Protein AF-A0AAC8TH48-F1 (afdb_monomer)

Structure (mmCIF, N/CA/C/O backbone):
data_AF-A0AAC8TH48-F1
#
_entry.id   AF-A0AAC8TH48-F1
#
loop_
_atom_site.group_PDB
_atom_site.id
_atom_site.type_symbol
_atom_site.label_atom_id
_atom_site.label_alt_id
_atom_site.label_comp_id
_atom_site.label_asym_id
_atom_site.label_entity_id
_atom_site.label_seq_id
_atom_site.pdbx_PDB_ins_code
_atom_site.Cartn_x
_atom_site.Cartn_y
_atom_site.Cartn_z
_atom_site.occupancy
_atom_site.B_iso_or_equiv
_atom_site.auth_seq_id
_atom_site.auth_comp_id
_atom_site.auth_asym_id
_atom_site.auth_atom_id
_atom_site.pdbx_PDB_model_num
ATOM 1 N N . MET A 1 1 ? -38.381 -5.463 12.556 1.00 58.94 1 MET A N 1
ATOM 2 C CA . MET A 1 1 ? -37.763 -5.710 13.878 1.00 58.94 1 MET A CA 1
ATOM 3 C C . MET A 1 1 ? -36.971 -4.491 14.371 1.00 58.94 1 MET A C 1
ATOM 5 O O . MET A 1 1 ? -37.032 -4.236 15.558 1.00 58.94 1 MET A O 1
ATOM 9 N N . LEU A 1 2 ? -36.348 -3.680 13.498 1.00 69.94 2 LEU A N 1
ATOM 10 C CA . LEU A 1 2 ? -35.707 -2.401 13.878 1.00 69.94 2 LEU A CA 1
ATOM 11 C C . LEU A 1 2 ? -36.679 -1.229 14.100 1.00 69.94 2 LEU A C 1
ATOM 13 O O . LEU A 1 2 ? -36.458 -0.429 14.996 1.00 69.94 2 LEU A O 1
ATOM 17 N N . LEU A 1 3 ? -37.783 -1.164 13.344 1.00 74.94 3 LEU A N 1
ATOM 18 C CA . LEU A 1 3 ? -38.756 -0.060 13.409 1.00 74.94 3 LEU A CA 1
ATOM 19 C C . LEU A 1 3 ? -39.281 0.248 14.825 1.00 74.94 3 LEU A C 1
ATOM 21 O O . LEU A 1 3 ? -39.577 1.393 15.126 1.00 74.94 3 LEU A O 1
ATOM 25 N N . GLY A 1 4 ? -39.360 -0.754 15.709 1.00 80.19 4 GLY A N 1
ATOM 26 C CA . GLY A 1 4 ? -39.804 -0.562 17.096 1.00 80.19 4 GLY A CA 1
ATOM 27 C C . GLY A 1 4 ? -38.846 0.252 17.976 1.00 80.19 4 GLY A C 1
ATOM 28 O O . GLY A 1 4 ? -39.220 0.594 19.091 1.00 80.19 4 GLY A O 1
ATOM 29 N N . TYR A 1 5 ? -37.638 0.550 17.487 1.00 79.69 5 TYR A N 1
ATOM 30 C CA . TYR A 1 5 ? -36.630 1.375 18.160 1.00 79.69 5 TYR A CA 1
ATOM 31 C C . TYR A 1 5 ? -36.532 2.799 17.588 1.00 79.69 5 TYR A C 1
ATOM 33 O O . TYR A 1 5 ? -35.704 3.578 18.049 1.00 79.69 5 TYR A O 1
ATOM 41 N N . PHE A 1 6 ? -37.356 3.142 16.594 1.00 82.31 6 PHE A N 1
ATOM 42 C CA . PHE A 1 6 ? -37.395 4.464 15.969 1.00 82.31 6 PHE A CA 1
ATOM 43 C C . PHE A 1 6 ? -38.752 5.120 16.215 1.00 82.31 6 PHE A C 1
ATOM 45 O O . PHE A 1 6 ? -39.770 4.438 16.330 1.00 82.31 6 PHE A O 1
ATOM 52 N N . GLU A 1 7 ? -38.784 6.453 16.270 1.00 86.06 7 GLU A N 1
ATOM 53 C CA . GLU A 1 7 ? -40.033 7.201 16.462 1.00 86.06 7 GLU A CA 1
ATOM 54 C C . GLU A 1 7 ? -40.964 7.069 15.247 1.00 86.06 7 GLU A C 1
ATOM 56 O O . GLU A 1 7 ? -42.185 7.172 15.368 1.00 86.06 7 GLU A O 1
ATOM 61 N N . SER A 1 8 ? -40.390 6.831 14.063 1.00 88.25 8 SER A N 1
ATOM 62 C CA . SER A 1 8 ? -41.122 6.642 12.813 1.00 88.25 8 SER A CA 1
ATOM 63 C C . SER A 1 8 ? -40.319 5.847 11.780 1.00 88.25 8 SER A C 1
ATOM 65 O O . SER A 1 8 ? -39.093 5.745 11.843 1.00 88.25 8 SER A O 1
ATOM 67 N N . GLU A 1 9 ? -41.022 5.330 10.772 1.00 87.88 9 GLU A N 1
ATOM 68 C CA . GLU A 1 9 ? -40.412 4.717 9.585 1.00 87.88 9 GLU A CA 1
ATOM 69 C C . GLU A 1 9 ? -39.582 5.718 8.772 1.00 87.88 9 GLU A C 1
ATOM 71 O O . GLU A 1 9 ? -38.566 5.355 8.181 1.00 87.88 9 GLU A O 1
ATOM 76 N N . GLU A 1 10 ? -39.969 6.995 8.799 1.00 88.88 10 GLU A N 1
ATOM 77 C CA . GLU A 1 10 ? -39.240 8.079 8.142 1.00 88.88 10 GLU A CA 1
ATOM 78 C C . GLU A 1 10 ? -37.865 8.304 8.781 1.00 88.88 10 GLU A C 1
ATOM 80 O O . GLU A 1 10 ? -36.876 8.466 8.071 1.00 88.88 10 GLU A O 1
ATOM 85 N N . GLN A 1 11 ? -37.770 8.245 10.113 1.00 86.81 11 GLN A N 1
ATOM 86 C CA . GLN A 1 11 ? -36.493 8.386 10.814 1.00 86.81 11 GLN A CA 1
ATOM 87 C C . GLN A 1 11 ? -35.526 7.248 10.461 1.00 86.81 11 GLN A C 1
ATOM 89 O O . GLN A 1 11 ? -34.365 7.509 10.153 1.00 86.81 11 GLN A O 1
ATOM 94 N N . LEU A 1 12 ? -36.009 6.001 10.454 1.00 84.75 12 LEU A N 1
ATOM 95 C CA . LEU A 1 12 ? -35.208 4.847 10.037 1.00 84.75 12 LEU A CA 1
ATOM 96 C C . LEU A 1 12 ? -34.756 4.989 8.574 1.00 84.75 12 LEU A C 1
ATOM 98 O O . LEU A 1 12 ? -33.575 4.830 8.279 1.00 84.75 12 LEU A O 1
ATOM 102 N N . SER A 1 13 ? -35.670 5.384 7.682 1.00 84.69 13 SER A N 1
ATOM 103 C CA . SER A 1 13 ? -35.367 5.604 6.260 1.00 84.69 13 SER A CA 1
ATOM 104 C C . SER A 1 13 ? -34.327 6.711 6.042 1.00 84.69 13 SER A C 1
ATOM 106 O O . SER A 1 13 ? -33.503 6.624 5.132 1.00 84.69 13 SER A O 1
ATOM 108 N N . ASN A 1 14 ? -34.345 7.762 6.869 1.00 87.25 14 ASN A N 1
ATOM 109 C CA . ASN A 1 14 ? -33.346 8.826 6.814 1.00 87.25 14 ASN A CA 1
ATOM 110 C C . ASN A 1 14 ? -31.964 8.318 7.223 1.00 87.25 14 ASN A C 1
ATOM 112 O O . ASN A 1 14 ? -31.011 8.579 6.497 1.00 87.25 14 ASN A O 1
ATOM 116 N N . VAL A 1 15 ? -31.858 7.534 8.301 1.00 84.38 15 VAL A N 1
ATOM 117 C CA . VAL A 1 15 ? -30.579 6.933 8.718 1.00 84.38 15 VAL A CA 1
ATOM 118 C C . VAL A 1 15 ? -30.023 6.006 7.637 1.00 84.38 15 VAL A C 1
ATOM 120 O O . VAL A 1 15 ? -28.854 6.122 7.284 1.00 84.38 15 VAL A O 1
ATOM 123 N N . GLU A 1 16 ? -30.854 5.139 7.053 1.00 82.50 16 GLU A N 1
ATOM 124 C CA . GLU A 1 16 ? -30.432 4.227 5.977 1.00 82.50 16 GLU A CA 1
ATOM 125 C C . GLU A 1 16 ? -29.940 4.968 4.723 1.00 82.50 16 GLU A C 1
ATOM 127 O O . GLU A 1 16 ? -29.072 4.475 3.999 1.00 82.50 16 GLU A O 1
ATOM 132 N N . ARG A 1 17 ? -30.487 6.159 4.454 1.00 81.56 17 ARG A N 1
ATOM 133 C CA . ARG A 1 17 ? -30.098 6.998 3.316 1.00 81.56 17 ARG A CA 1
ATOM 134 C C . ARG A 1 17 ? -28.862 7.850 3.596 1.00 81.56 17 ARG A C 1
ATOM 136 O O . ARG A 1 17 ? -28.066 8.050 2.684 1.00 81.56 17 ARG A O 1
ATOM 143 N N . GLU A 1 18 ? -28.746 8.396 4.801 1.00 84.19 18 GLU A N 1
ATOM 144 C CA . GLU A 1 18 ? -27.668 9.314 5.185 1.00 84.19 18 GLU A CA 1
ATOM 145 C C . GLU A 1 18 ? -26.390 8.576 5.580 1.00 84.19 18 GLU A C 1
ATOM 147 O O . GLU A 1 18 ? -25.303 9.075 5.309 1.00 84.19 18 GLU A O 1
ATOM 152 N N . LEU A 1 19 ? -26.511 7.379 6.161 1.00 84.69 19 LEU A N 1
ATOM 153 C CA . LEU A 1 19 ? -25.388 6.564 6.623 1.00 84.69 19 LEU A CA 1
ATOM 154 C C . LEU A 1 19 ? -25.459 5.144 6.031 1.00 84.69 19 LEU A C 1
ATOM 156 O O . LEU A 1 19 ? -25.523 4.157 6.769 1.00 84.69 19 LEU A O 1
ATOM 160 N N . PRO A 1 20 ? -25.445 4.995 4.692 1.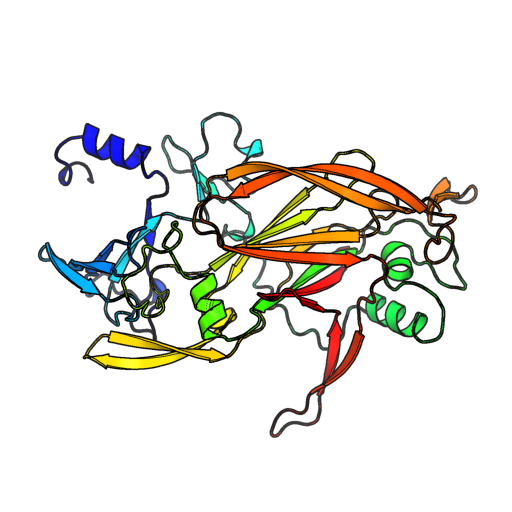00 82.25 20 PRO A N 1
ATOM 161 C CA . PRO A 1 20 ? -25.633 3.699 4.041 1.00 82.25 20 PRO A CA 1
ATOM 162 C C . PRO A 1 20 ? -24.498 2.707 4.333 1.00 82.25 20 PRO A C 1
ATOM 164 O O . PRO A 1 20 ? -24.671 1.508 4.127 1.00 82.25 20 PRO A O 1
ATOM 167 N N . LEU A 1 21 ? -23.337 3.190 4.788 1.00 84.94 21 LEU A N 1
ATOM 168 C CA . LEU A 1 21 ? -22.172 2.373 5.134 1.00 84.94 21 LEU A CA 1
ATOM 169 C C . LEU A 1 21 ? -22.046 2.112 6.642 1.00 84.94 21 LEU A C 1
ATOM 171 O O . LEU A 1 21 ? -21.068 1.490 7.061 1.00 84.94 21 LEU A O 1
ATOM 175 N N . LEU A 1 22 ? -23.011 2.561 7.455 1.00 87.25 22 LEU A N 1
ATOM 176 C CA . LEU A 1 22 ? -23.013 2.314 8.893 1.00 87.25 22 LEU A CA 1
ATOM 177 C C . LEU A 1 22 ? -23.054 0.809 9.171 1.00 87.25 22 LEU A C 1
ATOM 179 O O . LEU A 1 22 ? -23.910 0.079 8.672 1.00 87.25 22 LEU A O 1
ATOM 183 N N . THR A 1 23 ? -22.126 0.341 9.993 1.00 87.94 23 THR A N 1
ATOM 184 C CA . THR A 1 23 ? -21.948 -1.068 10.322 1.00 87.94 23 THR A CA 1
ATOM 185 C C . THR A 1 23 ? -21.718 -1.255 11.815 1.00 87.94 23 THR A C 1
ATOM 187 O O . THR A 1 23 ? -21.339 -0.333 12.538 1.00 87.94 23 THR A O 1
ATOM 190 N N . ILE A 1 24 ? -21.914 -2.491 12.269 1.00 92.31 24 ILE A N 1
ATOM 191 C CA . ILE A 1 24 ? -21.487 -2.949 13.589 1.00 92.31 24 ILE A CA 1
ATOM 192 C C . ILE A 1 24 ? -20.147 -3.664 13.411 1.00 92.31 24 ILE A C 1
ATOM 194 O O . ILE A 1 24 ? -20.059 -4.688 12.733 1.00 92.31 24 ILE A O 1
ATOM 198 N N . PHE A 1 25 ? -19.100 -3.109 14.004 1.00 93.06 25 PHE A N 1
ATOM 199 C CA . PHE A 1 25 ? -17.761 -3.671 14.038 1.00 93.06 25 PHE A CA 1
ATOM 200 C C . PHE A 1 25 ? -17.525 -4.406 15.361 1.00 93.06 25 PHE A C 1
ATOM 202 O O . PHE A 1 25 ? -17.837 -3.902 16.439 1.00 93.06 25 PHE A O 1
ATOM 209 N N . VAL A 1 26 ? -16.958 -5.609 15.280 1.00 95.44 26 VAL A N 1
ATOM 210 C CA . VAL A 1 26 ? -16.549 -6.396 16.448 1.00 95.44 26 VAL A CA 1
ATOM 211 C C . VAL A 1 26 ? -15.018 -6.350 16.529 1.00 95.44 26 VAL A C 1
ATOM 213 O O . VAL A 1 26 ? -14.365 -6.996 15.706 1.00 95.44 26 VAL A O 1
ATOM 216 N N . PRO A 1 27 ? -14.433 -5.591 17.471 1.00 94.00 27 PRO A N 1
ATOM 217 C CA . PRO A 1 27 ? -12.989 -5.420 17.559 1.00 94.00 27 PRO A CA 1
ATOM 218 C C . PRO A 1 27 ? -12.289 -6.676 18.085 1.00 94.00 27 PRO A C 1
ATOM 220 O O . PRO A 1 27 ? -12.847 -7.438 18.874 1.00 94.00 27 PRO A O 1
ATOM 223 N N . GLU A 1 28 ? -11.027 -6.858 17.694 1.00 93.00 28 GLU A N 1
ATOM 224 C CA . GLU A 1 28 ? -10.113 -7.790 18.357 1.00 93.00 28 GLU A CA 1
ATOM 225 C C . GLU A 1 28 ? -9.383 -7.052 19.484 1.00 93.00 28 GLU A C 1
ATOM 227 O O . GLU A 1 28 ? -8.499 -6.229 19.244 1.00 93.00 28 GLU A O 1
ATOM 232 N N . LEU A 1 29 ? -9.779 -7.317 20.729 1.00 93.12 29 LEU A N 1
ATOM 233 C CA . LEU A 1 29 ? -9.250 -6.614 21.891 1.00 93.12 29 LEU A CA 1
ATOM 234 C C . LEU A 1 29 ? -7.963 -7.261 22.432 1.00 93.12 29 LEU A C 1
ATOM 236 O O . LEU A 1 29 ? -7.752 -8.479 22.311 1.00 93.12 29 LEU A O 1
ATOM 240 N N . PRO A 1 30 ? -7.096 -6.472 23.097 1.00 90.62 30 PRO A N 1
ATOM 241 C CA . PRO A 1 30 ? -5.817 -6.940 23.607 1.00 90.62 30 PRO A CA 1
ATOM 242 C C . PRO A 1 30 ? -5.944 -8.144 24.535 1.00 90.62 30 PRO A C 1
ATOM 244 O O . PRO A 1 30 ? -6.953 -8.349 25.216 1.00 90.62 30 PRO A O 1
ATOM 247 N N . ARG A 1 31 ? -4.873 -8.946 24.571 1.00 88.00 31 ARG A N 1
ATOM 248 C CA . ARG A 1 31 ? -4.769 -10.164 25.392 1.00 88.00 31 ARG A CA 1
ATOM 249 C C . ARG A 1 31 ? -5.924 -11.157 25.170 1.00 88.00 31 ARG A C 1
ATOM 251 O O . ARG A 1 31 ? -6.200 -11.964 26.052 1.00 88.00 31 ARG A O 1
ATOM 258 N N . LYS A 1 32 ? -6.553 -11.132 23.984 1.00 90.06 32 LYS A N 1
ATOM 259 C CA . LYS A 1 32 ? -7.705 -11.977 23.619 1.00 90.06 32 LYS A CA 1
ATOM 260 C C . LYS A 1 32 ? -8.895 -11.802 24.571 1.00 90.06 32 LYS A C 1
ATOM 262 O O . LYS A 1 32 ? -9.618 -12.757 24.835 1.00 90.06 32 LYS A O 1
ATOM 267 N N . SER A 1 33 ? -9.068 -10.596 25.111 1.00 92.19 33 SER A N 1
ATOM 268 C CA . SER A 1 33 ? -10.163 -10.287 26.037 1.00 92.19 33 SER A CA 1
ATOM 269 C C . SER A 1 33 ? -11.535 -10.336 25.358 1.00 92.19 33 SER A C 1
ATOM 271 O O . SER A 1 33 ? -12.512 -10.729 25.991 1.00 92.19 33 SER A O 1
ATOM 273 N N . PHE A 1 34 ? -11.611 -9.993 24.070 1.00 95.25 34 PHE A N 1
ATOM 274 C CA . PHE A 1 34 ? -12.824 -10.089 23.262 1.00 95.25 34 PHE A CA 1
ATOM 275 C C . PHE A 1 34 ? -12.484 -10.082 21.765 1.00 95.25 34 PHE A C 1
ATOM 277 O O . PHE A 1 34 ? -11.501 -9.468 21.355 1.00 95.25 34 PHE A O 1
ATOM 284 N N . SER A 1 35 ? -13.271 -10.786 20.956 1.00 95.06 35 SER A N 1
ATOM 285 C CA . SER A 1 35 ? -13.184 -10.805 19.491 1.00 95.06 35 SER A CA 1
ATOM 286 C C . SER A 1 35 ? -14.419 -11.491 18.917 1.00 95.06 35 SER A C 1
ATOM 288 O O . SER A 1 35 ? -15.080 -12.247 19.629 1.00 95.06 35 SER A O 1
ATOM 290 N N . ALA A 1 36 ? -14.675 -11.334 17.617 1.00 93.88 36 ALA A N 1
ATOM 291 C CA . ALA A 1 36 ? -15.743 -12.074 16.939 1.00 93.88 36 ALA A CA 1
ATOM 292 C C . ALA A 1 36 ? -15.596 -13.603 17.075 1.00 93.88 36 ALA A C 1
ATOM 294 O O . ALA A 1 36 ? -16.590 -14.310 17.189 1.00 93.88 36 ALA A O 1
ATOM 295 N N . LEU A 1 37 ? -14.361 -14.117 17.094 1.00 92.88 37 LEU A N 1
ATOM 296 C CA . LEU A 1 37 ? -14.083 -15.553 17.212 1.00 92.88 37 LEU A CA 1
ATOM 297 C C . LEU A 1 37 ? -14.269 -16.098 18.632 1.00 92.88 37 LEU A C 1
ATOM 299 O O . LEU A 1 37 ? -14.446 -17.302 18.803 1.00 92.88 37 LEU A O 1
ATOM 303 N N . SER A 1 38 ? -14.172 -15.237 19.643 1.00 94.12 38 SER A N 1
ATOM 304 C CA . SER A 1 38 ? -14.241 -15.617 21.057 1.00 94.12 38 SER A CA 1
ATOM 305 C C . SER A 1 38 ? -15.497 -15.106 21.758 1.00 94.12 38 SER A C 1
ATOM 307 O O . SER A 1 38 ? -15.579 -15.221 22.979 1.00 94.12 38 SER A O 1
ATOM 309 N N . TRP A 1 39 ? -16.430 -14.495 21.025 1.00 95.62 39 TRP A N 1
ATOM 310 C CA . TRP A 1 39 ? -17.662 -13.960 21.589 1.00 95.62 39 TRP A CA 1
ATOM 311 C C . TRP A 1 39 ? -18.644 -15.092 21.894 1.00 95.62 39 TRP A C 1
ATOM 313 O O . TRP A 1 39 ? -19.126 -15.778 20.993 1.00 95.62 39 TRP A O 1
ATOM 323 N N . ASP A 1 40 ? -18.948 -15.266 23.178 1.00 95.06 40 ASP A N 1
ATOM 324 C CA . ASP A 1 40 ? -20.024 -16.131 23.653 1.00 95.06 40 ASP A CA 1
ATOM 325 C C . ASP A 1 40 ? -21.332 -15.332 23.753 1.00 95.06 40 ASP A C 1
ATOM 327 O O . ASP A 1 40 ? -21.560 -14.595 24.713 1.00 95.06 40 ASP A O 1
ATOM 331 N N . THR A 1 41 ? -22.200 -15.469 22.753 1.00 93.12 41 THR A N 1
ATOM 332 C CA . THR A 1 41 ? -23.464 -14.724 22.674 1.00 93.12 41 THR A CA 1
ATOM 333 C C . THR A 1 41 ? -24.485 -15.127 23.735 1.00 93.12 41 THR A C 1
ATOM 335 O O . THR A 1 41 ? -25.437 -14.381 23.954 1.00 93.12 41 THR A O 1
ATOM 338 N N . ASP A 1 42 ? -24.303 -16.274 24.396 1.00 94.12 42 ASP A N 1
ATOM 339 C CA . ASP A 1 42 ? -25.228 -16.745 25.428 1.00 94.12 42 ASP A CA 1
ATOM 340 C C . ASP A 1 42 ? -24.940 -16.084 26.783 1.00 94.12 42 ASP A C 1
ATOM 342 O O . ASP A 1 42 ? -25.842 -15.938 27.611 1.00 94.12 42 ASP A O 1
ATOM 346 N N . THR A 1 43 ? -23.687 -15.677 27.024 1.00 94.56 43 THR A N 1
ATOM 347 C CA . THR A 1 43 ? -23.245 -15.154 28.329 1.00 94.56 43 THR A CA 1
ATOM 348 C C . THR A 1 43 ? -22.701 -13.728 28.288 1.00 94.56 43 THR A C 1
ATOM 350 O O . THR A 1 43 ? -22.680 -13.054 29.320 1.00 94.56 43 THR A O 1
ATOM 353 N N . GLN A 1 44 ? -22.279 -13.237 27.122 1.00 94.50 44 GLN A N 1
ATOM 354 C CA . GLN A 1 44 ? -21.650 -11.928 26.969 1.00 94.50 44 GLN A CA 1
ATOM 355 C C . GLN A 1 44 ? -22.567 -10.954 26.232 1.00 94.50 44 GLN A C 1
ATOM 357 O O . GLN A 1 44 ? -22.764 -11.053 25.019 1.00 94.50 44 GLN A O 1
ATOM 362 N N . ILE A 1 45 ? -23.055 -9.951 26.964 1.00 94.38 45 ILE A N 1
ATOM 363 C CA . ILE A 1 45 ? -23.786 -8.815 26.399 1.00 94.38 45 ILE A CA 1
ATOM 364 C C . ILE A 1 45 ? -22.785 -7.676 26.164 1.00 94.38 45 ILE A C 1
ATOM 366 O O . ILE A 1 45 ? -22.220 -7.168 27.139 1.00 94.38 45 ILE A O 1
ATOM 370 N N . PRO A 1 46 ? -22.517 -7.283 24.907 1.00 95.44 46 PRO A N 1
ATOM 371 C CA . PRO A 1 46 ? -21.559 -6.228 24.629 1.00 95.44 46 PRO A CA 1
ATOM 372 C C . PRO A 1 46 ? -22.133 -4.847 24.952 1.00 95.44 46 PRO A C 1
ATOM 374 O O . PRO A 1 46 ? -23.315 -4.585 24.734 1.00 95.44 46 PRO A O 1
ATOM 377 N N . ALA A 1 47 ? -21.269 -3.938 25.403 1.00 96.12 47 ALA A N 1
ATOM 378 C CA . ALA A 1 47 ? -21.555 -2.510 25.299 1.00 96.12 47 ALA A CA 1
ATOM 379 C C . ALA A 1 47 ? -21.497 -2.067 23.826 1.00 96.12 47 ALA A C 1
ATOM 381 O O . ALA A 1 47 ? -20.823 -2.696 23.007 1.00 96.12 47 ALA A O 1
ATOM 382 N N . VAL A 1 48 ? -22.161 -0.965 23.492 1.00 96.75 48 VAL A N 1
ATOM 383 C CA . VAL A 1 48 ? -22.136 -0.367 22.154 1.00 96.75 48 VAL A CA 1
ATOM 384 C C . VAL A 1 48 ? -21.310 0.910 22.197 1.00 96.75 48 VAL A C 1
ATOM 386 O O . VAL A 1 48 ? -21.690 1.868 22.859 1.00 96.75 48 VAL A O 1
ATOM 389 N N . GLY A 1 49 ? -20.174 0.916 21.508 1.00 95.19 49 GLY A N 1
ATOM 390 C CA . GLY A 1 49 ? -19.345 2.093 21.295 1.00 95.19 49 GLY A CA 1
ATOM 391 C C . GLY A 1 49 ? -19.779 2.885 20.073 1.00 95.19 49 GLY A C 1
ATOM 392 O O . GLY A 1 49 ? -20.056 2.313 19.023 1.00 95.19 49 GLY A O 1
ATOM 393 N N . ILE A 1 50 ? -19.818 4.204 20.213 1.00 90.31 50 ILE A N 1
ATOM 394 C CA . ILE A 1 50 ? -20.212 5.150 19.174 1.00 90.31 50 ILE A CA 1
ATOM 395 C C . ILE A 1 50 ? -19.015 6.063 18.907 1.00 90.31 50 ILE A C 1
ATOM 397 O O . ILE A 1 50 ? -18.561 6.775 19.806 1.00 90.31 50 ILE A O 1
ATOM 401 N N . THR A 1 51 ? -18.489 6.020 17.682 1.00 82.69 51 THR A N 1
ATOM 402 C CA . THR A 1 51 ? -17.370 6.867 17.241 1.00 82.69 51 THR A CA 1
ATOM 403 C C . THR A 1 51 ? -17.859 8.216 16.718 1.00 82.69 51 THR A C 1
ATOM 405 O O . THR A 1 51 ? -18.995 8.344 16.263 1.00 82.69 51 THR A O 1
ATOM 408 N N . SER A 1 52 ? -16.995 9.232 16.749 1.00 75.12 52 SER A N 1
ATOM 409 C CA . SER A 1 52 ? -17.299 10.584 16.273 1.00 75.12 52 SER A CA 1
ATOM 410 C C . SER A 1 52 ? -16.137 11.151 15.469 1.00 75.12 52 SER A C 1
ATOM 412 O O . SER A 1 52 ? -14.990 11.040 15.875 1.00 75.12 52 SER A O 1
ATOM 414 N N . TYR A 1 53 ? -16.424 11.875 14.388 1.00 70.12 53 TYR A N 1
ATOM 415 C CA . TYR A 1 53 ? -15.397 12.588 13.615 1.00 70.12 53 TYR A CA 1
ATOM 416 C C . TYR A 1 53 ? -14.786 13.792 14.357 1.00 70.12 53 TYR A C 1
ATOM 418 O O . TYR A 1 53 ? -13.839 14.412 13.877 1.00 70.12 53 TYR A O 1
ATOM 426 N N . LYS A 1 54 ? -15.341 14.165 15.520 1.00 71.69 54 LYS A N 1
ATOM 427 C CA . LYS A 1 54 ? -14.908 15.336 16.304 1.00 71.69 54 LYS A CA 1
ATOM 428 C C . LYS A 1 54 ? -13.917 14.998 17.415 1.00 71.69 54 LYS A C 1
ATOM 430 O O . LYS A 1 54 ? -13.254 15.900 17.918 1.00 71.69 54 LYS A O 1
ATOM 435 N N . THR A 1 55 ? -13.867 13.742 17.850 1.00 77.81 55 THR A N 1
ATOM 436 C CA . THR A 1 55 ? -13.016 13.291 18.956 1.00 77.81 55 THR A CA 1
ATOM 437 C C . THR A 1 55 ? -12.672 11.817 18.788 1.00 77.81 55 THR A C 1
ATOM 439 O O . THR A 1 55 ? -13.488 11.050 18.293 1.00 77.81 55 THR A O 1
ATOM 442 N N . ASN A 1 56 ? -11.485 11.427 19.249 1.00 80.12 56 ASN A N 1
ATOM 443 C CA . ASN A 1 56 ? -11.082 10.022 19.326 1.00 80.12 56 ASN A CA 1
ATOM 444 C C . ASN A 1 56 ? -11.600 9.327 20.603 1.00 80.12 56 ASN A C 1
ATOM 446 O O . ASN A 1 56 ? -11.380 8.130 20.772 1.00 80.12 56 ASN A O 1
ATOM 450 N N . ASP A 1 57 ? -12.262 10.056 21.507 1.00 87.12 57 ASP A N 1
ATOM 451 C CA . ASP A 1 57 ? -12.975 9.455 22.636 1.00 87.12 57 ASP A CA 1
ATOM 452 C C . ASP A 1 57 ? -14.205 8.683 22.144 1.00 87.12 57 ASP A C 1
ATOM 454 O O . ASP A 1 57 ? -14.856 9.066 21.168 1.00 87.12 57 ASP A O 1
ATOM 458 N N . VAL A 1 58 ? -14.560 7.614 22.853 1.00 89.94 58 VAL A N 1
ATOM 459 C CA . VAL A 1 58 ? -15.662 6.726 22.467 1.00 89.94 58 VAL A CA 1
ATOM 460 C C . VAL A 1 58 ? -16.740 6.740 23.538 1.00 89.94 58 VAL A C 1
ATOM 462 O O . VAL A 1 58 ? -16.495 6.352 24.683 1.00 89.94 58 VAL A O 1
ATOM 465 N N . THR A 1 59 ? -17.955 7.131 23.159 1.00 93.31 59 THR A N 1
ATOM 466 C CA . THR A 1 59 ? -19.130 6.978 24.022 1.00 93.31 59 THR A CA 1
ATOM 467 C C . THR A 1 59 ? -19.582 5.527 23.983 1.00 93.31 59 THR A C 1
ATOM 469 O O . THR A 1 59 ? -19.839 4.985 22.912 1.00 93.31 59 THR A O 1
ATOM 472 N N . LEU A 1 60 ? -19.690 4.892 25.143 1.00 94.75 60 LEU A N 1
ATOM 473 C CA . LEU A 1 60 ? -20.283 3.575 25.308 1.00 94.75 60 LEU A CA 1
ATOM 474 C C . LEU A 1 60 ? -21.688 3.693 25.884 1.00 94.75 60 LEU A C 1
ATOM 476 O O . LEU A 1 60 ? -21.880 4.412 26.859 1.00 94.75 60 LEU A O 1
ATOM 480 N N . VAL A 1 61 ? -22.602 2.889 25.354 1.00 95.88 61 VAL A N 1
ATOM 481 C CA . VAL A 1 61 ? -23.932 2.634 25.911 1.00 95.88 61 VAL A CA 1
ATOM 482 C C . VAL A 1 61 ? -23.994 1.169 26.331 1.00 95.88 61 VAL A C 1
ATOM 484 O O . VAL A 1 61 ? -23.690 0.279 25.531 1.00 95.88 61 VAL A O 1
ATOM 487 N N . ASP A 1 62 ? -24.326 0.895 27.588 1.00 93.19 62 ASP A N 1
ATOM 488 C CA . ASP A 1 62 ? -24.480 -0.476 28.078 1.00 93.19 62 ASP A CA 1
ATOM 489 C C . ASP A 1 62 ? -25.909 -1.024 27.882 1.00 93.19 62 ASP A C 1
ATOM 491 O O . ASP A 1 62 ? -26.795 -0.369 27.331 1.00 93.19 62 ASP A O 1
ATOM 495 N N . HIS A 1 63 ? -26.153 -2.254 28.339 1.00 88.94 63 HIS A N 1
ATOM 496 C CA . HIS A 1 63 ? -27.455 -2.912 28.196 1.00 88.94 63 HIS A CA 1
ATOM 497 C C . HIS A 1 63 ? -28.576 -2.300 29.058 1.00 88.94 63 HIS A C 1
ATOM 499 O O . HIS A 1 63 ? -29.743 -2.637 28.858 1.00 88.94 63 HIS A O 1
ATOM 505 N N . ASN A 1 64 ? -28.237 -1.447 30.028 1.00 92.19 64 ASN A N 1
ATOM 506 C CA . ASN A 1 64 ? -29.188 -0.689 30.840 1.00 92.19 64 ASN A CA 1
ATOM 507 C C . ASN A 1 64 ? -29.457 0.704 30.247 1.00 92.19 64 ASN A C 1
ATOM 509 O O . ASN A 1 64 ? -30.328 1.41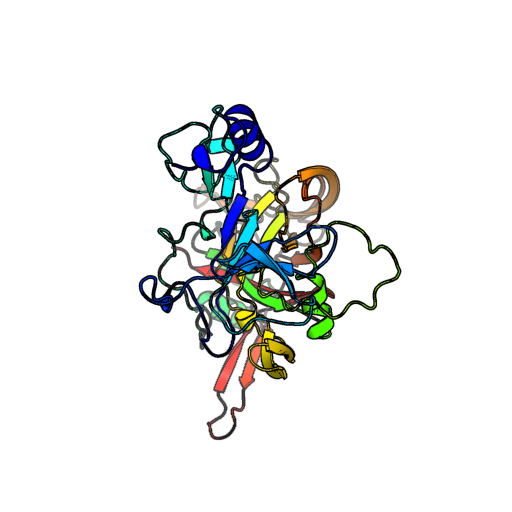4 30.746 1.00 92.19 64 ASN A O 1
ATOM 513 N N . GLY A 1 65 ? -28.739 1.085 29.183 1.00 90.62 65 GLY A N 1
ATOM 514 C CA . GLY A 1 65 ? -28.784 2.419 28.593 1.00 90.62 65 GLY A CA 1
ATOM 515 C C . GLY A 1 65 ? -27.904 3.437 29.319 1.00 90.62 65 GLY A C 1
ATOM 516 O O . GLY A 1 65 ? -28.079 4.634 29.105 1.00 90.62 65 GLY A O 1
ATOM 517 N N . GLU A 1 66 ? -26.984 3.000 30.185 1.00 94.00 66 GLU A N 1
ATOM 518 C CA . GLU A 1 66 ? -26.046 3.901 30.853 1.00 94.00 66 GLU A CA 1
ATOM 519 C C . GLU A 1 66 ? -24.905 4.295 29.910 1.00 94.00 66 GLU A C 1
ATOM 521 O O . GLU A 1 66 ? -24.288 3.448 29.254 1.00 94.00 66 GLU A O 1
ATOM 526 N N . GLU A 1 67 ? -24.613 5.596 29.869 1.00 94.94 67 GLU A N 1
ATOM 527 C CA . GLU A 1 67 ? -23.555 6.167 29.042 1.00 94.94 67 GLU A CA 1
ATOM 528 C C . GLU A 1 67 ? -22.252 6.353 29.826 1.00 94.94 67 GLU A C 1
ATOM 530 O O . GLU A 1 67 ? -22.240 6.838 30.961 1.00 94.94 67 GLU A O 1
ATOM 535 N N . ARG A 1 68 ? -21.123 6.023 29.196 1.00 92.25 68 ARG A N 1
ATOM 536 C CA . ARG A 1 68 ? -19.775 6.305 29.716 1.00 92.25 68 ARG A CA 1
ATOM 537 C C . ARG A 1 68 ? -18.818 6.653 28.586 1.00 92.25 68 ARG A C 1
ATOM 539 O O . ARG A 1 68 ? -18.980 6.171 27.474 1.00 92.25 68 ARG A O 1
ATOM 546 N N . ILE A 1 69 ? -17.789 7.441 28.880 1.00 91.25 69 ILE A N 1
ATOM 547 C CA . ILE A 1 69 ? -16.761 7.817 27.902 1.00 91.25 69 ILE A CA 1
ATOM 548 C C . ILE A 1 69 ? -15.503 6.983 28.146 1.00 91.25 69 ILE A C 1
ATOM 550 O O . ILE A 1 69 ? -15.044 6.861 29.282 1.00 91.25 69 ILE A O 1
ATOM 554 N N . ILE A 1 70 ? -14.948 6.422 27.075 1.00 90.12 70 ILE A N 1
ATOM 555 C CA . ILE A 1 70 ? -13.583 5.899 27.034 1.00 90.12 70 ILE A CA 1
ATOM 556 C C . ILE A 1 70 ? -12.700 6.963 26.388 1.00 90.12 70 ILE A C 1
ATOM 558 O O . ILE A 1 70 ? -12.951 7.366 25.255 1.00 90.12 70 ILE A O 1
ATOM 562 N N . GLU A 1 71 ? -11.665 7.393 27.107 1.00 89.25 71 GLU A N 1
ATOM 563 C CA . GLU A 1 71 ? -10.654 8.317 26.586 1.00 89.25 71 GLU A CA 1
ATOM 564 C C . GLU A 1 71 ? -9.892 7.699 25.402 1.00 89.25 71 GLU A C 1
ATOM 566 O O . GLU A 1 71 ? -9.577 6.509 25.417 1.00 89.25 71 GLU A O 1
ATOM 571 N N . ALA A 1 72 ? -9.523 8.515 24.414 1.00 85.56 72 ALA A N 1
ATOM 572 C CA . ALA A 1 72 ? -8.897 8.098 23.155 1.00 85.56 72 ALA A CA 1
ATOM 573 C C . ALA A 1 72 ? -7.725 7.106 23.298 1.00 85.56 72 ALA A C 1
ATOM 575 O O . ALA A 1 72 ? -7.565 6.189 22.488 1.00 85.56 72 ALA A O 1
ATOM 576 N N . GLY A 1 73 ? -6.900 7.272 24.336 1.00 86.69 73 GLY A N 1
ATOM 577 C CA . GLY A 1 73 ? -5.727 6.433 24.594 1.00 86.69 73 GLY A CA 1
ATOM 578 C C . GLY A 1 73 ? -6.019 5.094 25.280 1.00 86.69 73 GLY A C 1
ATOM 579 O O . GLY A 1 73 ? -5.079 4.336 25.532 1.00 86.69 73 GLY A O 1
ATOM 580 N N . LEU A 1 74 ? -7.277 4.797 25.614 1.00 90.81 74 LEU A N 1
ATOM 581 C CA . LEU A 1 74 ? -7.680 3.598 26.345 1.00 90.81 74 LEU A CA 1
ATOM 582 C C . LEU A 1 74 ? -8.420 2.600 25.453 1.00 90.81 74 LEU A C 1
ATOM 584 O O . LEU A 1 74 ? -9.256 2.954 24.627 1.00 90.81 74 LEU A O 1
ATOM 588 N N . ILE A 1 75 ? -8.145 1.321 25.694 1.00 92.00 75 ILE A N 1
ATOM 589 C CA . ILE A 1 75 ? -8.776 0.184 25.028 1.00 92.00 75 ILE A CA 1
ATOM 590 C C . ILE A 1 75 ? -9.554 -0.615 26.078 1.00 92.00 75 ILE A C 1
ATOM 592 O O . ILE A 1 75 ? -8.966 -0.983 27.101 1.00 92.00 75 ILE A O 1
ATOM 596 N N . PRO A 1 76 ? -10.843 -0.918 25.862 1.00 94.38 76 PRO A N 1
ATOM 597 C CA . PRO A 1 76 ? -11.598 -1.776 26.765 1.00 94.38 76 PRO A CA 1
ATOM 598 C C . PRO A 1 76 ? -11.093 -3.226 26.728 1.00 94.38 76 PRO A C 1
ATOM 600 O O . PRO A 1 76 ? -10.547 -3.700 25.734 1.00 94.38 76 PRO A O 1
ATOM 603 N N . ALA A 1 77 ? -11.314 -3.950 27.821 1.00 93.94 77 ALA A N 1
ATOM 604 C CA . ALA A 1 77 ? -11.009 -5.375 27.963 1.00 93.94 77 ALA A CA 1
ATOM 605 C C . ALA A 1 77 ? -12.261 -6.198 28.325 1.00 93.94 77 ALA A C 1
ATOM 607 O O . ALA A 1 77 ? -12.185 -7.172 29.075 1.00 93.94 77 ALA A O 1
ATOM 608 N N . PHE A 1 78 ? -13.424 -5.772 27.832 1.00 93.31 78 PHE A N 1
ATOM 609 C CA . PHE A 1 78 ? -14.728 -6.407 28.031 1.00 93.31 78 PHE A CA 1
ATOM 610 C C . PHE A 1 78 ? -15.489 -6.484 26.697 1.00 93.31 78 PHE A C 1
ATOM 612 O O . PHE A 1 78 ? -15.115 -5.783 25.756 1.00 93.31 78 PHE A O 1
ATOM 619 N N . PRO A 1 79 ? -16.561 -7.293 26.598 1.00 96.06 79 PRO A N 1
ATOM 620 C CA . PRO A 1 79 ? -17.396 -7.358 25.402 1.00 96.06 79 PRO A CA 1
ATOM 621 C C . PRO A 1 79 ? -17.907 -5.982 24.960 1.00 96.06 79 PRO A C 1
ATOM 623 O O . PRO A 1 79 ? -18.608 -5.292 25.703 1.00 96.06 79 PRO A O 1
ATOM 626 N N . VAL A 1 80 ? -17.551 -5.575 23.743 1.00 96.12 80 VAL A N 1
ATOM 627 C CA . VAL A 1 80 ? -17.955 -4.294 23.155 1.00 96.12 80 VAL A CA 1
ATOM 628 C C . VAL A 1 80 ? -18.026 -4.418 21.641 1.00 96.12 80 VAL A C 1
ATOM 630 O O . VAL A 1 80 ? -17.166 -5.038 21.025 1.00 96.12 80 VAL A O 1
ATOM 633 N N . VAL A 1 81 ? -19.037 -3.811 21.035 1.00 96.75 81 VAL A N 1
ATOM 634 C CA . VAL A 1 81 ? -19.141 -3.630 19.584 1.00 96.75 81 VAL A CA 1
ATOM 635 C C . VAL A 1 81 ? -19.109 -2.145 19.265 1.00 96.75 81 VAL A C 1
ATOM 637 O O . VAL A 1 81 ? -19.464 -1.334 20.112 1.00 96.75 81 VAL A O 1
ATOM 640 N N . VAL A 1 82 ? -18.680 -1.772 18.067 1.00 94.69 82 VAL A N 1
ATOM 641 C CA . VAL A 1 82 ? -18.521 -0.372 17.661 1.00 94.69 82 VAL A CA 1
ATOM 642 C C . VAL A 1 82 ? -19.429 -0.082 16.478 1.00 94.69 82 VAL A C 1
ATOM 644 O O . VAL A 1 82 ? -19.418 -0.819 15.497 1.00 94.69 82 VAL A O 1
ATOM 647 N N . ILE A 1 83 ? -20.209 0.989 16.553 1.00 91.62 83 ILE A N 1
ATOM 648 C CA . ILE A 1 83 ? -20.957 1.521 15.417 1.00 91.62 83 ILE A CA 1
ATOM 649 C C . ILE A 1 83 ? -20.043 2.505 14.684 1.00 91.62 83 ILE A C 1
ATOM 651 O O . ILE A 1 83 ? -19.649 3.517 15.262 1.00 91.62 83 ILE A O 1
ATOM 655 N N . LYS A 1 84 ? -19.706 2.190 13.429 1.00 86.00 84 LYS A N 1
ATOM 656 C CA . LYS A 1 84 ? -18.827 2.992 12.559 1.00 86.00 84 LYS A CA 1
ATOM 657 C C . LYS A 1 84 ? -19.246 2.875 11.092 1.00 86.00 84 LYS A C 1
ATOM 659 O O . LYS A 1 84 ? -20.022 1.985 10.754 1.00 86.00 84 LYS A O 1
ATOM 664 N N . GLU A 1 85 ? -18.723 3.726 10.215 1.00 83.56 85 GLU A N 1
ATOM 665 C CA . GLU A 1 85 ? -18.842 3.526 8.764 1.00 83.56 85 GLU A CA 1
ATOM 666 C C . GLU A 1 85 ? -17.847 2.467 8.261 1.00 83.56 85 GLU A C 1
ATOM 668 O O . GLU A 1 85 ? -16.872 2.143 8.936 1.00 83.56 85 GLU A O 1
ATOM 673 N N . ASN A 1 86 ? -18.130 1.866 7.105 1.00 85.44 86 ASN A N 1
ATOM 674 C CA . ASN A 1 86 ? -17.325 0.791 6.529 1.00 85.44 86 ASN A CA 1
ATOM 675 C C . ASN A 1 86 ? -16.483 1.285 5.344 1.00 85.44 86 ASN A C 1
ATOM 677 O O . ASN A 1 86 ? -17.023 1.668 4.310 1.00 85.44 86 ASN A O 1
ATOM 681 N N . GLU A 1 87 ? -15.161 1.176 5.455 1.00 83.31 87 GLU A N 1
ATOM 682 C CA . GLU A 1 87 ? -14.186 1.657 4.467 1.00 83.31 87 GLU A CA 1
ATOM 683 C C . GLU A 1 87 ? -13.993 0.689 3.283 1.00 83.31 87 GLU A C 1
ATOM 685 O O . GLU A 1 87 ? -13.391 1.022 2.259 1.00 83.31 87 GLU A O 1
ATOM 690 N N . ARG A 1 88 ? -14.515 -0.539 3.399 1.00 84.56 88 ARG A N 1
ATOM 691 C CA . ARG A 1 88 ? -14.309 -1.632 2.434 1.00 84.56 88 ARG A CA 1
ATOM 692 C C . ARG A 1 88 ? -15.446 -1.796 1.436 1.00 84.56 88 ARG A C 1
ATOM 694 O O . ARG A 1 88 ? -15.304 -2.555 0.471 1.00 84.56 88 ARG A O 1
ATOM 701 N N . VAL A 1 89 ? -16.580 -1.147 1.673 1.00 83.56 89 VAL A N 1
ATOM 702 C CA . VAL A 1 89 ? -17.816 -1.327 0.909 1.00 83.56 89 VAL A CA 1
ATOM 703 C C . VAL A 1 89 ? -18.290 0.018 0.379 1.00 83.56 89 VAL A C 1
ATOM 705 O O . VAL A 1 89 ? -18.176 1.035 1.047 1.00 83.56 89 VAL A O 1
ATOM 708 N N . ILE A 1 90 ? -18.845 0.014 -0.828 1.00 80.75 90 ILE A N 1
ATOM 709 C CA . ILE A 1 90 ? -19.504 1.172 -1.426 1.00 80.75 90 ILE A CA 1
ATOM 710 C C . ILE A 1 90 ? -20.966 0.862 -1.722 1.00 80.75 90 ILE A C 1
ATOM 712 O O . ILE A 1 90 ? -21.337 -0.277 -2.027 1.00 80.75 90 ILE A O 1
ATOM 716 N N . GLN A 1 91 ? -21.795 1.899 -1.678 1.00 79.00 91 GLN A N 1
ATOM 717 C CA . GLN A 1 91 ? -23.164 1.835 -2.163 1.00 79.00 91 GLN A CA 1
ATOM 718 C C . GLN A 1 91 ? -23.158 1.860 -3.698 1.00 79.00 91 GLN A C 1
ATOM 720 O O . GLN A 1 91 ? -22.561 2.734 -4.325 1.00 79.00 91 GLN A O 1
ATOM 725 N N . VAL A 1 92 ? -23.840 0.903 -4.319 1.00 73.88 92 VAL A N 1
ATOM 726 C CA . VAL A 1 92 ? -23.998 0.829 -5.773 1.00 73.88 92 VAL A CA 1
ATOM 727 C C . VAL A 1 92 ? -25.383 1.352 -6.131 1.00 73.88 92 VAL A C 1
ATOM 729 O O . VAL A 1 92 ? -26.397 0.719 -5.827 1.00 73.88 92 VAL A O 1
ATOM 732 N N . ALA A 1 93 ? -25.428 2.511 -6.789 1.00 63.28 93 ALA A N 1
ATOM 733 C CA . ALA A 1 93 ? -26.646 3.006 -7.421 1.00 63.28 93 ALA A CA 1
ATOM 734 C C . ALA A 1 93 ? -27.029 2.107 -8.613 1.00 63.28 93 ALA A C 1
ATOM 736 O O . ALA A 1 93 ? -26.158 1.533 -9.262 1.00 63.28 93 ALA A O 1
ATOM 737 N N . ASN A 1 94 ? -28.325 2.028 -8.942 1.00 53.25 94 ASN A N 1
ATOM 738 C CA . ASN A 1 94 ? -28.916 1.172 -9.992 1.00 53.25 94 ASN A CA 1
ATOM 739 C C . ASN A 1 94 ? -28.322 1.323 -11.421 1.00 53.25 94 ASN A C 1
ATOM 741 O O . ASN A 1 94 ? -28.781 0.666 -12.354 1.00 53.25 94 ASN A O 1
ATOM 745 N N . SER A 1 95 ? -27.312 2.169 -11.624 1.00 46.50 95 SER A N 1
ATOM 746 C CA . SER A 1 95 ? -26.595 2.385 -12.877 1.00 46.50 95 SER A CA 1
ATOM 747 C C . SER A 1 95 ? -25.195 1.756 -12.829 1.00 46.50 95 SER A C 1
ATOM 749 O O . SER A 1 95 ? -24.253 2.363 -12.332 1.00 46.50 95 SER A O 1
ATOM 751 N N . ASN A 1 96 ? -25.070 0.557 -13.406 1.00 46.44 96 ASN A N 1
ATOM 752 C CA . ASN A 1 96 ? -23.822 -0.133 -13.764 1.00 46.44 96 ASN A CA 1
ATOM 753 C C . ASN A 1 96 ? -22.799 -0.374 -12.626 1.00 46.44 96 ASN A C 1
ATOM 755 O O . ASN A 1 96 ? -21.842 0.389 -12.488 1.00 46.44 96 ASN A O 1
ATOM 759 N N . PRO A 1 97 ? -22.880 -1.520 -11.911 1.00 44.94 97 PRO A N 1
ATOM 760 C CA . PRO A 1 97 ? -21.863 -1.947 -10.935 1.00 44.94 97 PRO A CA 1
ATOM 761 C C . PRO A 1 97 ? -20.418 -1.966 -11.474 1.00 44.94 97 PRO A C 1
ATOM 763 O O . PRO A 1 97 ? -19.476 -1.838 -10.700 1.00 44.94 97 PRO A O 1
ATOM 766 N N . ASN A 1 98 ? -20.230 -2.065 -12.795 1.00 47.28 98 ASN A N 1
ATOM 767 C CA . ASN A 1 98 ? -18.918 -2.221 -13.429 1.00 47.28 98 ASN A CA 1
ATOM 768 C C . ASN A 1 98 ? -18.055 -0.947 -13.507 1.00 47.28 98 ASN A C 1
ATOM 770 O O . ASN A 1 98 ? -16.883 -1.064 -13.857 1.00 47.28 98 ASN A O 1
ATOM 774 N N . THR A 1 99 ? -18.586 0.258 -13.254 1.00 45.53 99 THR A N 1
ATOM 775 C CA . THR A 1 99 ? -17.797 1.500 -13.426 1.00 45.53 99 THR A CA 1
ATOM 776 C C . THR A 1 99 ? -17.126 2.015 -12.153 1.00 45.53 99 THR A C 1
ATOM 778 O O . THR A 1 99 ? -16.202 2.814 -12.265 1.00 45.53 99 THR A O 1
ATOM 781 N N . LEU A 1 100 ? -17.544 1.565 -10.963 1.00 48.22 100 LEU A N 1
ATOM 782 C CA . LEU A 1 100 ? -16.987 2.027 -9.677 1.00 48.22 100 LEU A CA 1
ATOM 783 C C . LEU A 1 100 ? -16.549 0.885 -8.747 1.00 48.22 100 LEU A C 1
ATOM 785 O O . LEU A 1 100 ? -15.570 1.046 -8.025 1.00 48.22 100 LEU A O 1
ATOM 789 N N . ALA A 1 101 ? -17.210 -0.278 -8.788 1.00 50.06 101 ALA A N 1
ATOM 790 C CA . ALA A 1 101 ? -16.827 -1.429 -7.977 1.00 50.06 101 ALA A CA 1
ATOM 791 C C . ALA A 1 101 ? -15.919 -2.368 -8.780 1.00 50.06 101 ALA A C 1
ATOM 793 O O . ALA A 1 101 ? -16.341 -2.952 -9.778 1.00 50.06 101 ALA A O 1
ATOM 794 N N . LYS A 1 102 ? -14.670 -2.547 -8.335 1.00 54.62 102 LYS A N 1
ATOM 795 C CA . LYS A 1 102 ? -13.829 -3.658 -8.817 1.00 54.62 102 LYS A CA 1
ATOM 796 C C . LYS A 1 102 ? -14.158 -4.979 -8.113 1.00 54.62 102 LYS A C 1
ATOM 798 O O . LYS A 1 102 ? -13.741 -6.024 -8.596 1.00 54.62 102 LYS A O 1
ATOM 803 N N . GLY A 1 103 ? -14.881 -4.929 -6.990 1.00 57.06 103 GLY A N 1
ATOM 804 C CA . GLY A 1 103 ? -15.216 -6.085 -6.166 1.00 57.06 103 GLY A CA 1
ATOM 805 C C . GLY A 1 103 ? -16.564 -6.733 -6.488 1.00 57.06 103 GLY A C 1
ATOM 806 O O . GLY A 1 103 ? -17.415 -6.190 -7.195 1.00 57.06 103 GLY A O 1
ATOM 807 N N . ARG A 1 104 ? -16.775 -7.928 -5.927 1.00 64.50 104 ARG A N 1
ATOM 808 C CA . ARG A 1 104 ? -18.070 -8.624 -5.947 1.00 64.50 104 ARG A CA 1
ATOM 809 C C . ARG A 1 104 ? -19.144 -7.745 -5.294 1.00 64.50 104 ARG A C 1
ATOM 811 O O . ARG A 1 104 ? -18.867 -7.066 -4.313 1.00 64.50 104 ARG A O 1
ATOM 818 N N . VAL A 1 105 ? -20.371 -7.810 -5.808 1.00 65.94 105 VAL A N 1
ATOM 819 C CA . VAL A 1 105 ? -21.574 -7.227 -5.191 1.00 65.94 105 VAL A CA 1
ATOM 820 C C . VAL A 1 105 ? -22.056 -8.180 -4.086 1.00 65.94 105 VAL A C 1
ATOM 822 O O . VAL A 1 105 ? -22.497 -9.285 -4.431 1.00 65.94 105 VAL A O 1
ATOM 825 N N . PRO A 1 106 ? -21.995 -7.841 -2.778 1.00 60.38 106 PRO A N 1
ATOM 826 C CA . PRO A 1 106 ? -22.813 -8.514 -1.783 1.00 60.38 106 PRO A CA 1
ATOM 827 C C . PRO A 1 106 ? -24.281 -8.303 -2.152 1.00 60.38 106 PRO A C 1
ATOM 829 O O . PRO A 1 106 ? -24.823 -7.205 -2.037 1.00 60.38 106 PRO A O 1
ATOM 832 N N . GLN A 1 107 ? -24.935 -9.348 -2.655 1.00 54.28 107 GLN A N 1
ATOM 833 C CA . GLN A 1 107 ? -26.376 -9.305 -2.871 1.00 54.28 107 GLN A CA 1
ATOM 834 C C . GLN A 1 107 ? -27.071 -9.332 -1.508 1.00 54.28 107 GLN A C 1
ATOM 836 O O . GLN A 1 107 ? -27.307 -10.398 -0.945 1.00 54.28 107 GLN A O 1
ATOM 841 N N . ALA A 1 108 ? -27.409 -8.155 -0.988 1.00 52.50 108 ALA A N 1
ATOM 842 C CA . ALA A 1 108 ? -28.515 -8.022 -0.057 1.00 52.50 108 ALA A CA 1
ATOM 843 C C . ALA A 1 108 ? -29.822 -8.026 -0.868 1.00 52.50 108 ALA A C 1
ATOM 845 O O . ALA A 1 108 ? -29.906 -7.426 -1.941 1.00 52.50 108 ALA A O 1
ATOM 846 N N . SER A 1 109 ? -30.847 -8.726 -0.389 1.00 45.00 109 SER A N 1
ATOM 847 C CA . SER A 1 109 ? -32.192 -8.645 -0.958 1.00 45.00 109 SER A CA 1
ATOM 848 C C . SER A 1 109 ? -32.800 -7.278 -0.619 1.00 45.00 109 SER A C 1
ATOM 850 O O . SER A 1 109 ? -33.418 -7.131 0.431 1.00 45.00 109 SER A O 1
ATOM 852 N N . GLY A 1 110 ? -32.587 -6.271 -1.470 1.00 56.00 110 GLY A N 1
ATOM 853 C CA . GLY A 1 110 ? -33.119 -4.917 -1.286 1.00 56.00 110 GLY A CA 1
ATOM 854 C C . GLY A 1 110 ? -32.336 -3.845 -2.049 1.00 56.00 110 GLY A C 1
ATOM 855 O O . GLY A 1 110 ? -31.225 -4.084 -2.516 1.00 56.00 110 GLY A O 1
ATOM 856 N N . THR A 1 111 ? -32.939 -2.665 -2.198 1.00 58.66 111 THR A N 1
ATOM 857 C CA . THR A 1 111 ? -32.271 -1.429 -2.635 1.00 58.66 111 THR A CA 1
ATOM 858 C C . THR A 1 111 ? -31.981 -0.570 -1.407 1.00 58.66 111 THR A C 1
ATOM 860 O O . THR A 1 111 ? -32.918 -0.360 -0.636 1.00 58.66 111 THR A O 1
ATOM 863 N N . PRO A 1 112 ? -30.766 -0.021 -1.242 1.00 63.91 112 PRO A N 1
ATOM 864 C CA . PRO A 1 112 ? -29.625 -0.043 -2.165 1.00 63.91 112 PRO A CA 1
ATOM 865 C C . PRO A 1 112 ? -28.819 -1.356 -2.153 1.00 63.91 112 PRO A C 1
ATOM 867 O O . PRO A 1 112 ? -28.791 -2.079 -1.163 1.00 63.91 112 PRO A O 1
ATOM 870 N N . SER A 1 113 ? -28.130 -1.640 -3.264 1.00 75.06 113 SER A N 1
ATOM 871 C CA . SER A 1 113 ? -27.127 -2.711 -3.336 1.00 75.06 113 SER A CA 1
ATOM 872 C C . SER A 1 113 ? -25.751 -2.214 -2.898 1.00 75.06 113 SER A C 1
ATOM 874 O O . SER A 1 113 ? -25.432 -1.041 -3.081 1.00 75.06 113 SER A O 1
ATOM 876 N N . PHE A 1 114 ? -24.911 -3.115 -2.396 1.00 80.50 114 PHE A N 1
ATOM 877 C CA . PHE A 1 114 ? -23.547 -2.816 -1.963 1.00 80.50 114 PHE A CA 1
ATOM 878 C C . PHE A 1 114 ? -22.527 -3.582 -2.808 1.00 80.50 114 PHE A C 1
ATOM 880 O O . PHE A 1 114 ? -22.866 -4.596 -3.417 1.00 80.50 114 PHE A O 1
ATOM 887 N N . ALA A 1 115 ? -21.279 -3.119 -2.847 1.00 79.94 115 ALA A N 1
ATOM 888 C CA . ALA A 1 115 ? -20.154 -3.840 -3.445 1.00 79.94 115 ALA A CA 1
ATOM 889 C C . ALA A 1 115 ? -18.868 -3.610 -2.659 1.00 79.94 115 ALA A C 1
ATOM 891 O O . ALA A 1 115 ? -18.686 -2.545 -2.074 1.00 79.94 115 ALA A O 1
ATOM 892 N N . PHE A 1 116 ? -17.956 -4.584 -2.671 1.00 82.94 116 PHE A N 1
ATOM 893 C CA . PHE A 1 116 ? -16.612 -4.336 -2.155 1.00 82.94 116 PHE A CA 1
ATOM 894 C C . PHE A 1 116 ? -15.899 -3.298 -3.027 1.00 82.94 116 PHE A C 1
ATOM 896 O O . PHE A 1 116 ? -15.911 -3.393 -4.259 1.00 82.94 116 PHE A O 1
ATOM 903 N N . LEU A 1 117 ? -15.240 -2.337 -2.378 1.00 80.56 117 LEU A N 1
ATOM 904 C CA . LEU A 1 117 ? -14.446 -1.306 -3.043 1.00 80.56 117 LEU A CA 1
ATOM 905 C C . LEU A 1 117 ? -13.314 -1.933 -3.877 1.00 80.56 117 LEU A C 1
ATOM 907 O O . LEU A 1 117 ? -13.036 -1.496 -4.995 1.00 80.56 117 LEU A O 1
ATOM 911 N N . ALA A 1 118 ? -12.708 -3.007 -3.364 1.00 79.69 118 ALA A N 1
ATOM 912 C CA . ALA A 1 118 ? -11.653 -3.761 -4.026 1.00 79.69 118 ALA A CA 1
ATOM 913 C C . ALA A 1 118 ? -11.744 -5.263 -3.729 1.00 79.69 118 ALA A C 1
ATOM 915 O O . ALA A 1 118 ? -12.242 -5.682 -2.686 1.00 79.69 118 ALA A O 1
ATOM 916 N N . ASP A 1 119 ? -11.200 -6.079 -4.636 1.00 79.19 119 ASP A N 1
ATOM 917 C CA . ASP A 1 119 ? -11.198 -7.543 -4.516 1.00 79.19 119 ASP A CA 1
ATOM 918 C C . ASP A 1 119 ? -10.496 -8.060 -3.258 1.00 79.19 119 ASP A C 1
ATOM 920 O O . ASP A 1 119 ? -10.905 -9.078 -2.706 1.00 79.19 119 ASP A O 1
ATOM 924 N N . CYS A 1 120 ? -9.466 -7.357 -2.779 1.00 80.06 120 CYS A N 1
ATOM 925 C CA . CYS A 1 120 ? -8.739 -7.733 -1.567 1.00 80.06 120 CYS A CA 1
ATOM 926 C C . CYS A 1 120 ? -9.594 -7.658 -0.293 1.00 80.06 120 CYS A C 1
ATOM 928 O O . CYS A 1 120 ? -9.214 -8.249 0.714 1.00 80.06 120 CYS A O 1
ATOM 930 N N . PHE A 1 121 ? -10.731 -6.958 -0.330 1.00 85.00 121 PHE A N 1
ATOM 931 C CA . PHE A 1 121 ? -11.657 -6.866 0.798 1.00 85.00 121 PHE A CA 1
ATOM 932 C C . PHE A 1 121 ? -12.708 -7.978 0.804 1.00 85.00 121 PHE A C 1
ATOM 934 O O . PHE A 1 121 ? -13.355 -8.208 1.827 1.00 85.00 121 PHE A O 1
ATOM 941 N N . ASP A 1 122 ? -12.860 -8.702 -0.307 1.00 81.56 122 ASP A N 1
ATOM 942 C CA . ASP A 1 122 ? -13.717 -9.878 -0.363 1.00 81.56 122 ASP A CA 1
ATOM 943 C C . ASP A 1 122 ? -12.987 -11.072 0.269 1.00 81.56 122 ASP A C 1
ATOM 945 O O . ASP A 1 122 ? -12.193 -11.765 -0.369 1.00 81.56 122 ASP A O 1
ATOM 949 N N . GLY A 1 123 ? -13.294 -11.350 1.537 1.00 75.31 123 GLY A N 1
ATOM 950 C CA . GLY A 1 123 ? -12.737 -12.491 2.267 1.00 75.31 123 GLY A CA 1
ATOM 951 C C . GLY A 1 123 ? -13.041 -13.860 1.638 1.00 75.31 123 GLY A C 1
ATOM 952 O O . GLY A 1 123 ? -12.335 -14.822 1.929 1.00 75.31 123 GLY A O 1
ATOM 953 N N . SER A 1 124 ? -14.032 -13.968 0.739 1.00 72.50 124 SER A N 1
ATOM 954 C CA . SER A 1 124 ? -14.283 -15.198 -0.035 1.00 72.50 124 SER A CA 1
ATOM 955 C C . SER A 1 124 ? -13.289 -15.402 -1.181 1.00 72.50 124 SER A C 1
ATOM 957 O O . SER A 1 124 ? -13.129 -16.518 -1.675 1.00 72.50 124 SER A O 1
ATOM 959 N N . ARG A 1 125 ? -12.601 -14.326 -1.581 1.00 60.31 125 ARG A N 1
ATOM 960 C CA . ARG A 1 125 ? -11.530 -14.298 -2.580 1.00 60.31 125 ARG A CA 1
ATOM 961 C C . ARG A 1 125 ? -10.151 -14.186 -1.957 1.00 60.31 125 ARG A C 1
ATOM 963 O O . ARG A 1 125 ? -9.211 -13.953 -2.712 1.00 60.31 125 ARG A O 1
ATOM 970 N N . ALA A 1 126 ? -10.014 -14.328 -0.634 1.00 54.81 126 ALA A N 1
ATOM 971 C CA . ALA A 1 126 ? -8.717 -14.382 0.024 1.00 54.81 126 ALA A CA 1
ATOM 972 C C . ALA A 1 126 ? -7.900 -15.505 -0.626 1.00 54.81 126 ALA A C 1
ATOM 974 O O . ALA A 1 126 ? -8.013 -16.673 -0.254 1.00 54.81 126 ALA A O 1
ATOM 975 N N . ALA A 1 127 ? -7.137 -15.142 -1.661 1.00 46.16 127 ALA A N 1
ATOM 976 C CA . ALA A 1 127 ? -6.250 -16.030 -2.371 1.00 46.16 127 ALA A CA 1
ATOM 977 C C . ALA A 1 127 ? -5.369 -16.630 -1.290 1.00 46.16 127 ALA A C 1
ATOM 979 O O . ALA A 1 127 ? -4.818 -15.863 -0.490 1.00 46.16 127 ALA A O 1
ATOM 980 N N . ASP A 1 128 ? -5.366 -17.968 -1.219 1.00 40.03 128 ASP A N 1
ATOM 981 C CA . ASP A 1 128 ? -4.635 -18.796 -0.261 1.00 40.03 128 ASP A CA 1
ATOM 982 C C . ASP A 1 128 ? -3.564 -17.986 0.423 1.00 40.03 128 ASP A C 1
ATOM 984 O O . ASP A 1 128 ? -2.623 -17.610 -0.282 1.00 40.03 128 ASP A O 1
ATOM 988 N N . LYS A 1 129 ? -3.771 -17.673 1.720 1.00 40.28 129 LYS A N 1
ATOM 989 C CA . LYS A 1 129 ? -2.897 -16.850 2.568 1.00 40.28 129 LYS A CA 1
ATOM 990 C C . LYS A 1 129 ? -1.514 -16.830 1.955 1.00 40.28 129 LYS A C 1
ATOM 992 O O . LYS A 1 129 ? -0.693 -17.711 2.230 1.00 40.28 129 LYS A O 1
ATOM 997 N N . SER A 1 130 ? -1.280 -15.849 1.087 1.00 39.12 130 SER A N 1
ATOM 998 C CA . SER A 1 130 ? 0.024 -15.654 0.495 1.00 39.12 130 SER A CA 1
ATOM 999 C C . SER A 1 130 ? 0.757 -14.946 1.604 1.00 39.12 130 SER A C 1
ATOM 1001 O O . SER A 1 130 ? 0.955 -13.739 1.569 1.00 39.12 130 SER A O 1
ATOM 1003 N N . ALA A 1 131 ? 1.055 -15.707 2.664 1.00 34.59 131 ALA A N 1
ATOM 1004 C CA . ALA A 1 131 ? 2.113 -15.404 3.580 1.00 34.59 131 ALA A CA 1
ATOM 1005 C C . ALA A 1 131 ? 3.277 -15.209 2.636 1.00 34.59 131 ALA A C 1
ATOM 1007 O O . ALA A 1 131 ? 3.798 -16.175 2.072 1.00 34.59 131 ALA A O 1
ATOM 1008 N N . ALA A 1 132 ? 3.555 -13.946 2.337 1.00 35.81 132 ALA A N 1
ATOM 1009 C CA . ALA A 1 132 ? 4.700 -13.571 1.569 1.00 35.81 132 ALA A CA 1
ATOM 1010 C C . ALA A 1 132 ? 5.858 -14.107 2.399 1.00 35.81 132 ALA A C 1
ATOM 1012 O O . ALA A 1 132 ? 6.216 -13.604 3.461 1.00 35.81 132 ALA A O 1
ATOM 1013 N N . ARG A 1 133 ? 6.321 -15.285 1.985 1.00 37.84 133 ARG A N 1
ATOM 1014 C CA . ARG A 1 133 ? 7.492 -15.904 2.556 1.00 37.84 133 ARG A CA 1
ATOM 1015 C C . ARG A 1 133 ? 8.603 -14.948 2.181 1.00 37.84 133 ARG A C 1
ATOM 1017 O O . ARG A 1 133 ? 8.714 -14.580 1.012 1.00 37.84 133 ARG A O 1
ATOM 1024 N N . LEU A 1 134 ? 9.438 -14.592 3.149 1.00 41.47 134 LEU A N 1
ATOM 1025 C CA . LEU A 1 134 ? 10.811 -14.219 2.850 1.00 41.47 134 LEU A CA 1
ATOM 1026 C C . LEU A 1 134 ? 11.373 -15.358 1.990 1.00 41.47 134 LEU A C 1
ATOM 1028 O O . LEU A 1 134 ? 11.728 -16.426 2.494 1.00 41.47 134 LEU A O 1
ATOM 1032 N N . THR A 1 135 ? 11.332 -15.206 0.669 1.00 47.78 135 THR A N 1
ATOM 1033 C CA . THR A 1 135 ? 11.876 -16.202 -0.239 1.00 47.78 135 THR A CA 1
ATOM 1034 C C . THR A 1 135 ? 13.376 -16.128 -0.065 1.00 47.78 135 THR A C 1
ATOM 1036 O O . THR A 1 135 ? 14.020 -15.195 -0.533 1.00 47.78 135 THR A O 1
ATOM 1039 N N . ARG A 1 136 ? 13.931 -17.130 0.626 1.00 56.22 136 ARG A N 1
ATOM 1040 C CA . ARG A 1 136 ? 15.376 -17.318 0.840 1.00 56.22 136 ARG A CA 1
ATOM 1041 C C . ARG A 1 136 ? 16.186 -17.139 -0.451 1.00 56.22 136 ARG A C 1
ATOM 1043 O O . ARG A 1 136 ? 17.369 -16.811 -0.410 1.00 56.22 136 ARG A O 1
ATOM 1050 N N . SER A 1 137 ? 15.568 -17.373 -1.605 1.00 69.81 137 SER A N 1
ATOM 1051 C CA . SER A 1 137 ? 16.157 -17.116 -2.912 1.00 69.81 137 SER A CA 1
ATOM 1052 C C . SER A 1 137 ? 15.130 -16.434 -3.825 1.00 69.81 137 SER A C 1
ATOM 1054 O O . SER A 1 137 ? 14.030 -16.971 -3.967 1.00 69.81 137 SER A O 1
ATOM 1056 N N . PRO A 1 138 ? 15.468 -15.283 -4.435 1.00 80.94 138 PRO A N 1
ATOM 1057 C CA . PRO A 1 138 ? 14.658 -14.644 -5.470 1.00 80.94 138 PRO A CA 1
ATOM 1058 C C . PRO A 1 138 ? 14.415 -15.575 -6.662 1.00 80.94 138 PRO A C 1
ATOM 1060 O O . PRO A 1 138 ? 15.119 -16.575 -6.836 1.00 80.94 138 PRO A O 1
ATOM 1063 N N . ASP A 1 139 ? 13.466 -15.216 -7.533 1.00 89.31 139 ASP A N 1
ATOM 1064 C CA . ASP A 1 139 ? 13.277 -15.918 -8.808 1.00 89.31 139 ASP A CA 1
ATOM 1065 C C . ASP A 1 139 ? 14.611 -15.999 -9.578 1.00 89.31 139 ASP A C 1
ATOM 1067 O O . ASP A 1 139 ? 15.384 -15.037 -9.657 1.00 89.31 139 ASP A O 1
ATOM 1071 N N . LEU A 1 140 ? 14.887 -17.166 -10.167 1.00 91.75 140 LEU A N 1
ATOM 1072 C CA . LEU A 1 140 ? 16.145 -17.439 -10.867 1.00 91.75 140 LEU A CA 1
ATOM 1073 C C . LEU A 1 140 ? 16.446 -16.424 -11.979 1.00 91.75 140 LEU A C 1
ATOM 1075 O O . LEU A 1 140 ? 17.613 -16.168 -12.271 1.00 91.75 140 LEU A O 1
ATOM 1079 N N . LYS A 1 141 ? 15.425 -15.840 -12.614 1.00 94.81 141 LYS A N 1
ATOM 1080 C CA . LYS A 1 141 ? 15.582 -14.806 -13.642 1.00 94.81 141 LYS A CA 1
ATOM 1081 C C . LYS A 1 141 ? 16.090 -13.495 -13.055 1.00 94.81 141 LYS A C 1
ATOM 1083 O O . LYS A 1 141 ? 16.962 -12.885 -13.668 1.00 94.81 141 LYS A O 1
ATOM 1088 N N . LEU A 1 142 ? 15.608 -13.100 -11.875 1.00 94.19 142 LEU A N 1
ATOM 1089 C CA . LEU A 1 142 ? 16.084 -11.913 -11.157 1.00 94.19 142 LEU A CA 1
ATOM 1090 C C . LEU A 1 142 ? 17.540 -12.107 -10.721 1.00 94.19 142 LEU A C 1
ATOM 1092 O O . LEU A 1 142 ? 18.364 -11.223 -10.940 1.00 94.19 142 LEU A O 1
ATOM 1096 N N . LEU A 1 143 ? 17.882 -13.290 -10.199 1.00 93.44 143 LEU A N 1
ATOM 1097 C CA . LEU A 1 143 ? 19.266 -13.638 -9.853 1.00 93.44 143 LEU A CA 1
ATOM 1098 C C . LEU A 1 143 ? 20.193 -13.628 -11.072 1.00 93.44 143 LEU A C 1
ATOM 1100 O O . LEU A 1 143 ? 21.308 -13.114 -11.004 1.00 93.44 143 LEU A O 1
ATOM 1104 N N . ARG A 1 144 ? 19.742 -14.174 -12.207 1.00 95.00 144 ARG A N 1
ATOM 1105 C CA . ARG A 1 144 ? 20.498 -14.131 -13.467 1.00 95.00 144 ARG A CA 1
ATOM 1106 C C . ARG A 1 144 ? 20.677 -12.704 -13.973 1.00 95.00 144 ARG A C 1
ATOM 1108 O O . ARG A 1 144 ? 21.776 -12.381 -14.400 1.00 95.00 144 ARG A O 1
ATOM 1115 N N . ALA A 1 145 ? 19.640 -11.869 -13.898 1.00 95.75 145 ALA A N 1
ATOM 1116 C CA . ALA A 1 145 ? 19.722 -10.460 -14.272 1.00 95.75 145 ALA A CA 1
ATOM 1117 C C . ALA A 1 145 ? 20.755 -9.721 -13.409 1.00 95.75 145 ALA A C 1
ATOM 1119 O O . ALA A 1 145 ? 21.634 -9.061 -13.951 1.00 95.75 145 ALA A O 1
ATOM 1120 N N . TYR A 1 146 ? 20.684 -9.899 -12.085 1.00 94.88 146 TYR A N 1
ATOM 1121 C CA . TYR A 1 146 ? 21.648 -9.337 -11.140 1.00 94.88 146 TYR A CA 1
ATOM 1122 C C . TYR A 1 146 ? 23.074 -9.770 -11.492 1.00 94.88 146 TYR A C 1
ATOM 1124 O O . TYR A 1 146 ? 23.923 -8.928 -11.761 1.00 94.88 146 TYR A O 1
ATOM 1132 N N . ASN A 1 147 ? 23.326 -11.080 -11.584 1.00 94.75 147 ASN A N 1
ATOM 1133 C CA . ASN A 1 147 ? 24.667 -11.602 -11.854 1.00 94.75 147 ASN A CA 1
ATOM 1134 C C . ASN A 1 147 ? 25.218 -11.175 -13.222 1.00 94.75 147 ASN A C 1
ATOM 1136 O O . ASN A 1 147 ? 26.410 -10.905 -13.335 1.00 94.75 147 ASN A O 1
ATOM 1140 N N . LEU A 1 148 ? 24.370 -11.107 -14.253 1.00 95.31 148 LEU A N 1
ATOM 1141 C CA . LEU A 1 148 ? 24.762 -10.669 -15.593 1.00 95.31 148 LEU A CA 1
ATOM 1142 C C . LEU A 1 148 ? 25.280 -9.224 -15.576 1.00 95.31 148 LEU A C 1
ATOM 1144 O O . LEU A 1 148 ? 26.323 -8.935 -16.165 1.00 95.31 148 LEU A O 1
ATOM 1148 N N . TYR A 1 149 ? 24.573 -8.335 -14.879 1.00 94.25 149 TYR A N 1
ATOM 1149 C CA . TYR A 1 149 ? 24.856 -6.899 -14.868 1.00 94.25 149 TYR A CA 1
ATOM 1150 C C . TYR A 1 149 ? 25.743 -6.437 -13.704 1.00 94.25 149 TYR A C 1
ATOM 1152 O O . TYR A 1 149 ? 25.993 -5.245 -13.558 1.00 94.25 149 TYR A O 1
ATOM 1160 N N . LEU A 1 150 ? 26.296 -7.365 -12.915 1.00 91.12 150 LEU A N 1
ATOM 1161 C CA . LEU A 1 150 ? 27.361 -7.057 -11.952 1.00 91.12 150 LEU A CA 1
ATOM 1162 C C . LEU A 1 150 ? 28.630 -6.542 -12.640 1.00 91.12 150 LEU A C 1
ATOM 1164 O O . LEU A 1 150 ? 29.304 -5.655 -12.124 1.00 91.12 150 LEU A O 1
ATOM 1168 N N . SER A 1 151 ? 28.981 -7.141 -13.779 1.00 87.31 151 SER A N 1
ATOM 1169 C CA . SER A 1 151 ? 30.240 -6.888 -14.489 1.00 87.31 151 SER A CA 1
ATOM 1170 C C . SER A 1 151 ? 30.040 -6.415 -15.925 1.00 87.31 151 SER A C 1
ATOM 1172 O O . SER A 1 151 ? 31.009 -6.300 -16.674 1.00 87.31 151 SER A O 1
ATOM 1174 N N . THR A 1 152 ? 28.793 -6.195 -16.342 1.00 90.69 152 THR A N 1
ATOM 1175 C CA . THR A 1 152 ? 28.455 -5.727 -17.687 1.00 90.69 152 THR A CA 1
ATOM 1176 C C . THR A 1 152 ? 27.401 -4.638 -17.621 1.00 90.69 152 THR A C 1
ATOM 1178 O O . THR A 1 152 ? 26.640 -4.553 -16.660 1.00 90.69 152 THR A O 1
ATOM 1181 N N . ASP A 1 153 ? 27.366 -3.788 -18.644 1.00 90.25 153 ASP A N 1
ATOM 1182 C CA . ASP A 1 153 ? 26.407 -2.697 -18.693 1.00 90.25 153 ASP A CA 1
ATOM 1183 C C . ASP A 1 153 ? 24.998 -3.197 -19.041 1.00 90.25 153 ASP A C 1
ATOM 1185 O O . ASP A 1 153 ? 24.824 -4.005 -19.952 1.00 90.25 153 ASP A O 1
ATOM 1189 N N . GLY A 1 154 ? 23.981 -2.696 -18.340 1.00 92.56 154 GLY A N 1
ATOM 1190 C CA . GLY A 1 154 ? 22.580 -2.983 -18.644 1.00 92.56 154 GLY A CA 1
ATOM 1191 C C . GLY A 1 154 ? 21.644 -2.677 -17.484 1.00 92.56 154 GLY A C 1
ATOM 1192 O O . GLY A 1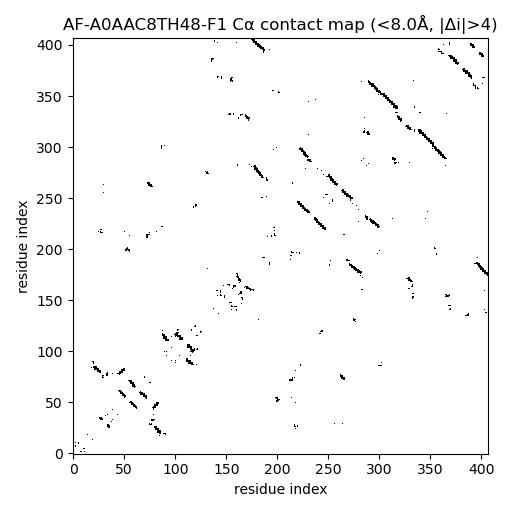 154 ? 22.076 -2.234 -16.421 1.00 92.56 154 GLY A O 1
ATOM 1193 N N . TRP A 1 155 ? 20.348 -2.880 -17.706 1.00 95.75 155 TRP A N 1
ATOM 1194 C CA . TRP A 1 155 ? 19.332 -2.797 -16.659 1.00 95.75 155 TRP A CA 1
ATOM 1195 C C . TRP A 1 155 ? 18.754 -4.178 -16.391 1.00 95.75 155 TRP A C 1
ATOM 1197 O O . TRP A 1 155 ? 18.472 -4.930 -17.322 1.00 95.75 155 TRP A O 1
ATOM 1207 N N . HIS A 1 156 ? 18.498 -4.509 -15.123 1.00 96.56 156 HIS A N 1
ATOM 1208 C CA . HIS A 1 156 ? 17.928 -5.815 -14.770 1.00 96.56 156 HIS A CA 1
ATOM 1209 C C . HIS A 1 156 ? 16.638 -6.102 -15.552 1.00 96.56 156 HIS A C 1
ATOM 1211 O O . HIS A 1 156 ? 16.447 -7.206 -16.063 1.00 96.56 156 HIS A O 1
ATOM 1217 N N . ARG A 1 157 ? 15.783 -5.083 -15.700 1.00 97.00 157 ARG A N 1
ATOM 1218 C CA . ARG A 1 157 ? 14.502 -5.186 -16.399 1.00 97.00 157 ARG A CA 1
ATOM 1219 C C . ARG A 1 157 ? 14.630 -5.387 -17.917 1.00 97.00 157 ARG A C 1
ATOM 1221 O O . ARG A 1 157 ? 13.745 -6.019 -18.485 1.00 97.00 157 ARG A O 1
ATOM 1228 N N . ASP A 1 158 ? 15.746 -5.005 -18.554 1.00 97.06 158 ASP A N 1
ATOM 1229 C CA . ASP A 1 158 ? 16.017 -5.387 -19.955 1.00 97.06 158 ASP A CA 1
ATOM 1230 C C . ASP A 1 158 ? 16.095 -6.916 -20.099 1.00 97.06 158 ASP A C 1
ATOM 1232 O O . ASP A 1 158 ? 15.503 -7.505 -21.004 1.00 97.06 158 ASP A O 1
ATOM 1236 N N . TYR A 1 159 ? 16.789 -7.586 -19.174 1.00 97.44 159 TYR A N 1
ATOM 1237 C CA . TYR A 1 159 ? 16.905 -9.043 -19.208 1.00 97.44 159 TYR A CA 1
ATOM 1238 C C . TYR A 1 159 ? 15.614 -9.745 -18.770 1.00 97.44 159 TYR A C 1
ATOM 1240 O O . TYR A 1 159 ? 15.274 -10.801 -19.309 1.00 97.44 159 TYR A O 1
ATOM 1248 N N . ILE A 1 160 ? 14.899 -9.183 -17.791 1.00 97.38 160 ILE A N 1
ATOM 1249 C CA . ILE A 1 160 ? 13.675 -9.779 -17.236 1.00 97.38 160 ILE A CA 1
ATOM 1250 C C . ILE A 1 160 ? 12.525 -9.717 -18.249 1.00 97.38 160 ILE A C 1
ATOM 1252 O O . ILE A 1 160 ? 11.943 -10.762 -18.538 1.00 97.38 160 ILE A O 1
ATOM 1256 N N . TYR A 1 161 ? 12.245 -8.545 -18.828 1.00 97.69 161 TYR A N 1
ATOM 1257 C CA . TYR A 1 161 ? 11.104 -8.358 -19.732 1.00 97.69 161 TYR A CA 1
ATOM 1258 C C . TYR A 1 161 ? 11.420 -8.619 -21.203 1.00 97.69 161 TYR A C 1
ATOM 1260 O O . TYR A 1 161 ? 10.522 -9.017 -21.933 1.00 97.69 161 TYR A O 1
ATOM 1268 N N . TYR A 1 162 ? 12.669 -8.442 -21.648 1.00 97.19 162 TYR A N 1
ATOM 1269 C CA . TYR A 1 162 ? 13.017 -8.553 -23.073 1.00 97.19 162 TYR A CA 1
ATOM 1270 C C . TYR A 1 162 ? 14.064 -9.625 -23.377 1.00 97.19 162 TYR A C 1
ATOM 1272 O O . TYR A 1 162 ? 14.423 -9.811 -24.533 1.00 97.19 162 TYR A O 1
ATOM 1280 N N . ASN A 1 163 ? 14.585 -10.343 -22.373 1.00 95.94 163 ASN A N 1
ATOM 1281 C CA . ASN A 1 163 ? 15.722 -11.262 -22.541 1.00 95.94 163 ASN A CA 1
ATOM 1282 C C . ASN A 1 163 ? 16.970 -10.607 -23.167 1.00 95.94 163 ASN A C 1
ATOM 1284 O O . ASN A 1 163 ? 17.835 -11.315 -23.680 1.00 95.94 163 ASN A O 1
ATOM 1288 N N . ILE A 1 164 ? 17.085 -9.277 -23.114 1.00 95.62 164 ILE A N 1
ATOM 1289 C CA . ILE A 1 164 ? 18.223 -8.566 -23.695 1.00 95.62 164 ILE A CA 1
ATOM 1290 C C . ILE A 1 164 ? 19.443 -8.728 -22.788 1.00 95.62 164 ILE A C 1
ATOM 1292 O O . ILE A 1 164 ? 19.329 -8.672 -21.563 1.00 95.62 164 ILE A O 1
ATOM 1296 N N . SER A 1 165 ? 20.601 -8.942 -23.408 1.00 95.06 165 SER A N 1
ATOM 1297 C CA . SER A 1 165 ? 21.924 -9.040 -22.786 1.00 95.06 165 SER A CA 1
ATOM 1298 C C . SER A 1 165 ? 22.992 -8.476 -23.741 1.00 95.06 165 SER A C 1
ATOM 1300 O O . SER A 1 165 ? 22.690 -8.226 -24.912 1.00 95.06 165 SER A O 1
ATOM 1302 N N . PRO A 1 166 ? 24.261 -8.327 -23.316 1.00 93.00 166 PRO A N 1
ATOM 1303 C CA . PRO A 1 166 ? 25.341 -7.920 -24.220 1.00 93.00 166 PRO A CA 1
ATOM 1304 C C . PRO A 1 166 ? 25.530 -8.834 -25.444 1.00 93.00 166 PRO A C 1
ATOM 1306 O O . PRO A 1 166 ? 25.963 -8.369 -26.494 1.00 93.00 166 PRO A O 1
ATOM 1309 N N . THR A 1 167 ? 25.201 -10.126 -25.330 1.00 93.25 167 THR A N 1
ATOM 1310 C CA . THR A 1 167 ? 25.314 -11.106 -26.427 1.00 93.25 167 THR A CA 1
ATOM 1311 C C . THR A 1 167 ? 24.000 -11.335 -27.174 1.00 93.25 167 THR A C 1
ATOM 1313 O O . THR A 1 167 ? 24.009 -11.905 -28.263 1.00 93.25 167 THR A O 1
ATOM 1316 N N . GLN A 1 168 ? 22.879 -10.872 -26.621 1.00 93.25 168 GLN A N 1
ATOM 1317 C CA . GLN A 1 168 ? 21.554 -10.925 -27.226 1.00 93.25 168 GLN A CA 1
ATOM 1318 C C . GLN A 1 168 ? 20.945 -9.513 -27.205 1.00 93.25 168 GLN A C 1
ATOM 1320 O O . GLN A 1 168 ? 20.164 -9.181 -26.314 1.00 93.25 168 GLN A O 1
ATOM 1325 N N . PRO A 1 169 ? 21.295 -8.648 -28.174 1.00 91.88 169 PRO A N 1
ATOM 1326 C CA . PRO A 1 169 ? 20.936 -7.234 -28.131 1.00 91.88 169 PRO A CA 1
ATOM 1327 C C . PRO A 1 169 ? 19.499 -6.960 -28.592 1.00 91.88 169 PRO A C 1
ATOM 1329 O O . PRO A 1 169 ? 19.154 -5.807 -28.826 1.00 91.88 169 PRO A O 1
ATOM 1332 N N . ARG A 1 170 ? 18.662 -7.981 -28.799 1.00 93.56 170 ARG A N 1
ATOM 1333 C CA . ARG A 1 170 ? 17.271 -7.810 -29.232 1.00 93.56 170 ARG A CA 1
ATOM 1334 C C . ARG A 1 170 ? 16.369 -8.821 -28.546 1.00 93.56 170 ARG A C 1
ATOM 1336 O O . ARG A 1 170 ? 16.779 -9.962 -28.317 1.00 93.56 170 ARG A O 1
ATOM 1343 N N . GLY A 1 171 ? 15.135 -8.418 -28.275 1.00 95.38 171 GLY A N 1
ATOM 1344 C CA . GLY A 1 171 ? 14.125 -9.347 -27.796 1.00 95.38 171 GLY A CA 1
ATOM 1345 C C . GLY A 1 171 ? 12.724 -8.757 -27.720 1.00 95.38 171 GLY A C 1
ATOM 1346 O O . GLY A 1 171 ? 12.537 -7.546 -27.578 1.00 95.38 171 GLY A O 1
ATOM 1347 N N . ALA A 1 172 ? 11.743 -9.641 -27.880 1.00 95.50 172 ALA A N 1
ATOM 1348 C CA . ALA A 1 172 ? 10.329 -9.321 -27.745 1.00 95.50 172 ALA A CA 1
ATOM 1349 C C . ALA A 1 172 ? 9.952 -9.178 -26.265 1.00 95.50 172 ALA A C 1
ATOM 1351 O O . ALA A 1 172 ? 10.602 -9.763 -25.394 1.00 95.50 172 ALA A O 1
ATOM 1352 N N . PHE A 1 173 ? 8.896 -8.411 -25.998 1.00 96.50 173 PHE A N 1
ATOM 1353 C CA . PHE A 1 173 ? 8.339 -8.285 -24.658 1.00 96.50 173 PHE A CA 1
ATOM 1354 C C . PHE A 1 173 ? 7.813 -9.634 -24.145 1.00 96.50 173 PHE A C 1
ATOM 1356 O O . PHE A 1 173 ? 7.217 -10.414 -24.889 1.00 96.50 173 PHE A O 1
ATOM 1363 N N . SER A 1 174 ? 8.042 -9.903 -22.864 1.00 95.75 174 SER A N 1
ATOM 1364 C CA . SER A 1 174 ? 7.611 -11.109 -22.167 1.00 95.75 174 SER A CA 1
ATOM 1365 C C . SER A 1 174 ? 6.549 -10.774 -21.126 1.00 95.75 174 SER A C 1
ATOM 1367 O O . SER A 1 174 ? 6.818 -10.055 -20.165 1.00 95.75 174 SER A O 1
ATOM 1369 N N . TYR A 1 175 ? 5.379 -11.399 -21.260 1.00 94.00 175 TYR A N 1
ATOM 1370 C CA . TYR A 1 175 ? 4.295 -11.338 -20.273 1.00 94.00 175 TYR A CA 1
ATOM 1371 C C . TYR A 1 175 ? 4.501 -12.288 -19.081 1.00 94.00 175 TYR A C 1
ATOM 1373 O O . TYR A 1 175 ? 3.644 -12.374 -18.207 1.00 94.00 175 TYR A O 1
ATOM 1381 N N . ALA A 1 176 ? 5.631 -13.003 -19.019 1.00 95.06 176 ALA A N 1
ATOM 1382 C CA . ALA A 1 176 ? 5.900 -13.961 -17.947 1.00 95.06 176 ALA A CA 1
ATOM 1383 C C . ALA A 1 176 ? 6.164 -13.303 -16.584 1.00 95.06 176 ALA A C 1
ATOM 1385 O O . ALA A 1 176 ? 6.192 -14.003 -15.573 1.00 95.06 176 ALA A O 1
ATOM 1386 N N . TYR A 1 177 ? 6.378 -11.985 -16.547 1.00 95.88 177 TYR A N 1
ATOM 1387 C CA . TYR A 1 177 ? 6.645 -11.224 -15.329 1.00 95.88 177 TYR A CA 1
ATOM 1388 C C . TYR A 1 177 ? 5.721 -10.014 -15.211 1.00 95.88 177 TYR A C 1
ATOM 1390 O O . TYR A 1 177 ? 5.320 -9.420 -16.210 1.00 95.88 177 TYR A O 1
ATOM 1398 N N . GLN A 1 178 ? 5.431 -9.631 -13.971 1.00 95.00 178 GLN A N 1
ATOM 1399 C CA . GLN A 1 178 ? 4.647 -8.450 -13.621 1.00 95.00 178 GLN A CA 1
ATOM 1400 C C . GLN A 1 178 ? 5.258 -7.785 -12.382 1.00 95.00 178 GLN A C 1
ATOM 1402 O O . GLN A 1 178 ? 5.630 -8.481 -11.434 1.00 95.00 178 GLN A O 1
ATOM 1407 N N . GLU A 1 179 ? 5.357 -6.455 -12.352 1.00 95.88 179 GLU A N 1
ATOM 1408 C CA . GLU A 1 179 ? 5.781 -5.714 -11.157 1.00 95.88 179 GLU A CA 1
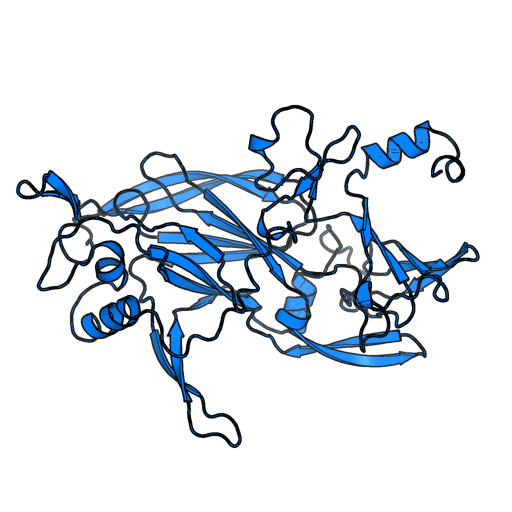ATOM 1409 C C . GLU A 1 179 ? 4.798 -5.953 -10.009 1.00 95.88 179 GLU A C 1
ATOM 1411 O O . GLU A 1 179 ? 3.584 -5.978 -10.212 1.00 95.88 179 GLU A O 1
ATOM 1416 N N . HIS A 1 180 ? 5.324 -6.113 -8.800 1.00 94.62 180 HIS A N 1
ATOM 1417 C CA . HIS A 1 180 ? 4.549 -6.250 -7.574 1.00 94.62 180 HIS A CA 1
ATOM 1418 C C . HIS A 1 180 ? 5.143 -5.373 -6.474 1.00 94.62 180 HIS A C 1
ATOM 1420 O O . HIS A 1 180 ? 6.366 -5.248 -6.384 1.00 94.62 180 HIS A O 1
ATOM 1426 N N . ILE A 1 181 ? 4.296 -4.847 -5.585 1.00 95.31 181 ILE A N 1
ATOM 1427 C CA . ILE A 1 181 ? 4.758 -4.403 -4.264 1.00 95.31 181 ILE A CA 1
ATOM 1428 C C . ILE A 1 181 ? 4.899 -5.641 -3.377 1.00 95.31 181 ILE A C 1
ATOM 1430 O O . ILE A 1 181 ? 3.967 -6.444 -3.253 1.00 95.31 181 ILE A O 1
ATOM 1434 N N . ARG A 1 182 ? 6.082 -5.806 -2.781 1.00 91.88 182 ARG A N 1
ATOM 1435 C CA . ARG A 1 182 ? 6.468 -7.017 -2.034 1.00 91.88 182 ARG A CA 1
ATOM 1436 C C . ARG A 1 182 ? 6.608 -6.794 -0.543 1.00 91.88 182 ARG A C 1
ATOM 1438 O O . ARG A 1 182 ? 6.524 -7.738 0.238 1.00 91.88 182 ARG A O 1
ATOM 1445 N N . SER A 1 183 ? 6.776 -5.546 -0.140 1.00 92.88 183 SER A N 1
ATOM 1446 C CA . SER A 1 183 ? 6.738 -5.149 1.254 1.00 92.88 183 SER A CA 1
ATOM 1447 C C . SER A 1 183 ? 6.185 -3.744 1.389 1.00 92.88 183 SER A C 1
ATOM 1449 O O . SER A 1 183 ? 6.314 -2.927 0.478 1.00 92.88 183 SER A O 1
ATOM 1451 N N . PHE A 1 184 ? 5.591 -3.490 2.546 1.00 96.25 184 PHE A N 1
ATOM 1452 C CA . PHE A 1 184 ? 5.220 -2.171 3.021 1.00 96.25 184 PHE A CA 1
ATOM 1453 C C . PHE A 1 184 ? 5.657 -2.040 4.478 1.00 96.25 184 PHE A C 1
ATOM 1455 O O . PHE A 1 184 ? 5.497 -2.966 5.278 1.00 96.25 184 PHE A O 1
ATOM 1462 N N . LYS A 1 185 ? 6.230 -0.894 4.824 1.00 95.69 185 LYS A N 1
ATOM 1463 C CA . LYS A 1 185 ? 6.667 -0.569 6.178 1.00 95.69 185 LYS A CA 1
ATOM 1464 C C . LYS A 1 185 ? 6.401 0.907 6.429 1.00 95.69 185 LYS A C 1
ATOM 1466 O O . LYS A 1 185 ? 6.741 1.723 5.578 1.00 95.69 185 LYS A O 1
ATOM 1471 N N . MET A 1 186 ? 5.879 1.265 7.596 1.00 96.12 186 MET A N 1
ATOM 1472 C CA . MET A 1 186 ? 5.884 2.668 8.020 1.00 96.12 186 MET A CA 1
ATOM 1473 C C . MET A 1 186 ? 7.328 3.163 8.223 1.00 96.12 186 MET A C 1
ATOM 1475 O O . MET A 1 186 ? 8.264 2.368 8.367 1.00 96.12 186 MET A O 1
ATOM 1479 N N . ALA A 1 187 ? 7.530 4.476 8.232 1.00 93.75 187 ALA A N 1
ATOM 1480 C CA . ALA A 1 187 ? 8.828 5.106 8.450 1.00 93.75 187 ALA A CA 1
ATOM 1481 C C . ALA A 1 187 ? 8.767 6.149 9.574 1.00 93.75 187 ALA A C 1
ATOM 1483 O O . ALA A 1 187 ? 7.702 6.649 9.924 1.00 93.75 187 ALA A O 1
ATOM 1484 N N . GLY A 1 188 ? 9.935 6.480 10.127 1.00 91.94 188 GLY A N 1
ATOM 1485 C CA . GLY A 1 188 ? 10.063 7.464 11.201 1.00 91.94 188 GLY A CA 1
ATOM 1486 C C . GLY A 1 188 ? 9.828 6.889 12.599 1.00 91.94 188 GLY A C 1
ATOM 1487 O O . GLY A 1 188 ? 10.089 5.713 12.857 1.00 91.94 188 GLY A O 1
ATOM 1488 N N . ASP A 1 189 ? 9.395 7.757 13.513 1.00 92.00 189 ASP A N 1
ATOM 1489 C CA . ASP A 1 189 ? 9.055 7.388 14.887 1.00 92.00 189 ASP A CA 1
ATOM 1490 C C . ASP A 1 189 ? 7.766 6.537 14.918 1.00 92.00 189 ASP A C 1
ATOM 1492 O O . ASP A 1 189 ? 6.763 6.960 14.338 1.00 92.00 189 ASP A O 1
ATOM 1496 N N . PRO A 1 190 ? 7.752 5.365 15.587 1.00 91.00 190 PRO A N 1
ATOM 1497 C CA . PRO A 1 190 ? 6.601 4.465 15.571 1.00 91.00 190 PRO A CA 1
ATOM 1498 C C . PRO A 1 190 ? 5.294 5.090 16.074 1.00 91.00 190 PRO A C 1
ATOM 1500 O O . PRO A 1 190 ? 4.244 4.869 15.474 1.00 91.00 190 PRO A O 1
ATOM 1503 N N . ALA A 1 191 ? 5.344 5.878 17.153 1.00 86.31 191 ALA A N 1
ATOM 1504 C CA . ALA A 1 191 ? 4.151 6.500 17.725 1.00 86.31 191 ALA A CA 1
ATOM 1505 C C . ALA A 1 191 ? 3.594 7.592 16.803 1.00 86.31 191 ALA A C 1
ATOM 1507 O O . ALA A 1 191 ? 2.387 7.666 16.575 1.00 86.31 191 ALA A O 1
ATOM 1508 N N . THR A 1 192 ? 4.487 8.392 16.220 1.00 88.00 192 THR A N 1
ATOM 1509 C CA . THR A 1 192 ? 4.144 9.419 15.232 1.00 88.00 192 THR A CA 1
ATOM 1510 C C . THR A 1 192 ? 3.545 8.802 13.972 1.00 88.00 192 THR A C 1
ATOM 1512 O O . THR A 1 192 ? 2.534 9.291 13.480 1.00 88.00 192 THR A O 1
ATOM 1515 N N . ALA A 1 193 ? 4.134 7.715 13.465 1.00 89.75 193 ALA A N 1
ATOM 1516 C CA . ALA A 1 193 ? 3.633 7.009 12.292 1.00 89.75 193 ALA A CA 1
ATOM 1517 C C . ALA A 1 193 ? 2.247 6.402 12.535 1.00 89.75 193 ALA A C 1
ATOM 1519 O O . ALA A 1 193 ? 1.393 6.493 11.665 1.00 89.75 193 ALA A O 1
ATOM 1520 N N . PHE A 1 194 ? 2.009 5.827 13.717 1.00 88.88 194 PHE A N 1
ATOM 1521 C CA . PHE A 1 194 ? 0.691 5.320 14.094 1.00 88.88 194 PHE A CA 1
ATOM 1522 C C . PHE A 1 194 ? -0.338 6.446 14.195 1.00 88.88 194 PHE A C 1
ATOM 1524 O O . PHE A 1 194 ? -1.401 6.363 13.599 1.00 88.88 194 PHE A O 1
ATOM 1531 N N . SER A 1 195 ? -0.005 7.533 14.898 1.00 83.25 195 SER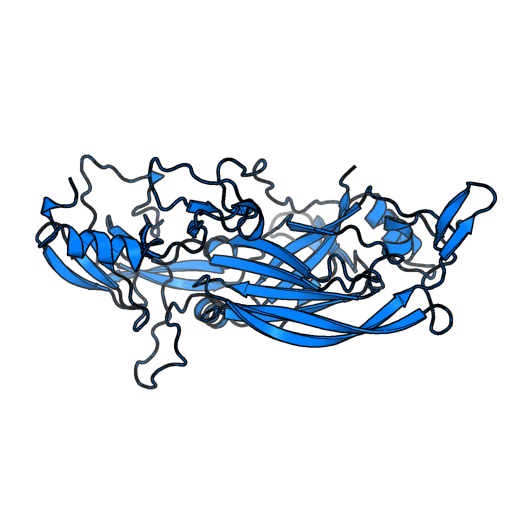 A N 1
ATOM 1532 C CA . SER A 1 195 ? -0.907 8.684 15.053 1.00 83.25 195 SER A CA 1
ATOM 1533 C C . SER A 1 195 ? -1.216 9.411 13.745 1.00 83.25 195 SER A C 1
ATOM 1535 O O . SER A 1 195 ? -2.076 10.278 13.762 1.00 83.25 195 SER A O 1
ATOM 1537 N N . LYS A 1 196 ? -0.478 9.117 12.667 1.00 84.75 196 LYS A N 1
ATOM 1538 C CA . LYS A 1 196 ? -0.662 9.687 11.330 1.00 84.75 196 LYS A CA 1
ATOM 1539 C C . LYS A 1 196 ? -1.638 8.893 10.452 1.00 84.75 196 LYS A C 1
ATOM 1541 O O . LYS A 1 196 ? -1.888 9.332 9.342 1.00 84.75 196 LYS A O 1
ATOM 1546 N N . ILE A 1 197 ? -2.030 7.693 10.871 1.00 85.44 197 ILE A N 1
ATOM 1547 C CA . ILE A 1 197 ? -2.935 6.812 10.115 1.00 85.44 197 ILE A CA 1
ATOM 1548 C C . ILE A 1 197 ? -4.084 6.288 10.975 1.00 85.44 197 ILE A C 1
ATOM 1550 O O . ILE A 1 197 ? -4.828 5.413 10.560 1.00 85.44 197 ILE A O 1
ATOM 1554 N N . ALA A 1 198 ? -4.134 6.710 12.236 1.00 81.69 198 ALA A N 1
ATOM 1555 C CA . ALA A 1 198 ? -5.120 6.264 13.208 1.00 81.69 198 ALA A CA 1
ATOM 1556 C C . ALA A 1 198 ? -5.993 7.426 13.682 1.00 81.69 198 ALA A C 1
ATOM 1558 O O . ALA A 1 198 ? -6.826 7.234 14.564 1.00 81.69 198 ALA A O 1
ATOM 1559 N N . ASP A 1 199 ? -5.787 8.645 13.193 1.00 70.00 199 ASP A N 1
ATOM 1560 C CA . ASP A 1 199 ? -6.612 9.790 13.535 1.00 70.00 199 ASP A CA 1
ATOM 1561 C C . ASP A 1 199 ? -7.917 9.779 12.740 1.00 70.00 199 ASP A C 1
ATOM 1563 O O . ASP A 1 199 ? -7.980 10.201 11.602 1.00 70.00 199 ASP A O 1
ATOM 1567 N N . GLN A 1 200 ? -9.014 9.407 13.402 1.00 59.19 200 GLN A N 1
ATOM 1568 C CA . GLN A 1 200 ? -10.351 9.386 12.791 1.00 59.19 200 GLN A CA 1
ATOM 1569 C C . GLN A 1 200 ? -10.980 10.788 12.668 1.00 59.19 200 GLN A C 1
ATOM 1571 O O . GLN A 1 200 ? -12.164 10.936 12.356 1.00 59.19 200 GLN A O 1
ATOM 1576 N N . THR A 1 201 ? -10.222 11.846 12.970 1.00 57.94 201 THR A N 1
ATOM 1577 C CA . THR A 1 201 ? -10.723 13.221 12.971 1.00 57.94 201 THR A CA 1
ATOM 1578 C C . THR A 1 201 ? -10.429 13.883 11.631 1.00 57.94 201 THR A C 1
ATOM 1580 O O . THR A 1 201 ? -9.335 14.401 11.423 1.00 57.94 201 THR A O 1
ATOM 1583 N N . GLY A 1 202 ? -11.426 13.928 10.745 1.00 44.22 202 GLY A N 1
ATOM 1584 C CA . GLY A 1 202 ? -11.336 14.514 9.399 1.00 44.22 202 GLY A CA 1
ATOM 1585 C C . GLY A 1 202 ? -11.146 16.039 9.325 1.00 44.22 202 GLY A C 1
ATOM 1586 O O . GLY A 1 202 ? -11.409 16.629 8.279 1.00 44.22 202 GLY A O 1
ATOM 1587 N N . GLU A 1 203 ? -10.700 16.705 10.397 1.00 41.53 203 GLU A N 1
ATOM 1588 C CA . GLU A 1 203 ? -10.396 18.138 10.389 1.00 41.53 203 GLU A CA 1
ATOM 1589 C C . GLU A 1 203 ? -8.961 18.446 10.845 1.00 41.53 203 GLU A C 1
ATOM 1591 O O . GLU A 1 203 ? -8.432 17.797 11.753 1.00 41.53 203 GLU A O 1
ATOM 1596 N N . PRO A 1 204 ? -8.327 19.502 10.292 1.00 39.72 204 PRO A N 1
ATOM 1597 C CA . PRO A 1 204 ? -7.094 20.047 10.842 1.00 39.72 204 PRO A CA 1
ATOM 1598 C C . PRO A 1 204 ? -7.361 20.589 12.255 1.00 39.72 204 PRO A C 1
ATOM 1600 O O . PRO A 1 204 ? -7.808 21.718 12.425 1.00 39.72 204 PRO A O 1
ATOM 1603 N N . ARG A 1 205 ? -7.098 19.739 13.255 1.00 42.06 205 ARG A N 1
ATOM 1604 C CA . ARG A 1 205 ? -7.046 19.970 14.710 1.00 42.06 205 ARG A CA 1
ATOM 1605 C C . ARG A 1 205 ? -7.562 21.338 15.177 1.00 42.06 205 ARG A C 1
ATOM 1607 O O . ARG A 1 205 ? -6.834 22.333 15.138 1.00 42.06 205 ARG A O 1
ATOM 1614 N N . LEU A 1 206 ? -8.745 21.353 15.797 1.00 34.12 206 LEU A N 1
ATOM 1615 C CA . LEU A 1 206 ? -9.064 22.395 16.773 1.00 34.12 206 LEU A CA 1
ATOM 1616 C C . LEU A 1 206 ? -8.049 22.307 17.924 1.00 34.12 206 LEU A C 1
ATOM 1618 O O . LEU A 1 206 ? -7.990 21.352 18.696 1.00 34.12 206 LEU A O 1
ATOM 1622 N N . VAL A 1 207 ? -7.188 23.319 17.974 1.00 36.84 207 VAL A N 1
ATOM 1623 C CA . VAL A 1 207 ? -6.095 23.508 18.927 1.00 36.84 207 VAL A CA 1
ATOM 1624 C C . VAL A 1 207 ? -6.670 23.689 20.334 1.00 36.84 207 VAL A C 1
ATOM 1626 O O . VAL A 1 207 ? -7.071 24.800 20.665 1.00 36.84 207 VAL A O 1
ATOM 1629 N N . SER A 1 208 ? -6.760 22.638 21.161 1.00 32.34 208 SER A N 1
ATOM 1630 C CA . SER A 1 208 ? -6.787 22.775 22.644 1.00 32.34 208 SER A CA 1
ATOM 1631 C C . SER A 1 208 ? -6.894 21.489 23.476 1.00 32.34 208 SER A C 1
ATOM 1633 O O . SER A 1 208 ? -6.874 21.592 24.700 1.00 32.34 208 SER A O 1
ATOM 1635 N N . ILE A 1 209 ? -6.941 20.289 22.896 1.00 39.53 209 ILE A N 1
ATOM 1636 C CA . ILE A 1 209 ? -6.898 19.048 23.686 1.00 39.53 209 ILE A CA 1
ATOM 1637 C C . ILE A 1 209 ? -5.517 18.433 23.487 1.00 39.53 209 ILE A C 1
ATOM 1639 O O . ILE A 1 209 ? -5.105 18.210 22.350 1.00 39.53 209 ILE A O 1
ATOM 1643 N N . THR A 1 210 ? -4.763 18.230 24.570 1.00 35.25 210 THR A N 1
ATOM 1644 C CA . THR A 1 210 ? -3.549 17.403 24.547 1.00 35.25 210 THR A CA 1
ATOM 1645 C C . THR A 1 210 ? -3.920 16.074 23.897 1.00 35.25 210 THR A C 1
ATOM 1647 O O . THR A 1 210 ? -4.740 15.364 24.477 1.00 35.25 210 THR A O 1
ATOM 1650 N N . PRO A 1 211 ? -3.409 15.751 22.695 1.00 47.59 211 PRO A N 1
ATOM 1651 C CA . PRO A 1 211 ? -3.840 14.556 22.001 1.00 47.59 211 PRO A CA 1
ATOM 1652 C C . PRO A 1 211 ? -3.183 13.380 22.714 1.00 47.59 211 PRO A C 1
ATOM 1654 O O . PRO A 1 211 ? -2.020 13.064 22.465 1.00 47.59 211 PRO A O 1
ATOM 1657 N N . GLU A 1 212 ? -3.907 12.759 23.644 1.00 53.81 212 GLU A N 1
ATOM 1658 C CA . GLU A 1 212 ? -3.611 11.371 23.963 1.00 53.81 212 GLU A CA 1
ATOM 1659 C C . GLU A 1 212 ? -3.698 10.608 22.632 1.00 53.81 212 GLU A C 1
ATOM 1661 O O . GLU A 1 212 ? -4.674 10.781 21.891 1.00 53.81 212 GLU A O 1
ATOM 1666 N N . PRO A 1 213 ? -2.646 9.865 22.252 1.00 63.19 213 PRO A N 1
ATOM 1667 C CA . PRO A 1 213 ? -2.619 9.177 20.973 1.00 63.19 213 PRO A CA 1
ATOM 1668 C C . PRO A 1 213 ? -3.819 8.233 20.897 1.00 63.19 213 PRO A C 1
ATOM 1670 O O . PRO A 1 213 ? -4.085 7.508 21.858 1.00 63.19 213 PRO A O 1
ATOM 1673 N N . ASN A 1 214 ? -4.540 8.258 19.768 1.00 75.62 214 ASN A N 1
ATOM 1674 C CA . ASN A 1 214 ? -5.623 7.309 19.524 1.00 75.62 214 ASN A CA 1
ATOM 1675 C C . ASN A 1 214 ? -5.079 5.894 19.754 1.00 75.62 214 ASN A C 1
ATOM 1677 O O . ASN A 1 214 ? -3.960 5.574 19.359 1.00 75.62 214 ASN A O 1
ATOM 1681 N N . SER A 1 215 ? -5.845 5.057 20.434 1.00 81.31 215 SER A N 1
ATOM 1682 C CA . SER A 1 215 ? -5.488 3.668 20.688 1.00 81.31 215 SER A CA 1
ATOM 1683 C C . SER A 1 215 ? -5.875 2.720 19.544 1.00 81.31 215 SER A C 1
ATOM 1685 O O . SER A 1 215 ? -5.408 1.581 19.517 1.00 81.31 215 SER A O 1
ATOM 1687 N N . GLY A 1 216 ? -6.691 3.182 18.588 1.00 83.81 216 GLY A N 1
ATOM 1688 C CA . GLY A 1 216 ? -7.003 2.513 17.319 1.00 83.81 216 GLY A CA 1
ATOM 1689 C C . GLY A 1 216 ? -7.941 1.306 17.416 1.00 83.81 216 GLY A C 1
ATOM 1690 O O . GLY A 1 216 ? -8.225 0.669 16.403 1.00 83.81 216 GLY A O 1
ATOM 1691 N N . TRP A 1 217 ? -8.449 0.969 18.606 1.00 89.25 217 TRP A N 1
ATOM 1692 C CA . TRP A 1 217 ? -9.253 -0.247 18.809 1.00 89.25 217 TRP A CA 1
ATOM 1693 C C . TRP A 1 217 ? -10.616 -0.222 18.102 1.00 89.25 217 TRP A C 1
ATOM 1695 O O . TRP A 1 217 ? -11.206 -1.279 17.887 1.00 89.25 217 TRP A O 1
ATOM 1705 N N . THR A 1 218 ? -11.107 0.959 17.725 1.00 88.56 218 THR A N 1
ATOM 1706 C CA . THR A 1 218 ? -12.357 1.145 16.975 1.00 88.56 218 THR A CA 1
ATOM 1707 C C . THR A 1 218 ? -12.182 1.022 15.463 1.00 88.56 218 THR A C 1
ATOM 1709 O O . THR A 1 218 ? -13.170 0.811 14.765 1.00 88.56 218 THR A O 1
ATOM 1712 N N . GLY A 1 219 ? -10.957 1.159 14.945 1.00 82.00 219 GLY A N 1
ATOM 1713 C CA . GLY A 1 219 ? -10.691 1.243 13.506 1.00 82.00 219 GLY A CA 1
ATOM 1714 C C . GLY A 1 219 ? -10.695 -0.113 12.804 1.00 82.00 219 GLY A C 1
ATOM 1715 O O . GLY A 1 219 ? -11.258 -0.247 11.718 1.00 82.00 219 GLY A O 1
ATOM 1716 N N . GLY A 1 220 ? -10.138 -1.141 13.451 1.00 86.88 220 GLY A N 1
ATOM 1717 C CA . GLY A 1 220 ? -9.912 -2.447 12.835 1.00 86.88 220 GLY A CA 1
ATOM 1718 C C . GLY A 1 220 ? -8.589 -2.493 12.072 1.00 86.88 220 GLY A C 1
ATOM 1719 O O . GLY A 1 220 ? -7.548 -2.161 12.634 1.00 86.88 220 GLY A O 1
ATOM 1720 N N . ALA A 1 221 ? -8.611 -2.971 10.825 1.00 88.88 221 ALA A N 1
ATOM 1721 C CA . ALA A 1 221 ? -7.427 -2.913 9.969 1.00 88.88 221 ALA A CA 1
ATOM 1722 C C . ALA A 1 221 ? -7.347 -1.545 9.286 1.00 88.88 221 ALA A C 1
ATOM 1724 O O . ALA A 1 221 ? -8.379 -0.997 8.914 1.00 88.88 221 ALA A O 1
ATOM 1725 N N . PHE A 1 222 ? -6.128 -1.058 9.074 1.00 89.81 222 PHE A N 1
ATOM 1726 C CA . PHE A 1 222 ? -5.863 0.088 8.213 1.00 89.81 222 PHE A CA 1
ATOM 1727 C C . PHE A 1 222 ? -6.033 -0.319 6.755 1.00 89.81 222 PHE A C 1
ATOM 1729 O O . PHE A 1 222 ? -5.529 -1.375 6.341 1.00 89.81 222 PHE A O 1
ATOM 1736 N N . GLU A 1 223 ? -6.705 0.517 5.974 1.00 89.81 223 GLU A N 1
ATOM 1737 C CA . GLU A 1 223 ? -6.987 0.244 4.568 1.00 89.81 223 GLU A CA 1
ATOM 1738 C C . GLU A 1 223 ? -6.144 1.155 3.682 1.00 89.81 223 GLU A C 1
ATOM 1740 O O . GLU A 1 223 ? -6.363 2.356 3.595 1.00 89.81 223 GLU A O 1
ATOM 1745 N N . PHE A 1 224 ? -5.158 0.588 2.988 1.00 92.19 224 PHE A N 1
ATOM 1746 C CA . PHE A 1 224 ? -4.261 1.367 2.142 1.00 92.19 224 PHE A CA 1
ATOM 1747 C C . PHE A 1 224 ? -4.700 1.317 0.693 1.00 92.19 224 PHE A C 1
ATOM 1749 O O . PHE A 1 224 ? -4.788 0.246 0.083 1.00 92.19 224 PHE A O 1
ATOM 1756 N N . LYS A 1 225 ? -4.875 2.494 0.100 1.00 90.88 225 LYS A N 1
ATOM 1757 C CA . LYS A 1 225 ? -5.036 2.658 -1.340 1.00 90.88 225 LYS A CA 1
ATOM 1758 C C . LYS A 1 225 ? -3.679 2.921 -1.970 1.00 90.88 225 LYS A C 1
ATOM 1760 O O . LYS A 1 225 ? -2.961 3.845 -1.595 1.00 90.88 225 LYS A O 1
ATOM 1765 N N . VAL A 1 226 ? -3.353 2.125 -2.978 1.00 92.94 226 VAL A N 1
ATOM 1766 C CA . VAL A 1 226 ? -2.147 2.263 -3.788 1.00 92.94 226 VAL A CA 1
ATOM 1767 C C . VAL A 1 226 ? -2.536 2.730 -5.178 1.00 92.94 226 VAL A C 1
ATOM 1769 O O . VAL A 1 226 ? -3.286 2.064 -5.896 1.00 92.94 226 VAL A O 1
ATOM 1772 N N . ARG A 1 227 ? -1.980 3.868 -5.581 1.00 90.12 227 ARG A N 1
ATOM 1773 C CA . ARG A 1 227 ? -2.195 4.475 -6.893 1.00 90.12 227 ARG A CA 1
ATOM 1774 C C . ARG A 1 227 ? -0.886 4.496 -7.666 1.00 90.12 227 ARG A C 1
ATOM 1776 O O . ARG A 1 227 ? 0.089 5.103 -7.227 1.00 90.12 227 ARG A O 1
ATOM 1783 N N . VAL A 1 228 ? -0.865 3.858 -8.831 1.00 91.31 2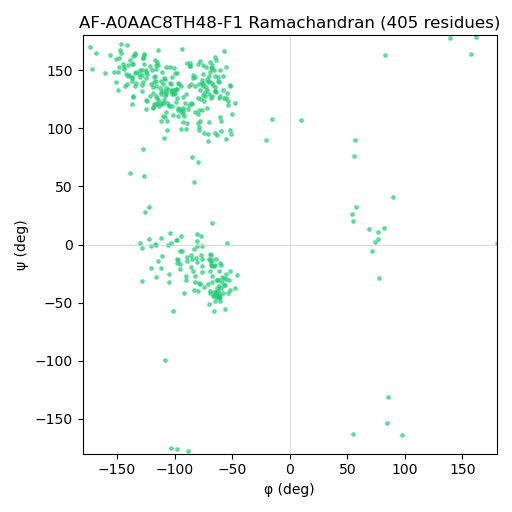28 VAL A N 1
ATOM 1784 C CA . VAL A 1 228 ? 0.297 3.818 -9.723 1.00 91.31 228 VAL A CA 1
ATOM 1785 C C . VAL A 1 228 ? 0.009 4.627 -10.979 1.00 91.31 228 VAL A C 1
ATOM 1787 O O . VAL A 1 228 ? -0.918 4.311 -11.719 1.00 91.31 228 VAL A O 1
ATOM 1790 N N . LEU A 1 229 ? 0.829 5.642 -11.244 1.00 88.75 229 LEU A N 1
ATOM 1791 C CA . LEU A 1 229 ? 0.797 6.397 -12.495 1.00 88.75 229 LEU A CA 1
ATOM 1792 C C . LEU A 1 229 ? 1.777 5.775 -13.491 1.00 88.75 229 LEU A C 1
ATOM 1794 O O . LEU A 1 229 ? 2.993 5.867 -13.295 1.00 88.75 229 LEU A O 1
ATOM 1798 N N . LEU A 1 230 ? 1.236 5.151 -14.538 1.00 85.94 230 LEU A N 1
ATOM 1799 C CA . LEU A 1 230 ? 1.989 4.380 -15.536 1.00 85.94 230 LEU A CA 1
ATOM 1800 C C . LEU A 1 230 ? 2.455 5.233 -16.720 1.00 85.94 230 LEU A C 1
ATOM 1802 O O . LEU A 1 230 ? 3.513 4.966 -17.285 1.00 85.94 230 LEU A O 1
ATOM 1806 N N . ASN A 1 231 ? 1.686 6.273 -17.062 1.00 81.50 231 ASN A N 1
ATOM 1807 C CA . ASN A 1 231 ? 1.906 7.143 -18.220 1.00 81.50 231 ASN A CA 1
ATOM 1808 C C . ASN A 1 231 ? 1.971 6.341 -19.536 1.00 81.50 231 ASN A C 1
ATOM 1810 O O . ASN A 1 231 ? 3.051 6.078 -20.063 1.00 81.50 231 ASN A O 1
ATOM 1814 N N . ALA A 1 232 ? 0.816 5.904 -20.042 1.00 83.31 232 ALA A N 1
ATOM 1815 C CA . ALA A 1 232 ? 0.721 5.060 -21.237 1.00 83.31 232 ALA A CA 1
ATOM 1816 C C . ALA A 1 232 ? 0.709 5.893 -22.532 1.00 83.31 232 ALA A C 1
ATOM 1818 O O . ALA A 1 232 ? -0.018 6.881 -22.628 1.00 83.31 232 ALA A O 1
ATOM 1819 N N . LYS A 1 233 ? 1.433 5.462 -23.578 1.00 81.94 233 LYS A N 1
ATOM 1820 C CA . LYS A 1 233 ? 1.535 6.191 -24.865 1.00 81.94 233 LYS A CA 1
ATOM 1821 C C . LYS A 1 233 ? 0.194 6.414 -25.572 1.00 81.94 233 LYS A C 1
ATOM 1823 O O . LYS A 1 233 ? 0.079 7.348 -26.361 1.00 81.94 233 LYS A O 1
ATOM 1828 N N . ASN A 1 234 ? -0.780 5.531 -25.357 1.00 73.56 234 ASN A N 1
ATOM 1829 C CA . ASN A 1 234 ? -2.086 5.545 -26.023 1.00 73.56 234 ASN A CA 1
ATOM 1830 C C . ASN A 1 234 ? -3.198 6.199 -25.177 1.00 73.56 234 ASN A C 1
ATOM 1832 O O . ASN A 1 234 ? -4.356 6.172 -25.586 1.00 73.56 234 ASN A O 1
ATOM 1836 N N . GLY A 1 235 ? -2.873 6.743 -23.997 1.00 65.88 235 GLY A N 1
ATOM 1837 C CA . GLY A 1 235 ? -3.840 7.340 -23.071 1.00 65.88 235 GLY A CA 1
ATOM 1838 C C . GLY A 1 235 ? -4.770 6.345 -22.359 1.00 65.88 235 GLY A C 1
ATOM 1839 O O . GLY A 1 235 ? -5.519 6.749 -21.471 1.00 65.88 235 GLY A O 1
ATOM 1840 N N . LEU A 1 236 ? -4.721 5.051 -22.695 1.00 60.91 236 LEU A N 1
ATOM 1841 C CA . LEU A 1 236 ? -5.473 3.991 -22.023 1.00 60.91 236 LEU A CA 1
ATOM 1842 C C . LEU A 1 236 ? -4.594 3.393 -20.917 1.00 60.91 236 LEU A C 1
ATOM 1844 O O . LEU A 1 236 ? -3.558 2.797 -21.194 1.00 60.91 236 LEU A O 1
ATOM 1848 N N . GLY A 1 237 ? -5.004 3.544 -19.655 1.00 63.81 237 GLY A N 1
ATOM 1849 C CA . GLY A 1 237 ? -4.247 3.022 -18.509 1.00 63.81 237 GLY A CA 1
ATOM 1850 C C . GLY A 1 237 ? -3.220 3.998 -17.930 1.00 63.81 237 GLY A C 1
ATOM 1851 O O . GLY A 1 237 ? -2.119 3.591 -17.573 1.00 63.81 237 GLY A O 1
ATOM 1852 N N . GLN A 1 238 ? -3.574 5.284 -17.816 1.00 73.81 238 GLN A N 1
ATOM 1853 C CA . GLN A 1 238 ? -2.739 6.283 -17.131 1.00 73.81 238 GLN A CA 1
ATOM 1854 C C . GLN A 1 238 ? -2.550 5.972 -15.637 1.00 73.81 238 GLN A C 1
ATOM 1856 O O . GLN A 1 238 ? -1.504 6.284 -15.064 1.00 73.81 238 GLN A O 1
ATOM 1861 N N . GLU A 1 239 ? -3.546 5.327 -15.024 1.00 81.88 239 GLU A N 1
ATOM 1862 C CA . GLU A 1 239 ? -3.593 5.023 -13.598 1.00 81.88 239 GLU A CA 1
ATOM 1863 C C . GLU A 1 239 ? -4.006 3.567 -13.348 1.00 81.88 239 GLU A C 1
ATOM 1865 O O . GLU A 1 239 ? -4.932 3.039 -13.967 1.00 81.88 239 GLU A O 1
ATOM 1870 N N . LEU A 1 240 ? -3.338 2.938 -12.384 1.00 86.12 240 LEU A N 1
ATOM 1871 C CA . LEU A 1 240 ? -3.763 1.702 -11.746 1.00 86.12 240 LEU A CA 1
ATOM 1872 C C . LEU A 1 240 ? -4.029 1.978 -10.263 1.00 86.12 240 LEU A C 1
ATOM 1874 O O . LEU A 1 240 ? -3.124 2.374 -9.535 1.00 86.12 240 LEU A O 1
ATOM 1878 N N . VAL A 1 241 ? -5.255 1.715 -9.813 1.00 86.06 241 VAL A N 1
ATOM 1879 C CA . VAL A 1 241 ? -5.632 1.756 -8.390 1.00 86.06 241 VAL A CA 1
ATOM 1880 C C . VAL A 1 241 ? -5.840 0.340 -7.869 1.00 86.06 241 VAL A C 1
ATOM 1882 O O .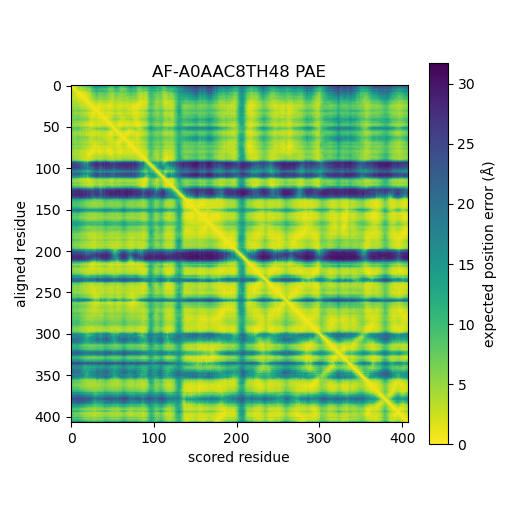 VAL A 1 241 ? -6.590 -0.439 -8.473 1.00 86.06 241 VAL A O 1
ATOM 1885 N N . THR A 1 242 ? -5.193 0.033 -6.751 1.00 87.56 242 THR A N 1
ATOM 1886 C CA . THR A 1 242 ? -5.316 -1.217 -5.997 1.00 87.56 242 THR A CA 1
ATOM 1887 C C . THR A 1 242 ? -5.276 -0.927 -4.493 1.00 87.56 242 THR A C 1
ATOM 1889 O O . THR A 1 242 ? -5.029 0.210 -4.096 1.00 87.56 242 THR A O 1
ATOM 1892 N N . TYR A 1 243 ? -5.552 -1.926 -3.659 1.00 90.56 243 TYR A N 1
ATOM 1893 C CA . TYR A 1 243 ? -5.674 -1.763 -2.211 1.00 90.56 243 TYR A CA 1
ATOM 1894 C C . TYR A 1 243 ? -5.017 -2.926 -1.465 1.00 90.56 243 TYR A C 1
ATOM 1896 O O . TYR A 1 243 ? -4.839 -4.013 -2.020 1.00 90.56 243 TYR A O 1
ATOM 1904 N N . PHE A 1 244 ? -4.668 -2.702 -0.201 1.00 91.94 244 PHE A N 1
ATOM 1905 C CA . PHE A 1 244 ? -4.342 -3.763 0.746 1.00 91.94 244 PHE A CA 1
ATOM 1906 C C . PHE A 1 244 ? -4.712 -3.346 2.172 1.00 91.94 244 PHE A C 1
ATOM 1908 O O . PHE A 1 244 ? -4.601 -2.177 2.524 1.00 91.94 244 PHE A O 1
ATOM 1915 N N . SER A 1 245 ? -5.090 -4.316 3.002 1.00 91.75 245 SER A N 1
ATOM 1916 C CA . SER A 1 245 ? -5.373 -4.100 4.426 1.00 91.75 245 SER A CA 1
ATOM 1917 C C . SER A 1 245 ? -4.165 -4.465 5.282 1.00 91.75 245 SER A C 1
ATOM 1919 O O . SER A 1 245 ? -3.454 -5.428 4.964 1.00 91.75 245 SER A O 1
ATOM 1921 N N . ALA A 1 246 ? -3.958 -3.773 6.399 1.00 91.75 246 ALA A N 1
ATOM 1922 C CA . ALA A 1 246 ? -2.988 -4.165 7.416 1.00 91.75 246 ALA A CA 1
ATOM 1923 C C . ALA A 1 246 ? -3.558 -4.021 8.828 1.00 91.75 246 ALA A C 1
ATOM 1925 O O . ALA A 1 246 ? -4.028 -2.953 9.210 1.00 91.75 246 ALA A O 1
ATOM 1926 N N . LEU A 1 247 ? -3.479 -5.084 9.626 1.00 89.62 247 LEU A N 1
ATOM 1927 C CA . LEU A 1 247 ? -3.767 -4.983 11.052 1.00 89.62 247 LEU A CA 1
ATOM 1928 C C . LEU A 1 247 ? -2.678 -4.152 11.751 1.00 89.62 247 LEU A C 1
ATOM 1930 O O . LEU A 1 247 ? -1.518 -4.166 11.318 1.00 89.62 247 LEU A O 1
ATOM 1934 N N . PRO A 1 248 ? -3.006 -3.469 12.861 1.00 88.69 248 PRO A N 1
ATOM 1935 C CA . PRO A 1 248 ? -2.020 -2.718 13.631 1.00 88.69 248 PRO A CA 1
ATOM 1936 C C . PRO A 1 248 ? -0.778 -3.538 14.007 1.00 88.69 248 PRO A C 1
ATOM 1938 O O . PRO A 1 248 ? 0.346 -3.050 13.908 1.00 88.69 248 PRO A O 1
ATOM 1941 N N . ASP A 1 249 ? -0.941 -4.808 14.369 1.00 88.38 249 ASP A N 1
ATOM 1942 C CA . ASP A 1 249 ? 0.158 -5.694 14.753 1.00 88.38 249 ASP A CA 1
ATOM 1943 C C . ASP A 1 249 ? 0.980 -6.235 13.567 1.00 88.38 249 ASP A C 1
ATOM 1945 O O . ASP A 1 249 ? 2.045 -6.817 13.788 1.00 88.38 249 ASP A O 1
ATOM 1949 N N . GLU A 1 250 ? 0.542 -6.025 12.322 1.00 92.62 250 GLU A N 1
ATOM 1950 C CA . GLU A 1 250 ? 1.331 -6.286 11.111 1.00 92.62 250 GLU A CA 1
ATOM 1951 C C . GLU A 1 250 ? 2.261 -5.117 10.755 1.00 92.62 250 GLU A C 1
ATOM 1953 O O . GLU A 1 250 ? 3.264 -5.321 10.065 1.00 92.62 250 GLU A O 1
ATOM 1958 N N . LEU A 1 251 ? 1.948 -3.905 11.229 1.00 93.81 251 LEU A N 1
ATOM 1959 C CA . LEU A 1 251 ? 2.721 -2.682 10.980 1.00 93.81 251 LEU A CA 1
ATOM 1960 C C . LEU A 1 251 ? 3.554 -2.236 12.183 1.00 93.81 251 LEU A C 1
ATOM 1962 O O . LEU A 1 251 ? 4.583 -1.583 12.004 1.00 93.81 251 LEU A O 1
ATOM 1966 N N . PHE A 1 252 ? 3.144 -2.604 13.396 1.00 92.88 252 PHE A N 1
ATOM 1967 C CA . PHE A 1 252 ? 3.726 -2.106 14.636 1.00 92.88 252 PHE A CA 1
ATOM 1968 C C . PHE A 1 252 ? 4.018 -3.234 15.634 1.00 92.88 252 PHE A C 1
ATOM 1970 O O . PHE A 1 252 ? 3.316 -4.246 15.710 1.00 92.88 252 PHE A O 1
ATOM 1977 N N . ASP A 1 253 ? 5.065 -3.051 16.437 1.00 91.69 253 ASP A N 1
ATOM 1978 C CA . ASP A 1 253 ? 5.255 -3.820 17.666 1.00 91.69 253 ASP A CA 1
ATOM 1979 C C . ASP A 1 253 ? 4.408 -3.187 18.773 1.00 91.69 253 ASP A C 1
ATOM 1981 O O . ASP A 1 253 ? 4.649 -2.048 19.178 1.00 91.69 253 ASP A O 1
ATOM 1985 N N . LEU A 1 254 ? 3.397 -3.925 19.237 1.00 88.19 254 LEU A N 1
ATOM 1986 C CA . LEU A 1 254 ? 2.417 -3.458 20.213 1.00 88.19 254 LEU A CA 1
ATOM 1987 C C . LEU A 1 254 ? 2.577 -4.198 21.540 1.00 88.19 254 LEU A C 1
ATOM 1989 O O . LEU A 1 254 ? 2.633 -5.427 21.598 1.00 88.19 254 LEU A O 1
ATOM 1993 N N . THR A 1 255 ? 2.613 -3.429 22.622 1.00 90.00 255 THR A N 1
ATOM 1994 C CA . THR A 1 255 ? 2.516 -3.914 24.002 1.00 90.00 255 THR A CA 1
ATOM 1995 C C . THR A 1 255 ? 1.394 -3.164 24.719 1.00 90.00 255 THR A C 1
ATOM 1997 O O . THR A 1 255 ? 0.917 -2.151 24.217 1.00 90.00 255 THR A O 1
ATOM 2000 N N . TYR A 1 256 ? 0.925 -3.671 25.860 1.00 89.38 256 TYR A N 1
ATOM 2001 C CA . TYR A 1 256 ? -0.235 -3.103 26.552 1.00 89.38 256 TYR A CA 1
ATOM 2002 C C . TYR A 1 256 ? 0.011 -3.022 28.053 1.00 89.38 256 TYR A C 1
ATOM 2004 O O . TYR A 1 256 ? 0.213 -4.056 28.707 1.00 89.38 256 TYR A O 1
ATOM 2012 N N . ASP A 1 257 ? -0.067 -1.802 28.577 1.00 89.75 257 ASP A N 1
ATOM 2013 C CA . ASP A 1 257 ? -0.108 -1.539 30.009 1.00 89.75 257 ASP A CA 1
ATOM 2014 C C . ASP A 1 257 ? -1.536 -1.674 30.520 1.00 89.75 257 ASP A C 1
ATOM 2016 O O . ASP A 1 257 ? -2.489 -1.270 29.859 1.00 89.75 257 ASP A O 1
ATOM 2020 N N . GLU A 1 258 ? -1.678 -2.200 31.727 1.00 86.94 258 GLU A N 1
ATOM 2021 C CA . GLU A 1 258 ? -2.943 -2.200 32.453 1.00 86.94 258 GLU A CA 1
ATOM 2022 C C . GLU A 1 258 ? -3.013 -0.931 33.303 1.00 86.94 258 GLU A C 1
ATOM 2024 O O . GLU A 1 258 ? -2.104 -0.675 34.094 1.00 86.94 258 GLU A O 1
ATOM 2029 N N . VAL A 1 259 ? -4.043 -0.105 33.097 1.00 83.12 259 VAL A N 1
ATOM 2030 C CA . VAL A 1 259 ? -4.146 1.211 33.755 1.00 83.12 259 VAL A CA 1
ATOM 2031 C C . VAL A 1 259 ? -5.112 1.149 34.935 1.00 83.12 259 VAL A C 1
ATOM 2033 O O . VAL A 1 259 ? -4.742 1.435 36.070 1.00 83.12 259 VAL A O 1
ATOM 2036 N N . VAL A 1 260 ? -6.350 0.738 34.666 1.00 77.19 260 VAL A N 1
ATOM 2037 C CA . VAL A 1 260 ? -7.427 0.530 35.644 1.00 77.19 260 VAL A CA 1
ATOM 2038 C C . VAL A 1 260 ? -8.121 -0.781 35.272 1.00 77.19 260 VAL A C 1
ATOM 2040 O O . VAL A 1 260 ? -8.055 -1.196 34.114 1.00 77.19 260 VAL A O 1
ATOM 2043 N N . TRP A 1 261 ? -8.768 -1.451 36.231 1.00 74.25 261 TRP A N 1
ATOM 2044 C CA . TRP A 1 261 ? -9.460 -2.723 35.996 1.00 74.25 261 TRP A CA 1
ATOM 2045 C C . TRP A 1 261 ? -10.342 -2.635 34.729 1.00 74.25 261 TRP A C 1
ATOM 2047 O O . TRP A 1 261 ? -11.225 -1.784 34.643 1.00 74.25 261 TRP A O 1
ATOM 2057 N N . TYR A 1 262 ? -10.079 -3.523 33.761 1.00 83.25 262 TYR A N 1
ATOM 2058 C CA . TYR A 1 262 ? -10.704 -3.628 32.430 1.00 83.25 262 TYR A CA 1
ATOM 2059 C C . TYR A 1 262 ? -10.280 -2.628 31.336 1.00 83.25 262 TYR A C 1
ATOM 2061 O O . TYR A 1 262 ? -10.912 -2.618 30.278 1.00 83.25 262 TYR A O 1
ATOM 2069 N N . TYR A 1 263 ? -9.217 -1.841 31.521 1.00 91.38 263 TYR A N 1
ATOM 2070 C CA . TYR A 1 263 ? -8.699 -0.950 30.475 1.00 91.38 263 TYR A CA 1
ATOM 2071 C C . TYR A 1 263 ? -7.200 -1.126 30.237 1.00 91.38 263 TYR A C 1
ATOM 2073 O O . TYR A 1 263 ? -6.395 -1.199 31.172 1.00 91.38 263 TYR A O 1
ATOM 2081 N N . TYR A 1 264 ? -6.827 -1.131 28.959 1.00 91.44 264 TYR A N 1
ATOM 2082 C CA . TYR A 1 264 ? -5.447 -1.176 28.498 1.00 91.44 264 TYR A CA 1
ATOM 2083 C C . TYR A 1 264 ? -5.027 0.134 27.843 1.00 91.44 264 TYR A C 1
ATOM 2085 O O . TYR A 1 264 ? -5.827 0.786 27.180 1.00 91.44 264 TYR A O 1
ATOM 2093 N N . LYS A 1 265 ? -3.743 0.474 27.965 1.00 89.62 265 LYS A N 1
ATOM 2094 C CA . LYS A 1 265 ? -3.099 1.534 27.185 1.00 89.62 265 LYS A CA 1
ATOM 2095 C C . LYS A 1 265 ? -2.061 0.908 26.250 1.00 89.62 265 LYS A C 1
ATOM 2097 O O . LYS A 1 265 ? -1.146 0.238 26.743 1.00 89.62 265 LYS A O 1
ATOM 2102 N N . PRO A 1 266 ? -2.192 1.062 24.920 1.00 88.31 266 PRO A N 1
ATOM 2103 C CA . PRO A 1 266 ? -1.218 0.519 23.988 1.00 88.31 266 PRO A CA 1
ATOM 2104 C C . PRO A 1 266 ? 0.103 1.288 24.080 1.00 88.31 266 PRO A C 1
ATOM 2106 O O . PRO A 1 266 ? 0.137 2.504 24.262 1.00 88.31 266 PRO A O 1
ATOM 2109 N N . ARG A 1 267 ? 1.207 0.570 23.902 1.00 87.25 267 ARG A N 1
ATOM 2110 C CA . ARG A 1 267 ? 2.539 1.121 23.673 1.00 87.25 267 ARG A CA 1
ATOM 2111 C C . ARG A 1 267 ? 3.093 0.564 22.379 1.00 87.25 267 ARG A C 1
ATOM 2113 O O . ARG A 1 267 ? 3.236 -0.650 22.228 1.00 87.25 267 ARG A O 1
ATOM 21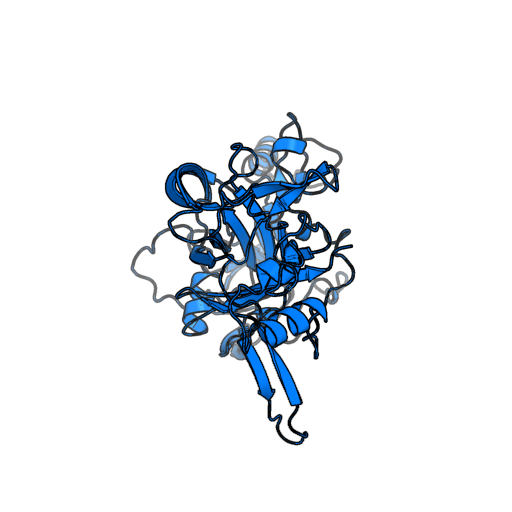20 N N . ILE A 1 268 ? 3.457 1.476 21.491 1.00 89.31 268 ILE A N 1
ATOM 2121 C CA . ILE A 1 268 ? 4.092 1.160 20.220 1.00 89.31 268 ILE A CA 1
ATOM 2122 C C . ILE A 1 268 ? 5.601 1.209 20.435 1.00 89.31 268 ILE A C 1
ATOM 2124 O O . ILE A 1 268 ? 6.149 2.250 20.795 1.00 89.31 268 ILE A O 1
ATOM 2128 N N . THR A 1 269 ? 6.272 0.078 20.252 1.00 89.75 269 THR A N 1
ATOM 2129 C CA . THR A 1 269 ? 7.700 -0.077 20.569 1.00 89.75 269 THR A CA 1
ATOM 2130 C C . THR A 1 269 ? 8.578 -0.233 19.332 1.00 89.75 269 THR A C 1
ATOM 2132 O O . THR A 1 269 ? 9.802 -0.160 19.440 1.00 89.75 269 THR A O 1
ATOM 2135 N N . GLY A 1 270 ? 7.978 -0.409 18.154 1.00 92.00 270 GLY A N 1
ATOM 2136 C CA . GLY A 1 270 ? 8.707 -0.686 16.924 1.00 92.00 270 GLY A CA 1
ATOM 2137 C C . GLY A 1 270 ? 7.824 -0.688 15.681 1.00 92.00 270 GLY A C 1
ATOM 2138 O O . GLY A 1 270 ? 6.596 -0.640 15.764 1.00 92.00 270 GLY A O 1
ATOM 2139 N N . LEU A 1 271 ? 8.486 -0.729 14.523 1.00 94.50 271 LEU A N 1
ATOM 2140 C CA . LEU A 1 271 ? 7.870 -0.811 13.200 1.00 94.50 271 LEU A CA 1
ATOM 2141 C C . LEU A 1 271 ? 8.140 -2.182 12.589 1.00 94.50 271 LEU A C 1
ATOM 2143 O O . LEU A 1 271 ? 9.294 -2.613 12.499 1.00 94.50 271 LEU A O 1
ATOM 2147 N N . LYS A 1 272 ? 7.094 -2.807 12.060 1.00 94.44 272 LYS A N 1
ATOM 2148 C CA . LYS A 1 272 ? 7.156 -4.076 11.341 1.00 94.44 272 LYS A CA 1
ATOM 2149 C C . LYS A 1 272 ? 7.031 -3.868 9.843 1.00 94.44 272 LYS A C 1
ATOM 2151 O O . LYS A 1 272 ? 6.445 -2.905 9.358 1.00 94.44 272 LYS A O 1
ATOM 2156 N N . THR A 1 273 ? 7.626 -4.798 9.105 1.00 92.94 273 THR A N 1
ATOM 2157 C CA . THR A 1 273 ? 7.506 -4.855 7.648 1.00 92.94 273 THR A CA 1
ATOM 2158 C C . THR A 1 273 ? 6.416 -5.850 7.296 1.00 92.94 273 THR A C 1
ATOM 2160 O O . THR A 1 273 ? 6.598 -7.058 7.468 1.00 92.94 273 THR A O 1
ATOM 2163 N N . LYS A 1 274 ? 5.297 -5.352 6.775 1.00 93.12 274 LYS A N 1
ATOM 2164 C CA . LYS A 1 274 ? 4.251 -6.195 6.213 1.00 93.12 274 LYS A CA 1
ATOM 2165 C C . LYS A 1 274 ? 4.721 -6.709 4.863 1.00 93.12 274 LYS A C 1
ATOM 2167 O O . LYS A 1 274 ? 5.079 -5.942 3.970 1.00 93.12 274 LYS A O 1
ATOM 2172 N N . SER A 1 275 ? 4.731 -8.024 4.716 1.00 90.56 275 SER A N 1
ATOM 2173 C CA . SER A 1 275 ? 5.062 -8.653 3.442 1.00 90.56 275 SER A CA 1
ATOM 2174 C C . SER A 1 275 ? 3.819 -8.675 2.547 1.00 90.56 275 SER A C 1
ATOM 2176 O O . SER A 1 275 ? 2.718 -8.968 3.011 1.00 90.56 275 SER A O 1
ATOM 2178 N N . LEU A 1 276 ? 3.990 -8.348 1.268 1.00 89.56 276 LEU A N 1
ATOM 2179 C CA . LEU A 1 276 ? 2.919 -8.179 0.289 1.00 89.56 276 LEU A CA 1
ATOM 2180 C C . LEU A 1 276 ? 3.172 -9.030 -0.962 1.00 89.56 276 LEU A C 1
ATOM 2182 O O . LEU A 1 276 ? 4.278 -9.485 -1.247 1.00 89.56 276 LEU A O 1
ATOM 2186 N N . THR A 1 277 ? 2.116 -9.274 -1.728 1.00 88.00 277 THR A N 1
ATOM 2187 C CA . THR A 1 277 ? 2.182 -9.770 -3.111 1.00 88.00 277 THR A CA 1
ATOM 2188 C C . THR A 1 277 ? 1.130 -9.008 -3.900 1.00 88.00 277 THR A C 1
ATOM 2190 O O . THR A 1 277 ? 0.144 -9.568 -4.358 1.00 88.00 277 THR A O 1
ATOM 2193 N N . LEU A 1 278 ? 1.298 -7.688 -3.953 1.00 91.31 278 LEU A N 1
ATOM 2194 C CA . LEU A 1 278 ? 0.312 -6.789 -4.537 1.00 91.31 278 LEU A CA 1
ATOM 2195 C C . LEU A 1 278 ? 0.654 -6.563 -6.017 1.00 91.31 278 LEU A C 1
ATOM 2197 O O . LEU A 1 278 ? 1.640 -5.868 -6.291 1.00 91.31 278 LEU A O 1
ATOM 2201 N N . PRO A 1 279 ? -0.090 -7.166 -6.964 1.00 91.44 279 PRO A N 1
ATOM 2202 C CA . PRO A 1 279 ? 0.208 -7.057 -8.387 1.00 91.44 279 PRO A CA 1
ATOM 2203 C C . PRO A 1 279 ? 0.007 -5.629 -8.881 1.00 91.44 279 PRO A C 1
ATOM 2205 O O . PRO A 1 279 ? -0.983 -4.977 -8.548 1.00 91.44 279 PRO A O 1
ATOM 2208 N N . LEU A 1 280 ? 0.943 -5.166 -9.709 1.00 92.94 280 LEU A N 1
ATOM 2209 C CA . LEU A 1 280 ? 0.851 -3.896 -10.413 1.00 92.94 280 LEU A CA 1
ATOM 2210 C C . LEU A 1 280 ? 0.612 -4.152 -11.910 1.00 92.94 280 LEU A C 1
ATOM 2212 O O . LEU A 1 280 ? -0.501 -4.467 -12.322 1.00 92.94 280 LEU A O 1
ATOM 2216 N N . PHE A 1 281 ? 1.647 -4.085 -12.745 1.00 92.88 281 PHE A N 1
ATOM 2217 C CA . PHE A 1 281 ? 1.544 -4.164 -14.206 1.00 92.88 281 PHE A CA 1
ATOM 2218 C C . PHE A 1 281 ? 2.791 -4.819 -14.811 1.00 92.88 281 PHE A C 1
ATOM 2220 O O . PHE A 1 281 ? 3.835 -4.913 -14.164 1.00 92.88 281 PHE A O 1
ATOM 2227 N N . ALA A 1 282 ? 2.679 -5.307 -16.045 1.00 94.00 282 ALA A N 1
ATOM 2228 C CA . ALA A 1 282 ? 3.826 -5.789 -16.804 1.00 94.00 282 ALA A CA 1
ATOM 2229 C C . ALA A 1 282 ? 4.474 -4.587 -17.508 1.00 94.00 282 ALA A C 1
ATOM 2231 O O . ALA A 1 282 ? 3.805 -3.875 -18.258 1.00 94.00 282 ALA A O 1
ATOM 2232 N N . TRP A 1 283 ? 5.751 -4.319 -17.232 1.00 94.50 283 TRP A N 1
ATOM 2233 C CA . TRP A 1 283 ? 6.378 -3.053 -17.615 1.00 94.50 283 TRP A CA 1
ATOM 2234 C C . TRP A 1 283 ? 6.915 -3.073 -19.050 1.00 94.50 283 TRP A C 1
ATOM 2236 O O . TRP A 1 283 ? 8.121 -3.168 -19.277 1.00 94.50 283 TRP A O 1
ATOM 2246 N N . ASP A 1 284 ? 6.016 -2.974 -20.030 1.00 94.25 284 ASP A N 1
ATOM 2247 C CA . ASP A 1 284 ? 6.409 -2.801 -21.429 1.00 94.25 284 ASP A CA 1
ATOM 2248 C C . ASP A 1 284 ? 6.828 -1.348 -21.708 1.00 94.25 284 ASP A C 1
ATOM 2250 O O . ASP A 1 284 ? 5.996 -0.452 -21.797 1.00 94.25 284 ASP A O 1
ATOM 2254 N N . LEU A 1 285 ? 8.128 -1.104 -21.871 1.00 94.00 285 LEU A N 1
ATOM 2255 C CA . LEU A 1 285 ? 8.709 0.174 -22.292 1.00 94.00 285 LEU A CA 1
ATOM 2256 C C . LEU A 1 285 ? 8.253 0.651 -23.680 1.00 94.00 285 LEU A C 1
ATOM 2258 O O . LEU A 1 285 ? 8.472 1.820 -24.016 1.00 94.00 285 LEU A O 1
ATOM 2262 N N . ASN A 1 286 ? 7.668 -0.220 -24.511 1.00 93.00 286 ASN A N 1
ATOM 2263 C CA . ASN A 1 286 ? 7.046 0.239 -25.745 1.00 93.00 286 ASN A CA 1
ATOM 2264 C C . ASN A 1 286 ? 5.757 1.013 -25.455 1.00 93.00 286 ASN A C 1
ATOM 2266 O O . ASN A 1 286 ? 5.485 1.987 -26.155 1.00 93.00 286 ASN A O 1
ATOM 2270 N N . ASP A 1 287 ? 5.017 0.622 -24.420 1.00 91.06 287 ASP A N 1
ATOM 2271 C CA . ASP A 1 287 ? 3.672 1.124 -24.140 1.00 91.06 287 ASP A CA 1
ATOM 2272 C C . ASP A 1 287 ? 3.648 2.118 -22.970 1.00 91.06 287 ASP A C 1
ATOM 2274 O O . ASP A 1 287 ? 2.872 3.076 -22.994 1.00 91.06 287 ASP A O 1
ATOM 2278 N N . TYR A 1 288 ? 4.532 1.947 -21.986 1.00 91.56 288 TYR A N 1
ATOM 2279 C CA . TYR A 1 288 ? 4.593 2.730 -20.752 1.00 91.56 288 TYR A CA 1
ATOM 2280 C C . TYR A 1 288 ? 5.879 3.551 -20.635 1.00 91.56 288 TYR A C 1
ATOM 2282 O O . TYR A 1 288 ? 6.915 3.231 -21.227 1.00 91.56 288 TYR A O 1
ATOM 2290 N N . ALA A 1 289 ? 5.826 4.614 -19.831 1.00 91.31 289 ALA A N 1
ATOM 2291 C CA . ALA A 1 289 ? 6.998 5.420 -19.526 1.00 91.31 289 ALA A CA 1
ATOM 2292 C C . ALA A 1 289 ? 8.065 4.619 -18.765 1.00 91.31 289 ALA A C 1
ATOM 2294 O O . ALA A 1 289 ? 7.800 3.624 -18.087 1.00 91.31 289 ALA A O 1
ATOM 2295 N N . SER A 1 290 ? 9.305 5.097 -18.825 1.00 93.31 290 SER A N 1
ATOM 2296 C CA . SER A 1 290 ? 10.434 4.476 -18.130 1.00 93.31 290 SER A CA 1
ATOM 2297 C C . SER A 1 290 ? 10.478 4.745 -16.630 1.00 93.31 290 SER A C 1
ATOM 2299 O O . SER A 1 290 ? 11.399 4.291 -15.951 1.00 93.31 290 SER A O 1
ATOM 2301 N N . SER A 1 291 ? 9.535 5.523 -16.112 1.00 93.62 291 SER A N 1
ATOM 2302 C CA . SER A 1 291 ? 9.356 5.762 -14.690 1.00 93.62 291 SER A CA 1
ATOM 2303 C C . SER A 1 291 ? 7.874 5.777 -14.350 1.00 93.62 291 SER A C 1
ATOM 2305 O O . SER A 1 291 ? 7.039 6.232 -15.133 1.00 93.62 291 SER A O 1
ATOM 2307 N N . ILE A 1 292 ? 7.564 5.283 -13.157 1.00 93.31 292 ILE A N 1
ATOM 2308 C CA . ILE A 1 292 ? 6.220 5.293 -12.587 1.00 93.31 292 ILE A CA 1
ATOM 2309 C C . ILE A 1 292 ? 6.227 6.053 -11.266 1.00 93.31 292 ILE A C 1
ATOM 2311 O O . ILE A 1 292 ? 7.245 6.121 -10.572 1.00 93.31 292 ILE A O 1
ATOM 2315 N N . LYS A 1 293 ? 5.072 6.615 -10.910 1.00 93.12 293 LYS A N 1
ATOM 2316 C CA . LYS A 1 293 ? 4.813 7.160 -9.570 1.00 93.12 293 LYS A CA 1
ATOM 2317 C C . LYS A 1 293 ? 3.969 6.154 -8.811 1.00 93.12 293 LYS A C 1
ATOM 2319 O O . LYS A 1 293 ? 2.956 5.729 -9.355 1.00 93.12 293 LYS A O 1
ATOM 2324 N N . ILE A 1 294 ? 4.340 5.825 -7.583 1.00 94.75 294 ILE A N 1
ATOM 2325 C CA . ILE A 1 294 ? 3.486 5.052 -6.679 1.00 94.75 294 ILE A CA 1
ATOM 2326 C C . ILE A 1 294 ? 3.135 5.949 -5.504 1.00 94.75 294 ILE A C 1
ATOM 2328 O O . ILE A 1 294 ? 4.025 6.519 -4.877 1.00 94.75 294 ILE A O 1
ATOM 2332 N N . GLU A 1 295 ? 1.847 6.090 -5.233 1.00 93.00 295 GLU A N 1
ATOM 2333 C CA . GLU A 1 295 ? 1.319 6.826 -4.092 1.00 93.00 295 GLU A CA 1
ATOM 2334 C C . GLU A 1 295 ? 0.560 5.892 -3.172 1.00 93.00 295 GLU A C 1
ATOM 2336 O O . GLU A 1 295 ? -0.110 4.968 -3.641 1.00 93.00 295 GLU A O 1
ATOM 2341 N N . VAL A 1 296 ? 0.661 6.170 -1.877 1.00 93.81 296 VAL A N 1
ATOM 2342 C CA . VAL A 1 296 ? -0.056 5.440 -0.840 1.00 93.81 296 VAL A CA 1
ATOM 2343 C C . VAL A 1 296 ? -0.784 6.446 0.046 1.00 93.81 296 VAL A C 1
ATOM 2345 O O . VAL A 1 296 ? -0.201 7.449 0.467 1.00 93.81 296 VAL A O 1
ATOM 2348 N N . GLU A 1 297 ? -2.055 6.172 0.302 1.00 90.25 297 GLU A N 1
ATOM 2349 C CA . GLU A 1 297 ? -2.894 6.863 1.282 1.00 90.25 297 GLU A CA 1
ATOM 2350 C C . GLU A 1 297 ? -3.580 5.808 2.160 1.00 90.25 297 GLU A C 1
ATOM 2352 O O . GLU A 1 297 ? -3.899 4.719 1.669 1.00 90.25 297 GLU A O 1
ATOM 2357 N N . GLU A 1 298 ? -3.746 6.112 3.443 1.00 89.12 298 GLU A N 1
ATOM 2358 C CA . GLU A 1 298 ? -4.663 5.376 4.317 1.00 89.12 298 GLU A CA 1
ATOM 2359 C C . GLU A 1 298 ? -6.088 5.921 4.096 1.00 89.12 298 GLU A C 1
ATOM 2361 O O . GLU A 1 298 ? -6.248 7.077 3.690 1.00 89.12 298 GLU A O 1
ATOM 2366 N N . VAL A 1 299 ? -7.094 5.048 4.165 1.00 82.38 299 VAL A N 1
ATOM 2367 C CA . VAL A 1 299 ? -8.479 5.335 3.790 1.00 82.38 299 VAL A CA 1
ATOM 2368 C C . VAL A 1 299 ? -9.388 5.338 5.016 1.00 82.38 299 VAL A C 1
ATOM 2370 O O . VAL A 1 299 ? -9.802 4.272 5.462 1.00 82.38 299 VAL A O 1
ATOM 2373 N N . ASP A 1 300 ? -9.814 6.532 5.430 1.00 67.94 300 ASP A N 1
ATOM 2374 C CA . ASP A 1 300 ? -10.836 6.729 6.467 1.00 67.94 300 ASP A CA 1
ATOM 2375 C C . ASP A 1 300 ? -12.251 6.848 5.888 1.00 67.94 300 ASP A C 1
ATOM 2377 O O . ASP A 1 300 ? -13.215 6.303 6.422 1.00 67.94 300 ASP A O 1
ATOM 2381 N N . ILE A 1 301 ? -12.397 7.577 4.776 1.00 65.56 301 ILE A N 1
ATOM 2382 C CA . ILE A 1 301 ? -13.674 7.781 4.081 1.00 65.56 301 ILE A CA 1
ATOM 2383 C C . ILE A 1 301 ? -13.488 7.583 2.576 1.00 65.56 301 ILE A C 1
ATOM 2385 O O . ILE A 1 301 ? -12.376 7.570 2.059 1.00 65.56 301 ILE A O 1
ATOM 2389 N N . THR A 1 302 ? -14.579 7.385 1.833 1.00 58.62 302 THR A N 1
ATOM 2390 C CA . THR A 1 302 ? -14.508 7.012 0.405 1.00 58.62 302 THR A CA 1
ATOM 2391 C C . THR A 1 302 ? -14.860 8.144 -0.566 1.00 58.62 302 THR A C 1
ATOM 2393 O O . THR A 1 302 ? -14.797 7.947 -1.782 1.00 58.62 302 THR A O 1
ATOM 2396 N N . GLU A 1 303 ? -15.198 9.341 -0.073 1.00 56.53 303 GLU A N 1
ATOM 2397 C CA . GLU A 1 303 ? -15.587 10.470 -0.925 1.00 56.53 303 GLU A CA 1
ATOM 2398 C C . GLU A 1 303 ? -14.380 11.079 -1.649 1.00 56.53 303 GLU A C 1
ATOM 2400 O O . GLU A 1 303 ? -13.392 11.455 -1.022 1.00 56.53 303 GLU A O 1
ATOM 2405 N N . THR A 1 304 ? -14.463 11.225 -2.977 1.00 58.47 304 THR A N 1
ATOM 2406 C CA . THR A 1 304 ? -13.356 11.749 -3.790 1.00 58.47 304 THR A CA 1
ATOM 2407 C C . THR A 1 304 ? -13.649 13.079 -4.487 1.00 58.47 304 THR A C 1
ATOM 2409 O O . THR A 1 304 ? -14.699 13.239 -5.101 1.00 58.47 304 THR A O 1
ATOM 2412 N N . ILE A 1 305 ? -12.665 13.979 -4.529 1.00 53.88 305 ILE A N 1
ATOM 2413 C CA . ILE A 1 305 ? -12.589 15.179 -5.376 1.00 53.88 305 ILE A CA 1
ATOM 2414 C C . ILE A 1 305 ? -11.678 14.942 -6.590 1.00 53.88 305 ILE A C 1
ATOM 2416 O O . ILE A 1 305 ? -10.724 14.176 -6.507 1.00 53.88 305 ILE A O 1
ATOM 2420 N N . VAL A 1 306 ? -11.908 15.627 -7.715 1.00 61.16 306 VAL A N 1
ATOM 2421 C CA . VAL A 1 306 ? -11.064 15.509 -8.923 1.00 61.16 306 VAL A CA 1
ATOM 2422 C C . VAL A 1 306 ? -10.058 16.668 -9.012 1.00 61.16 306 VAL A C 1
ATOM 2424 O O . VAL A 1 306 ? -10.438 17.826 -8.857 1.00 61.16 306 VAL A O 1
ATOM 2427 N N . GLN A 1 307 ? -8.788 16.390 -9.311 1.00 59.16 307 GLN A N 1
ATOM 2428 C CA . GLN A 1 307 ? -7.734 17.379 -9.592 1.00 59.16 307 GLN A CA 1
ATOM 2429 C C . GLN A 1 307 ? -6.824 16.912 -10.734 1.00 59.16 307 GLN A C 1
ATOM 2431 O O . GLN A 1 307 ? -6.665 15.720 -10.936 1.00 59.16 307 GLN A O 1
ATOM 2436 N N . SER A 1 308 ? -6.171 17.820 -11.461 1.00 65.50 308 SER A N 1
ATOM 2437 C CA . SER A 1 308 ? -5.243 17.461 -12.551 1.00 65.50 308 SER A CA 1
ATOM 2438 C C . SER A 1 308 ? -3.781 17.665 -12.141 1.00 65.50 308 SER A C 1
ATOM 2440 O O . SER A 1 308 ? -3.434 18.728 -11.633 1.00 65.50 308 SER A O 1
ATOM 2442 N N . GLU A 1 309 ? -2.908 16.690 -12.418 1.00 69.12 309 GLU A N 1
ATOM 2443 C CA . GLU A 1 309 ? -1.443 16.832 -12.310 1.00 69.12 309 GLU A CA 1
ATOM 2444 C C . GLU A 1 309 ? -0.807 16.616 -13.689 1.00 69.12 309 GLU A C 1
ATOM 2446 O O . GLU A 1 309 ? -1.164 15.684 -14.413 1.00 69.12 309 GLU A O 1
ATOM 2451 N N . SER A 1 310 ? 0.150 17.475 -14.043 1.00 74.19 310 SER A N 1
ATOM 2452 C CA . SER A 1 310 ? 0.959 17.347 -15.259 1.00 74.19 310 SER A CA 1
ATOM 2453 C C . SER A 1 310 ? 2.374 16.916 -14.904 1.00 74.19 310 SER A C 1
ATOM 2455 O O . SER A 1 310 ? 2.983 17.472 -13.988 1.00 74.19 310 SER A O 1
ATOM 2457 N N . ARG A 1 311 ? 2.918 15.944 -15.639 1.00 73.75 311 ARG A N 1
ATOM 2458 C CA . ARG A 1 311 ? 4.265 15.408 -15.413 1.00 73.75 311 ARG A CA 1
ATOM 2459 C C . ARG A 1 311 ? 5.003 15.218 -16.724 1.00 73.75 311 ARG A C 1
ATOM 2461 O O . ARG A 1 311 ? 4.421 14.798 -17.715 1.00 73.75 311 ARG A O 1
ATOM 2468 N N . THR A 1 312 ? 6.303 15.482 -16.703 1.00 82.44 312 THR A N 1
ATOM 2469 C CA . THR A 1 312 ? 7.191 15.221 -17.837 1.00 82.44 312 THR A CA 1
ATOM 2470 C C . THR A 1 312 ? 7.887 13.882 -17.631 1.00 82.44 312 THR A C 1
ATOM 2472 O O . THR A 1 312 ? 8.624 13.710 -16.659 1.00 82.44 312 THR A O 1
ATOM 2475 N N . VAL A 1 313 ? 7.643 12.935 -18.535 1.00 86.88 313 VAL A N 1
ATOM 2476 C CA . VAL A 1 313 ? 8.161 11.561 -18.478 1.00 86.88 313 VAL A CA 1
ATOM 2477 C C . VAL A 1 313 ? 8.878 11.183 -19.773 1.00 86.88 313 VAL A C 1
ATOM 2479 O O . VAL A 1 313 ? 8.735 11.850 -20.800 1.00 86.88 313 VAL A O 1
ATOM 2482 N N . LYS A 1 314 ? 9.674 10.112 -19.709 1.00 90.88 314 LYS A N 1
ATOM 2483 C CA . LYS A 1 314 ? 10.482 9.612 -20.824 1.00 90.88 314 LYS A CA 1
ATOM 2484 C C . LYS A 1 314 ? 9.944 8.285 -21.340 1.00 90.88 314 LYS A C 1
ATOM 2486 O O . LYS A 1 314 ? 9.621 7.392 -20.558 1.00 90.88 314 LYS A O 1
ATOM 2491 N N . PHE A 1 315 ? 9.916 8.155 -22.658 1.00 91.31 315 PHE A N 1
ATOM 2492 C CA . PHE A 1 315 ? 9.531 6.952 -23.379 1.00 91.31 315 PHE A CA 1
ATOM 2493 C C . PHE A 1 315 ? 10.694 6.439 -24.213 1.00 91.31 315 PHE A C 1
ATOM 2495 O O . PHE A 1 315 ? 11.391 7.217 -24.861 1.00 91.31 315 PHE A O 1
ATOM 2502 N N . ALA A 1 316 ? 10.867 5.123 -24.239 1.00 93.00 316 ALA A N 1
ATOM 2503 C CA . ALA A 1 316 ? 11.855 4.481 -25.087 1.00 93.00 316 ALA A CA 1
ATOM 2504 C C . ALA A 1 316 ? 11.387 4.466 -26.555 1.00 93.00 316 ALA A C 1
ATOM 2506 O O . ALA A 1 316 ? 10.213 4.199 -26.848 1.00 93.00 316 ALA A O 1
ATOM 2507 N N . THR A 1 317 ? 12.311 4.741 -27.481 1.00 93.44 317 THR A N 1
ATOM 2508 C CA . THR A 1 317 ? 12.053 4.755 -28.936 1.00 93.44 317 THR A CA 1
ATOM 2509 C C . THR A 1 317 ? 12.839 3.690 -29.703 1.00 93.44 317 THR A C 1
ATOM 2511 O O . THR A 1 317 ? 12.685 3.549 -30.914 1.00 93.44 317 THR A O 1
ATOM 2514 N N . ASN A 1 318 ? 13.650 2.884 -29.017 1.00 94.69 318 ASN A N 1
ATOM 2515 C CA . ASN A 1 318 ? 14.477 1.833 -29.609 1.00 94.69 318 ASN A CA 1
ATOM 2516 C C . ASN A 1 318 ? 13.719 0.520 -29.857 1.00 94.69 318 ASN A C 1
ATOM 2518 O O . ASN A 1 318 ? 14.164 -0.549 -29.439 1.00 94.69 318 ASN A O 1
ATOM 2522 N N . PHE A 1 319 ? 12.599 0.596 -30.572 1.00 94.75 319 PHE A N 1
ATOM 2523 C CA . PHE A 1 319 ? 11.803 -0.563 -30.974 1.00 94.75 319 PHE A CA 1
ATOM 2524 C C . PHE A 1 319 ? 11.697 -0.644 -32.493 1.00 94.75 319 PHE A C 1
ATOM 2526 O O . PHE A 1 319 ? 11.479 0.366 -33.160 1.00 94.75 319 PHE A O 1
ATOM 2533 N N . ALA A 1 320 ? 11.827 -1.846 -33.052 1.00 93.81 320 ALA A N 1
ATOM 2534 C CA . ALA A 1 320 ? 11.471 -2.093 -34.448 1.00 93.81 320 ALA A CA 1
ATOM 2535 C C . ALA A 1 320 ? 11.020 -3.538 -34.659 1.00 93.81 320 ALA A C 1
ATOM 2537 O O . ALA A 1 320 ? 11.343 -4.430 -33.871 1.00 93.81 320 ALA A O 1
ATOM 2538 N N . ILE A 1 321 ? 10.285 -3.763 -35.747 1.00 92.62 321 ILE A N 1
ATOM 2539 C CA . ILE A 1 321 ? 9.922 -5.107 -36.195 1.00 92.62 321 ILE A CA 1
ATOM 2540 C C . ILE A 1 321 ? 11.195 -5.801 -36.676 1.00 92.62 321 ILE A C 1
ATOM 2542 O O . ILE A 1 321 ? 11.917 -5.266 -37.518 1.00 92.62 321 ILE A O 1
ATOM 2546 N N . ASP A 1 322 ? 11.476 -6.981 -36.131 1.00 85.81 322 ASP A N 1
ATOM 2547 C CA . ASP A 1 322 ? 12.549 -7.833 -36.631 1.00 85.81 322 ASP A CA 1
ATOM 2548 C C . ASP A 1 322 ? 12.066 -8.562 -37.898 1.00 85.81 322 ASP A C 1
ATOM 2550 O O . ASP A 1 322 ? 11.138 -9.371 -37.806 1.00 85.81 322 ASP A O 1
ATOM 2554 N N . PRO A 1 323 ? 12.669 -8.316 -39.078 1.00 82.69 323 PRO A N 1
ATOM 2555 C CA . PRO A 1 323 ? 12.241 -8.941 -40.328 1.00 82.69 323 PRO A CA 1
ATOM 2556 C C . PRO A 1 323 ? 12.342 -10.472 -40.331 1.00 82.69 323 PRO A C 1
ATOM 2558 O O . PRO A 1 323 ? 11.659 -11.113 -41.125 1.00 82.69 323 PRO A O 1
ATOM 2561 N N . ALA A 1 324 ? 13.185 -11.066 -39.477 1.00 82.94 324 ALA A N 1
ATOM 2562 C CA . ALA A 1 324 ? 13.385 -12.512 -39.427 1.00 82.94 324 ALA A CA 1
ATOM 2563 C C . ALA A 1 324 ? 12.267 -13.246 -38.672 1.00 82.94 324 ALA A C 1
ATOM 2565 O O . ALA A 1 324 ? 11.941 -14.380 -39.018 1.00 82.94 324 ALA A O 1
ATOM 2566 N N . VAL A 1 325 ? 11.683 -12.616 -37.647 1.00 79.38 325 VAL A N 1
ATOM 2567 C CA . VAL A 1 325 ? 10.634 -13.226 -36.807 1.00 79.38 325 VAL A CA 1
ATOM 2568 C C . VAL A 1 325 ? 9.269 -12.547 -36.934 1.00 79.38 325 VAL A C 1
ATOM 2570 O O . VAL A 1 325 ? 8.275 -13.118 -36.505 1.00 79.38 325 VAL A O 1
ATOM 2573 N N . GLY A 1 326 ? 9.193 -11.351 -37.521 1.00 86.06 326 GLY A N 1
ATOM 2574 C CA . GLY A 1 326 ? 7.944 -10.628 -37.787 1.00 86.06 326 GLY A CA 1
ATOM 2575 C C . GLY A 1 326 ? 7.298 -9.952 -36.571 1.00 86.06 326 GLY A C 1
ATOM 2576 O O . GLY A 1 326 ? 6.215 -9.389 -36.702 1.00 86.06 326 GLY A O 1
ATOM 2577 N N . PHE A 1 327 ? 7.944 -9.973 -35.403 1.00 89.19 327 PHE A N 1
ATOM 2578 C CA . PHE A 1 327 ? 7.433 -9.372 -34.167 1.00 89.19 327 PHE A CA 1
ATOM 2579 C C . PHE A 1 327 ? 8.192 -8.095 -33.793 1.00 89.19 327 PHE A C 1
ATOM 2581 O O . PHE A 1 327 ? 9.372 -7.935 -34.125 1.00 89.19 327 PHE A O 1
ATOM 2588 N N . LEU A 1 328 ? 7.517 -7.191 -33.075 1.00 94.00 328 LEU A N 1
ATOM 2589 C CA . LEU A 1 328 ? 8.142 -6.007 -32.487 1.00 94.00 328 LEU A CA 1
ATOM 2590 C C . LEU A 1 328 ? 9.156 -6.434 -31.418 1.00 94.00 328 LEU A C 1
ATOM 2592 O O . LEU A 1 328 ? 8.853 -7.254 -30.551 1.00 94.00 328 LEU A O 1
ATOM 2596 N N . GLN A 1 329 ? 10.356 -5.865 -31.470 1.00 95.06 329 GLN A N 1
ATOM 2597 C CA . GLN A 1 329 ? 11.409 -6.125 -30.496 1.00 95.06 329 GLN A CA 1
ATOM 2598 C C . GLN A 1 329 ? 12.007 -4.825 -29.982 1.00 95.06 329 GLN A C 1
ATOM 2600 O O . GLN A 1 329 ? 12.176 -3.861 -30.736 1.00 95.06 329 GLN A O 1
ATOM 2605 N N . LYS A 1 330 ? 12.414 -4.841 -28.712 1.00 95.50 330 LYS A N 1
ATOM 2606 C CA . LYS A 1 330 ? 13.344 -3.849 -28.181 1.00 95.50 330 LYS A CA 1
ATOM 2607 C C . LYS A 1 330 ? 14.734 -4.092 -28.771 1.00 95.50 330 LYS A C 1
ATOM 2609 O O . LYS A 1 330 ? 15.159 -5.240 -28.916 1.00 95.50 330 LYS A O 1
ATOM 2614 N N . ILE A 1 331 ? 15.442 -3.016 -29.106 1.00 93.69 331 ILE A N 1
ATOM 2615 C CA . ILE A 1 331 ? 16.752 -3.038 -29.760 1.00 93.69 331 ILE A CA 1
ATOM 2616 C C . ILE A 1 331 ? 17.790 -2.366 -28.868 1.00 93.69 331 ILE A C 1
ATOM 2618 O O . ILE A 1 331 ? 17.743 -1.166 -28.612 1.00 93.69 331 ILE A O 1
ATOM 2622 N N . GLY A 1 332 ? 18.788 -3.135 -28.465 1.00 92.00 332 GLY A N 1
ATOM 2623 C CA . GLY A 1 332 ? 19.903 -2.689 -27.648 1.00 92.00 332 GLY A CA 1
ATOM 2624 C C . GLY A 1 332 ? 19.595 -2.669 -26.153 1.00 92.00 332 GLY A C 1
ATOM 2625 O O . GLY A 1 332 ? 18.442 -2.699 -25.709 1.00 92.00 332 GLY A O 1
ATOM 2626 N N . LEU A 1 333 ? 20.675 -2.622 -25.378 1.00 91.19 333 LEU A N 1
ATOM 2627 C CA . LEU A 1 333 ? 20.648 -2.420 -23.933 1.00 91.19 333 LEU A CA 1
ATOM 2628 C C . LEU A 1 333 ? 20.229 -0.987 -23.615 1.00 91.19 333 LEU A C 1
ATOM 2630 O O . LEU A 1 333 ? 20.670 -0.053 -24.287 1.00 91.19 333 LEU A O 1
ATOM 2634 N N . LYS A 1 334 ? 19.419 -0.820 -22.563 1.00 91.62 334 LYS A N 1
ATOM 2635 C CA . LYS A 1 334 ? 18.944 0.480 -22.081 1.00 91.62 334 LYS A CA 1
ATOM 2636 C C . LYS A 1 334 ? 18.252 1.286 -23.187 1.00 91.62 334 LYS A C 1
ATOM 2638 O O . LYS A 1 334 ? 17.828 0.734 -24.207 1.00 91.62 334 LYS A O 1
ATOM 2643 N N . PHE A 1 335 ? 18.102 2.584 -22.974 1.00 81.75 335 PHE A N 1
ATOM 2644 C CA . PHE A 1 335 ? 17.924 3.573 -24.029 1.00 81.75 335 PHE A CA 1
ATOM 2645 C C . PHE A 1 335 ? 18.552 4.888 -23.531 1.00 81.75 335 PHE A C 1
ATOM 2647 O O . PHE A 1 335 ? 18.419 5.240 -22.359 1.00 81.75 335 PHE A O 1
ATOM 2654 N N . GLY A 1 336 ? 19.359 5.538 -24.375 1.00 72.62 336 GLY A N 1
ATOM 2655 C CA . GLY A 1 336 ? 20.060 6.787 -24.046 1.00 72.62 336 GLY A CA 1
ATOM 2656 C C . GLY A 1 336 ? 19.318 8.020 -24.564 1.00 72.62 336 GLY A C 1
ATOM 2657 O O . GLY A 1 336 ? 18.266 7.889 -25.177 1.00 72.62 336 GLY A O 1
ATOM 2658 N N . ALA A 1 337 ? 19.906 9.210 -24.400 1.00 68.50 337 ALA A N 1
ATOM 2659 C CA . ALA A 1 337 ? 19.298 10.484 -24.813 1.00 68.50 337 ALA A CA 1
ATOM 2660 C C . ALA A 1 337 ? 18.889 10.553 -26.304 1.00 68.50 337 ALA A C 1
ATOM 2662 O O . ALA A 1 337 ? 17.999 11.310 -26.668 1.00 68.50 337 ALA A O 1
ATOM 2663 N N . SER A 1 338 ? 19.526 9.765 -27.178 1.00 77.69 338 SER A N 1
ATOM 2664 C CA . SER A 1 338 ? 19.185 9.668 -28.606 1.00 77.69 338 SER A CA 1
ATOM 2665 C C . SER A 1 338 ? 18.069 8.665 -28.925 1.00 77.69 338 SER A C 1
ATOM 2667 O O . SER A 1 338 ? 17.622 8.597 -30.067 1.00 77.69 338 SER A O 1
ATOM 2669 N N . LEU A 1 339 ? 17.647 7.866 -27.943 1.00 84.31 339 LEU A N 1
ATOM 2670 C CA . LEU A 1 339 ? 16.658 6.790 -28.056 1.00 84.31 339 LEU A CA 1
ATOM 2671 C C . LEU A 1 339 ? 15.520 6.975 -27.036 1.00 84.31 339 LEU A C 1
ATOM 2673 O O . LEU A 1 339 ? 14.900 6.005 -26.591 1.00 84.31 339 LEU A O 1
ATOM 2677 N N . GLU A 1 340 ? 15.265 8.227 -26.659 1.00 87.69 340 GLU A N 1
ATOM 2678 C CA . GLU A 1 340 ? 14.158 8.628 -25.800 1.00 87.69 340 GLU A CA 1
ATOM 2679 C C . GLU A 1 340 ? 13.306 9.710 -26.467 1.00 87.69 340 GLU A C 1
ATOM 2681 O O . GLU A 1 340 ? 13.798 10.550 -27.219 1.00 87.69 340 GLU A O 1
ATOM 2686 N N . GLU A 1 341 ? 12.017 9.700 -26.159 1.00 89.12 341 GLU A N 1
ATOM 2687 C CA . GLU A 1 341 ? 11.096 10.802 -26.406 1.00 89.12 341 GLU A CA 1
ATOM 2688 C C . GLU A 1 341 ? 10.597 11.305 -25.050 1.00 89.12 341 GLU A C 1
ATOM 2690 O O . GLU A 1 341 ? 10.277 10.513 -24.163 1.00 89.12 341 GLU A O 1
ATOM 2695 N N . THR A 1 342 ? 10.536 12.622 -24.871 1.00 86.50 342 THR A N 1
ATOM 2696 C CA . THR A 1 342 ? 9.982 13.233 -23.659 1.00 86.50 342 THR A CA 1
ATOM 2697 C C . THR A 1 342 ? 8.582 13.751 -23.952 1.00 86.50 342 THR A C 1
ATOM 2699 O O . THR A 1 342 ? 8.401 14.501 -24.910 1.00 86.50 342 THR A O 1
ATOM 2702 N N . ARG A 1 343 ? 7.603 13.393 -23.118 1.00 83.31 343 ARG A N 1
ATOM 2703 C CA . ARG A 1 343 ? 6.231 13.908 -23.214 1.00 83.31 343 ARG A CA 1
ATOM 2704 C C . ARG A 1 343 ? 5.768 14.457 -21.877 1.00 83.31 343 ARG A C 1
ATOM 2706 O O . ARG A 1 343 ? 6.136 13.938 -20.822 1.00 83.31 343 ARG A O 1
ATOM 2713 N N . THR A 1 344 ? 4.957 15.507 -21.937 1.00 80.06 344 THR A N 1
ATOM 2714 C CA . THR A 1 344 ? 4.198 15.985 -20.784 1.00 80.06 344 THR A CA 1
ATOM 2715 C C . THR A 1 344 ? 2.827 15.330 -20.816 1.00 80.06 344 THR A C 1
ATOM 2717 O O . THR A 1 344 ? 2.033 15.603 -21.710 1.00 80.06 344 THR A O 1
ATOM 2720 N N . GLU A 1 345 ? 2.568 14.469 -19.842 1.00 73.88 345 GLU A N 1
ATOM 2721 C CA . GLU A 1 345 ? 1.290 13.792 -19.654 1.00 73.88 345 GLU A CA 1
ATOM 2722 C C . GLU A 1 345 ? 0.510 14.515 -18.552 1.00 73.88 345 GLU A C 1
ATOM 2724 O O . GLU A 1 345 ? 1.039 14.771 -17.465 1.00 73.88 345 GLU A O 1
ATOM 2729 N N . THR A 1 346 ? -0.748 14.856 -18.826 1.00 67.50 346 THR A N 1
ATOM 2730 C CA . THR A 1 346 ? -1.678 15.395 -17.827 1.00 67.50 346 THR A CA 1
ATOM 2731 C C . THR A 1 346 ? -2.670 14.307 -17.455 1.00 67.50 346 THR A C 1
ATOM 2733 O O . THR A 1 346 ? -3.411 13.824 -18.308 1.00 67.50 346 THR A O 1
ATOM 2736 N N . THR A 1 347 ? -2.704 13.932 -16.178 1.00 64.88 347 THR A N 1
ATOM 2737 C CA . THR A 1 347 ? -3.632 12.919 -15.661 1.00 64.88 347 THR A CA 1
ATOM 2738 C C . THR A 1 347 ? -4.642 13.580 -14.726 1.00 64.88 347 THR A C 1
ATOM 2740 O O . THR A 1 347 ? -4.257 14.321 -13.818 1.00 64.88 347 THR A O 1
ATOM 2743 N N . GLN A 1 348 ? -5.936 13.321 -14.951 1.00 60.66 348 GLN A N 1
ATOM 2744 C CA . GLN A 1 348 ? -6.983 13.634 -13.975 1.00 60.66 348 GLN A CA 1
ATOM 2745 C C . GLN A 1 348 ? -6.898 12.628 -12.826 1.00 60.66 348 GLN A C 1
ATOM 2747 O O . GLN A 1 348 ? -6.807 11.426 -13.051 1.00 60.66 348 GLN A O 1
ATOM 2752 N N . ARG A 1 349 ? -6.908 13.135 -11.600 1.00 62.41 349 ARG A N 1
ATOM 2753 C CA . ARG A 1 349 ? -6.718 12.409 -10.346 1.00 62.41 349 ARG A CA 1
ATOM 2754 C C . ARG A 1 349 ? -7.971 12.534 -9.508 1.00 62.41 349 ARG A C 1
ATOM 2756 O O . ARG A 1 349 ? -8.549 13.613 -9.456 1.00 62.41 349 ARG A O 1
ATOM 2763 N N . THR A 1 350 ? -8.324 11.485 -8.785 1.00 60.66 350 THR A N 1
ATOM 2764 C CA . THR A 1 350 ? -9.292 11.565 -7.691 1.00 60.66 350 THR A CA 1
ATOM 2765 C C . THR A 1 350 ? -8.538 11.566 -6.361 1.00 60.66 350 THR A C 1
ATOM 2767 O O . THR A 1 350 ? -7.795 10.628 -6.078 1.00 60.66 350 THR A O 1
ATOM 2770 N N . TYR A 1 351 ? -8.675 12.616 -5.558 1.00 62.34 351 TYR A N 1
ATOM 2771 C CA . TYR A 1 351 ? -8.209 12.664 -4.171 1.00 62.34 351 TYR A CA 1
ATOM 2772 C C . TYR A 1 351 ? -9.367 12.337 -3.258 1.00 62.34 351 TYR A C 1
ATOM 2774 O O . TYR A 1 351 ? -10.461 12.827 -3.490 1.00 62.34 351 TYR A O 1
ATOM 2782 N N . THR A 1 352 ? -9.131 11.549 -2.227 1.00 64.75 352 THR A N 1
ATOM 2783 C CA . THR A 1 352 ? -10.168 11.224 -1.253 1.00 64.75 352 THR A CA 1
ATOM 2784 C C . THR A 1 352 ? -10.127 12.273 -0.139 1.00 64.75 352 THR A C 1
ATOM 2786 O O . THR A 1 352 ? -9.039 12.608 0.334 1.00 64.75 352 THR A O 1
ATOM 2789 N N . LEU A 1 353 ? -11.266 12.874 0.212 1.00 61.38 353 LEU A N 1
ATOM 2790 C CA . LEU A 1 353 ? -11.349 13.803 1.343 1.00 61.38 353 LEU A CA 1
ATOM 2791 C C . LEU A 1 353 ? -11.072 13.021 2.636 1.00 61.38 353 LEU A C 1
ATOM 2793 O O . LEU A 1 353 ? -11.346 11.833 2.681 1.00 61.38 353 LEU A O 1
ATOM 2797 N N . GLY A 1 354 ? -10.510 13.649 3.668 1.00 62.81 354 GLY A N 1
ATOM 2798 C CA . GLY A 1 354 ? -10.307 13.008 4.977 1.00 62.81 354 GLY A CA 1
ATOM 2799 C C . GLY A 1 354 ? -9.128 12.032 5.074 1.00 62.81 354 GLY A C 1
ATOM 2800 O O . GLY A 1 354 ? -8.537 11.969 6.136 1.00 62.81 354 GLY A O 1
ATOM 2801 N N . ASN A 1 355 ? -8.729 11.374 3.981 1.00 73.31 355 ASN A N 1
ATOM 2802 C CA . ASN A 1 355 ? -7.664 10.365 3.981 1.00 73.31 355 ASN A CA 1
ATOM 2803 C C . ASN A 1 355 ? -6.265 10.889 4.339 1.00 73.31 355 ASN A C 1
ATOM 2805 O O . ASN A 1 355 ? -5.813 11.941 3.857 1.00 73.31 355 ASN A O 1
ATOM 2809 N N . ASP A 1 356 ? -5.496 10.050 5.030 1.00 78.31 356 ASP A N 1
ATOM 2810 C CA . ASP A 1 356 ? -4.095 10.307 5.329 1.00 78.31 356 ASP A CA 1
ATOM 2811 C C . ASP A 1 356 ? -3.156 10.022 4.151 1.00 78.31 356 ASP A C 1
ATOM 2813 O O . ASP A 1 356 ? -2.725 8.900 3.871 1.00 78.31 356 ASP A O 1
ATOM 2817 N N . ILE A 1 357 ? -2.748 11.094 3.466 1.00 86.19 357 ILE A N 1
ATOM 2818 C CA . ILE A 1 357 ? -1.763 11.028 2.380 1.00 86.19 357 ILE A CA 1
ATOM 2819 C C . ILE A 1 357 ? -0.361 10.748 2.948 1.00 86.19 357 ILE A C 1
ATOM 2821 O O . ILE A 1 357 ? 0.229 11.594 3.627 1.00 86.19 357 ILE A O 1
ATOM 2825 N N . LEU A 1 358 ? 0.233 9.607 2.580 1.00 90.81 358 LEU A N 1
ATOM 2826 C CA . LEU A 1 358 ? 1.587 9.209 3.011 1.00 90.81 358 LEU A CA 1
ATOM 2827 C C . LEU A 1 358 ? 2.688 9.584 2.004 1.00 90.81 358 LEU A C 1
ATOM 2829 O O . LEU A 1 358 ? 3.888 9.429 2.260 1.00 90.81 358 LEU A O 1
ATOM 2833 N N . GLY A 1 359 ? 2.287 10.108 0.847 1.00 90.75 359 GLY A N 1
ATOM 2834 C CA . GLY A 1 359 ? 3.174 10.625 -0.186 1.00 90.75 359 GLY A CA 1
ATOM 2835 C C . GLY A 1 359 ? 3.461 9.633 -1.310 1.00 90.75 359 GLY A C 1
ATOM 2836 O O . GLY A 1 359 ? 2.749 8.649 -1.521 1.00 90.75 359 GLY A O 1
ATOM 2837 N N . ALA A 1 360 ? 4.512 9.929 -2.074 1.00 93.56 360 ALA A N 1
ATOM 2838 C CA . ALA A 1 360 ? 4.785 9.278 -3.345 1.00 93.56 360 ALA A CA 1
ATOM 2839 C C . ALA A 1 360 ? 6.259 8.918 -3.521 1.00 93.56 360 ALA A C 1
ATOM 2841 O O . ALA A 1 360 ? 7.136 9.713 -3.181 1.00 93.56 360 ALA A O 1
ATOM 2842 N N . VAL A 1 361 ? 6.515 7.783 -4.164 1.00 96.06 361 VAL A N 1
ATOM 2843 C CA . VAL A 1 361 ? 7.844 7.388 -4.642 1.00 96.06 361 VAL A CA 1
ATOM 2844 C C . VAL A 1 361 ? 7.877 7.335 -6.168 1.00 96.06 361 VAL A C 1
ATOM 2846 O O . VAL A 1 361 ? 6.850 7.150 -6.826 1.00 96.06 361 VAL A O 1
ATOM 2849 N N . ILE A 1 362 ? 9.069 7.508 -6.742 1.00 95.31 362 ILE A N 1
ATOM 2850 C CA . ILE A 1 362 ? 9.318 7.313 -8.174 1.00 95.31 362 ILE A CA 1
ATOM 2851 C C . ILE A 1 362 ? 10.167 6.058 -8.333 1.00 95.31 362 ILE A C 1
ATOM 2853 O O . ILE A 1 362 ? 11.251 5.966 -7.762 1.00 95.31 362 ILE A O 1
ATOM 2857 N N . VAL A 1 363 ? 9.671 5.119 -9.130 1.00 96.12 363 VAL A N 1
ATOM 2858 C CA . VAL A 1 363 ? 10.373 3.884 -9.486 1.00 96.12 363 VAL A CA 1
ATOM 2859 C C . VAL A 1 363 ? 10.787 4.013 -10.943 1.00 96.12 363 VAL A C 1
ATOM 2861 O O . VAL A 1 363 ? 9.950 4.312 -11.796 1.00 96.12 363 VAL A O 1
ATOM 2864 N N . ASN A 1 364 ? 12.066 3.799 -11.245 1.00 95.75 364 ASN A N 1
ATOM 2865 C CA . ASN A 1 364 ? 12.563 3.823 -12.616 1.00 95.75 364 ASN A CA 1
ATOM 2866 C C . ASN A 1 364 ? 12.758 2.401 -13.133 1.00 95.75 364 ASN A C 1
ATOM 2868 O O . ASN A 1 364 ? 13.241 1.519 -12.422 1.00 95.75 364 ASN A O 1
ATOM 2872 N N . PHE A 1 365 ? 12.488 2.198 -14.419 1.00 95.88 365 PHE A N 1
ATOM 2873 C CA . PHE A 1 365 ? 12.774 0.937 -15.099 1.00 95.88 365 PHE A CA 1
ATOM 2874 C C . PHE A 1 365 ? 14.262 0.560 -14.978 1.00 95.88 365 PHE A C 1
ATOM 2876 O O . PHE A 1 365 ? 14.618 -0.610 -14.838 1.00 95.88 365 PHE A O 1
ATOM 2883 N N . ALA A 1 366 ? 15.122 1.583 -14.989 1.00 95.00 366 ALA A N 1
ATOM 2884 C CA . ALA A 1 366 ? 16.570 1.485 -14.871 1.00 95.00 366 ALA A CA 1
ATOM 2885 C C . ALA A 1 366 ? 17.070 1.036 -13.491 1.00 95.00 366 ALA A C 1
ATOM 2887 O O . ALA A 1 366 ? 18.229 0.641 -13.365 1.00 95.00 366 ALA A O 1
ATOM 2888 N N . ASP A 1 367 ? 16.232 1.115 -12.457 1.00 95.44 367 ASP A N 1
ATOM 2889 C CA . ASP A 1 367 ? 16.657 0.788 -11.106 1.00 95.44 367 ASP A CA 1
ATOM 2890 C C . ASP A 1 367 ? 16.961 -0.709 -10.976 1.00 95.44 367 ASP A C 1
ATOM 2892 O O . ASP A 1 367 ? 16.213 -1.571 -11.453 1.00 95.44 367 ASP A O 1
ATOM 2896 N N . ASN A 1 368 ? 18.042 -1.036 -10.264 1.00 93.62 368 ASN A N 1
ATOM 2897 C CA . ASN A 1 368 ? 18.345 -2.424 -9.930 1.00 93.62 368 ASN A CA 1
ATOM 2898 C C . ASN A 1 368 ? 17.218 -3.008 -9.076 1.00 93.62 368 ASN A C 1
ATOM 2900 O O . ASN A 1 368 ? 16.906 -2.456 -8.024 1.00 93.62 368 ASN A O 1
ATOM 2904 N N . VAL A 1 369 ? 16.668 -4.141 -9.515 1.00 93.25 369 VAL A N 1
ATOM 2905 C CA . VAL A 1 369 ? 15.639 -4.898 -8.783 1.00 93.25 369 VAL A CA 1
ATOM 2906 C C . VAL A 1 369 ? 16.202 -5.471 -7.477 1.00 93.25 369 VAL A C 1
ATOM 2908 O O . VAL A 1 369 ? 15.705 -5.166 -6.400 1.00 93.25 369 VAL A O 1
ATOM 2911 N N . LEU A 1 370 ? 17.270 -6.269 -7.571 1.00 91.38 370 LEU A N 1
ATOM 2912 C CA . LEU A 1 370 ? 18.014 -6.785 -6.422 1.00 91.38 370 LEU A CA 1
ATOM 2913 C C . LEU A 1 370 ? 19.196 -5.862 -6.132 1.00 91.38 370 LEU A C 1
ATOM 2915 O O . LEU A 1 370 ? 19.904 -5.467 -7.061 1.00 91.38 370 LEU A O 1
ATOM 2919 N N . VAL A 1 371 ? 19.427 -5.544 -4.858 1.00 88.31 371 VAL A N 1
ATOM 2920 C CA . VAL A 1 371 ? 20.576 -4.730 -4.420 1.00 88.31 371 VAL A CA 1
ATOM 2921 C C . VAL A 1 371 ? 21.741 -5.578 -3.913 1.00 88.31 371 VAL A C 1
ATOM 2923 O O . VAL A 1 371 ? 22.866 -5.092 -3.863 1.00 88.31 371 VAL A O 1
ATOM 2926 N N . GLY A 1 372 ? 21.492 -6.854 -3.612 1.00 85.38 372 GLY A N 1
ATOM 2927 C CA . GLY A 1 372 ? 22.525 -7.838 -3.307 1.00 85.38 372 GLY A CA 1
ATOM 2928 C C . GLY A 1 372 ? 22.151 -8.768 -2.154 1.00 85.38 372 GLY A C 1
ATOM 2929 O O . GLY A 1 372 ? 21.071 -8.641 -1.567 1.00 85.38 372 GLY A O 1
ATOM 2930 N N . PRO A 1 373 ? 23.028 -9.732 -1.838 1.00 84.38 373 PRO A N 1
ATOM 2931 C CA . PRO A 1 373 ? 22.842 -10.595 -0.689 1.00 84.38 373 PRO A CA 1
ATOM 2932 C C . PRO A 1 373 ? 23.087 -9.838 0.626 1.00 84.38 373 PRO A C 1
ATOM 2934 O O . PRO A 1 373 ? 24.003 -9.024 0.729 1.00 84.38 373 PRO A O 1
ATOM 2937 N N . VAL A 1 374 ? 22.291 -10.150 1.645 1.00 80.25 374 VAL A N 1
ATOM 2938 C CA . VAL A 1 374 ? 22.413 -9.637 3.012 1.00 80.25 374 VAL A CA 1
ATOM 2939 C C . VAL A 1 374 ? 22.583 -10.816 3.955 1.00 80.25 374 VAL A C 1
ATOM 2941 O O . VAL A 1 374 ? 21.784 -11.752 3.944 1.00 80.25 374 VAL A O 1
ATOM 2944 N N . THR A 1 375 ? 23.617 -10.771 4.785 1.00 80.12 375 THR A N 1
ATOM 2945 C CA . THR A 1 375 ? 23.807 -11.752 5.853 1.00 80.12 375 THR A CA 1
ATOM 2946 C C . THR A 1 375 ? 23.066 -11.274 7.090 1.00 80.12 375 THR A C 1
ATOM 2948 O O . THR A 1 375 ? 23.357 -10.199 7.609 1.00 80.12 375 THR A O 1
ATOM 2951 N N . VAL A 1 376 ? 22.114 -12.071 7.560 1.00 77.81 376 VAL A N 1
ATOM 2952 C CA . VAL A 1 376 ? 21.446 -11.861 8.846 1.00 77.81 376 VAL A CA 1
ATOM 2953 C C . VAL A 1 376 ? 22.048 -12.842 9.838 1.00 77.81 376 VAL A C 1
ATOM 2955 O O . VAL A 1 376 ? 22.162 -14.028 9.528 1.00 77.81 376 VAL A O 1
ATOM 2958 N N . ASP A 1 377 ? 22.433 -12.347 11.010 1.00 80.56 377 ASP A N 1
ATOM 2959 C CA . ASP A 1 377 ? 23.023 -13.132 12.096 1.00 80.56 377 ASP A CA 1
ATOM 2960 C C . ASP A 1 377 ? 22.007 -13.237 13.247 1.00 80.56 377 ASP A C 1
ATOM 2962 O O . ASP A 1 377 ? 21.889 -12.309 14.055 1.00 80.56 377 ASP A O 1
ATOM 2966 N N . PRO A 1 378 ? 21.160 -14.285 13.280 1.00 75.06 378 PRO A N 1
ATOM 2967 C CA . PRO A 1 378 ? 20.173 -14.438 14.332 1.00 75.06 378 PRO A CA 1
ATOM 2968 C C . PRO A 1 378 ? 20.853 -14.934 15.609 1.00 75.06 378 PRO A C 1
ATOM 2970 O O . PRO A 1 378 ? 21.697 -15.828 15.581 1.00 75.06 378 PRO A O 1
ATOM 2973 N N . ILE A 1 379 ? 20.417 -14.419 16.758 1.00 75.94 379 ILE A N 1
ATOM 2974 C CA . ILE A 1 379 ? 20.925 -14.868 18.057 1.00 75.94 379 ILE A CA 1
ATOM 2975 C C . ILE A 1 379 ? 20.692 -16.387 18.189 1.00 75.94 379 ILE A C 1
ATOM 2977 O O . ILE A 1 379 ? 19.566 -16.861 18.045 1.00 75.94 379 ILE A O 1
ATOM 2981 N N . PHE A 1 380 ? 21.762 -17.135 18.475 1.00 74.25 380 PHE A N 1
ATOM 2982 C CA . PHE A 1 380 ? 21.786 -18.602 18.616 1.00 74.25 380 PHE A CA 1
ATOM 2983 C C . PHE A 1 380 ? 21.568 -19.427 17.332 1.00 74.25 380 PHE A C 1
ATOM 2985 O O . PHE A 1 380 ? 21.375 -20.641 17.429 1.00 74.25 380 PHE A O 1
ATOM 2992 N N . LEU A 1 381 ? 21.644 -18.833 16.136 1.00 75.69 381 LEU A N 1
ATOM 2993 C CA . LEU A 1 381 ? 21.588 -19.563 14.863 1.00 75.69 381 LEU A CA 1
ATOM 2994 C C . LEU A 1 381 ? 22.785 -19.214 13.962 1.00 75.69 381 LEU A C 1
ATOM 2996 O O . LEU A 1 381 ? 23.360 -18.140 14.098 1.00 75.69 381 LEU A O 1
ATOM 3000 N N . PRO A 1 382 ? 23.185 -20.098 13.027 1.00 79.75 382 PRO A N 1
ATOM 3001 C CA . PRO A 1 382 ? 24.202 -19.761 12.037 1.00 79.75 382 PRO A CA 1
ATOM 3002 C C . PRO A 1 382 ? 23.764 -18.579 11.155 1.00 79.75 382 PRO A C 1
ATOM 3004 O O . PRO A 1 382 ? 22.568 -18.474 10.854 1.00 79.75 382 PRO A O 1
ATOM 3007 N N . PRO A 1 383 ? 24.710 -17.760 10.653 1.00 78.00 383 PRO A N 1
ATOM 3008 C CA . PRO A 1 383 ? 24.399 -16.682 9.727 1.00 78.00 383 PRO A CA 1
ATOM 3009 C C . PRO A 1 383 ? 23.628 -17.194 8.511 1.00 78.00 383 PRO A C 1
ATOM 3011 O O . PRO A 1 383 ? 24.011 -18.168 7.855 1.00 78.00 383 PRO A O 1
ATOM 3014 N N . MET A 1 384 ? 22.528 -16.519 8.205 1.00 75.31 384 MET A N 1
ATOM 3015 C CA . MET A 1 384 ? 21.654 -16.844 7.091 1.00 75.31 384 MET A CA 1
ATOM 3016 C C . MET A 1 384 ? 21.811 -15.807 5.984 1.00 75.31 384 MET A C 1
ATOM 3018 O O . MET A 1 384 ? 21.756 -14.602 6.224 1.00 75.31 384 MET A O 1
ATOM 3022 N N . LEU A 1 385 ? 21.989 -16.288 4.752 1.00 76.06 385 LEU A N 1
ATOM 3023 C CA . LEU A 1 385 ? 22.046 -15.442 3.565 1.00 76.06 385 LEU A CA 1
ATOM 3024 C C . LEU A 1 385 ? 20.632 -15.177 3.044 1.00 76.06 385 LEU A C 1
ATOM 3026 O O . LEU A 1 385 ? 19.913 -16.113 2.683 1.00 76.06 385 LEU A O 1
ATOM 3030 N N . TYR A 1 386 ? 20.278 -13.904 2.961 1.00 79.88 386 TYR A N 1
ATOM 3031 C CA . TYR A 1 386 ? 19.067 -13.393 2.333 1.00 79.88 386 TYR A CA 1
ATOM 3032 C C . TYR A 1 386 ? 19.426 -12.563 1.107 1.00 79.88 386 TYR A C 1
ATOM 3034 O O . TYR A 1 386 ? 20.583 -12.206 0.901 1.00 79.88 386 TYR A O 1
ATOM 3042 N N . TRP A 1 387 ? 18.432 -12.251 0.285 1.00 82.94 387 TRP A N 1
ATOM 3043 C CA . TRP A 1 387 ? 18.569 -11.296 -0.808 1.00 82.94 387 TRP A CA 1
ATOM 3044 C C . TRP A 1 387 ? 17.722 -10.077 -0.505 1.00 82.94 387 TRP A C 1
ATOM 3046 O O . TRP A 1 387 ? 16.577 -10.217 -0.082 1.00 82.94 387 TRP A O 1
ATOM 3056 N N . SER A 1 388 ? 18.297 -8.901 -0.721 1.00 84.00 388 SER A N 1
ATOM 3057 C CA . SER A 1 388 ? 17.585 -7.643 -0.574 1.00 84.00 388 SER A CA 1
ATOM 3058 C C . SER A 1 388 ? 17.140 -7.131 -1.940 1.00 84.00 388 SER A C 1
ATOM 3060 O O . SER A 1 388 ? 17.928 -7.072 -2.897 1.00 84.00 388 SER A O 1
ATOM 3062 N N . SER A 1 389 ? 15.863 -6.775 -2.013 1.00 88.06 389 SER A N 1
ATOM 3063 C CA . SER A 1 389 ? 15.271 -6.043 -3.128 1.00 88.06 389 SER A CA 1
ATOM 3064 C C . SER A 1 389 ? 15.398 -4.546 -2.865 1.00 88.06 389 SER A C 1
ATOM 3066 O O . SER A 1 389 ? 15.554 -4.103 -1.727 1.00 88.06 389 SER A O 1
ATOM 3068 N N . ARG A 1 390 ? 15.374 -3.741 -3.925 1.00 90.06 390 ARG A N 1
ATOM 3069 C CA . ARG A 1 390 ? 15.426 -2.289 -3.780 1.00 90.06 390 ARG A CA 1
ATOM 3070 C C . ARG A 1 390 ? 14.194 -1.778 -3.040 1.00 90.06 390 ARG A C 1
ATOM 3072 O O . ARG A 1 390 ? 13.064 -2.090 -3.412 1.00 90.06 390 ARG A O 1
ATOM 3079 N N . GLU A 1 391 ? 14.446 -0.943 -2.041 1.00 92.00 391 GLU A N 1
ATOM 3080 C CA . GLU A 1 391 ? 13.414 -0.200 -1.331 1.00 92.00 391 GLU A CA 1
ATOM 3081 C C . GLU A 1 391 ? 13.319 1.241 -1.831 1.00 92.00 391 GLU A C 1
ATOM 3083 O O . GLU A 1 391 ? 14.312 1.864 -2.220 1.00 92.00 391 GLU A O 1
ATOM 3088 N N . TYR A 1 392 ? 12.098 1.755 -1.792 1.00 96.31 392 TYR A N 1
ATOM 3089 C CA . TYR A 1 392 ? 11.720 3.117 -2.114 1.00 96.31 392 TYR A CA 1
ATOM 3090 C C . TYR A 1 392 ? 10.971 3.676 -0.919 1.00 96.31 392 TYR A C 1
ATOM 3092 O O . TYR A 1 392 ? 9.966 3.101 -0.505 1.00 96.31 392 TYR A O 1
ATOM 3100 N N . SER A 1 393 ? 11.434 4.797 -0.382 1.00 95.12 393 SER A N 1
ATOM 3101 C CA . SER A 1 393 ? 10.845 5.380 0.814 1.00 95.12 393 SER A CA 1
ATOM 3102 C C . SER A 1 393 ? 10.417 6.824 0.621 1.00 95.12 393 SER A C 1
ATOM 3104 O O . SER A 1 393 ? 10.994 7.592 -0.152 1.00 95.12 393 SER A O 1
ATOM 3106 N N . THR A 1 394 ? 9.384 7.180 1.368 1.00 93.38 394 THR A N 1
ATOM 3107 C CA . THR A 1 394 ? 9.024 8.546 1.720 1.00 93.38 394 THR A CA 1
ATOM 3108 C C . THR A 1 394 ? 9.457 8.809 3.168 1.00 93.38 394 THR A C 1
ATOM 3110 O O . THR A 1 394 ? 10.072 7.963 3.820 1.00 93.38 394 THR A O 1
ATOM 3113 N N . GLY A 1 395 ? 9.124 9.986 3.705 1.00 89.69 395 GLY A N 1
ATOM 3114 C CA . GLY A 1 395 ? 9.243 10.240 5.145 1.00 89.69 395 GLY A CA 1
ATOM 3115 C C . GLY A 1 395 ? 8.258 9.434 6.005 1.00 89.69 395 GLY A C 1
ATOM 3116 O O . GLY A 1 395 ? 8.450 9.374 7.214 1.00 89.69 395 GLY A O 1
ATOM 3117 N N . TRP A 1 396 ? 7.239 8.813 5.397 1.00 94.31 396 TRP A N 1
ATOM 3118 C CA . TRP A 1 396 ? 6.133 8.138 6.088 1.00 94.31 396 TRP A CA 1
ATOM 3119 C C . TRP A 1 396 ? 6.065 6.628 5.851 1.00 94.31 396 TRP A C 1
ATOM 3121 O O . TRP A 1 396 ? 5.597 5.908 6.729 1.00 94.31 396 TRP A O 1
ATOM 3131 N N . TYR A 1 397 ? 6.548 6.127 4.711 1.00 96.25 397 TYR A N 1
ATOM 3132 C CA . TYR A 1 397 ? 6.573 4.692 4.418 1.00 96.25 397 TYR A CA 1
ATOM 3133 C C . TYR A 1 397 ? 7.779 4.273 3.568 1.00 96.25 397 TYR A C 1
ATOM 3135 O O . TYR A 1 397 ? 8.435 5.101 2.943 1.00 96.25 397 TYR A O 1
ATOM 3143 N N . SER A 1 398 ? 8.049 2.970 3.515 1.00 96.56 398 SER A N 1
ATOM 3144 C CA . SER A 1 398 ? 8.950 2.300 2.574 1.00 96.56 398 SER A CA 1
ATOM 3145 C C . SER A 1 398 ? 8.220 1.141 1.890 1.00 96.56 398 SER A C 1
ATOM 3147 O O . SER A 1 398 ? 7.457 0.419 2.537 1.00 96.56 398 SER A O 1
ATOM 3149 N N . ILE A 1 399 ? 8.455 0.959 0.590 1.00 96.56 399 ILE A N 1
ATOM 3150 C CA . ILE A 1 399 ? 7.995 -0.191 -0.195 1.00 96.56 399 ILE A CA 1
ATOM 3151 C C . ILE A 1 399 ? 9.136 -0.808 -0.994 1.00 96.56 399 ILE A C 1
ATOM 3153 O O . ILE A 1 399 ? 10.028 -0.108 -1.471 1.00 96.56 399 ILE A O 1
ATOM 3157 N N . SER A 1 400 ? 9.061 -2.115 -1.228 1.00 94.56 400 SER A N 1
ATOM 3158 C CA . SER A 1 400 ? 9.867 -2.781 -2.257 1.00 94.56 400 SER A CA 1
ATOM 3159 C C . SER A 1 400 ? 9.018 -3.106 -3.483 1.00 94.56 400 SER A C 1
ATOM 3161 O O . SER A 1 400 ? 7.869 -3.539 -3.359 1.00 94.56 400 SER A O 1
ATOM 3163 N N . VAL A 1 401 ? 9.591 -2.892 -4.671 1.00 93.88 401 VAL A N 1
ATOM 3164 C CA . VAL A 1 401 ? 8.932 -3.141 -5.962 1.00 93.88 401 VAL A CA 1
ATOM 3165 C C . VAL A 1 401 ? 9.793 -4.081 -6.794 1.00 93.88 401 VAL A C 1
ATOM 3167 O O . VAL A 1 401 ? 10.925 -3.740 -7.149 1.00 93.88 401 VAL A O 1
ATOM 3170 N N . GLU A 1 402 ? 9.263 -5.265 -7.103 1.00 92.00 402 GLU A N 1
ATOM 3171 C CA . GLU A 1 402 ? 10.002 -6.299 -7.832 1.00 92.00 402 GLU A CA 1
ATOM 3172 C C . GLU A 1 402 ? 9.125 -7.048 -8.857 1.00 92.00 402 GLU A C 1
ATOM 3174 O O . GLU A 1 402 ? 7.946 -7.303 -8.590 1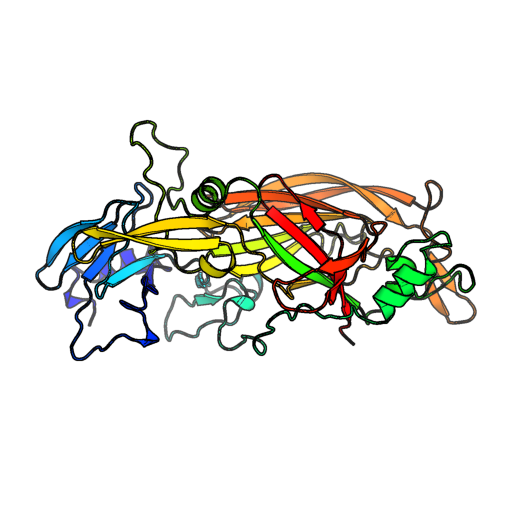.00 92.00 402 GLU A O 1
ATOM 3179 N N . PRO A 1 403 ? 9.676 -7.457 -10.019 1.00 94.94 403 PRO A N 1
ATOM 3180 C CA . PRO A 1 403 ? 8.977 -8.336 -10.947 1.00 94.94 403 PRO A CA 1
ATOM 3181 C C . PRO A 1 403 ? 8.792 -9.735 -10.348 1.00 94.94 403 PRO A C 1
ATOM 3183 O O . PRO A 1 403 ? 9.761 -10.389 -9.964 1.00 94.94 403 PRO A O 1
ATOM 3186 N N . THR A 1 404 ? 7.559 -10.231 -10.343 1.00 92.00 404 THR A N 1
ATOM 3187 C CA . THR A 1 404 ? 7.208 -11.607 -9.963 1.00 92.00 404 THR A CA 1
ATOM 3188 C C . THR A 1 404 ? 6.778 -12.384 -11.204 1.00 92.00 404 THR A C 1
ATOM 3190 O O . THR A 1 404 ? 6.163 -11.816 -12.107 1.00 92.00 404 THR A O 1
ATOM 3193 N N . ARG A 1 405 ? 7.125 -13.674 -11.274 1.00 92.06 405 ARG A N 1
ATOM 3194 C CA . ARG A 1 405 ? 6.721 -14.552 -12.379 1.00 92.06 405 ARG A CA 1
ATOM 3195 C C . ARG A 1 405 ? 5.223 -14.866 -12.294 1.00 92.06 405 ARG A C 1
ATOM 3197 O O . ARG A 1 405 ? 4.753 -15.236 -11.223 1.00 92.06 405 ARG A O 1
ATOM 3204 N N . VAL A 1 406 ? 4.510 -14.759 -13.414 1.00 88.88 406 VAL A N 1
ATOM 3205 C CA . VAL A 1 406 ? 3.047 -14.940 -13.503 1.00 88.88 406 VAL A CA 1
ATOM 3206 C C . VAL A 1 406 ? 2.591 -15.923 -14.595 1.00 88.88 406 VAL A C 1
ATOM 3208 O O . VAL A 1 406 ? 1.396 -16.194 -14.685 1.00 88.88 406 VAL A O 1
ATOM 3211 N N . GLN A 1 407 ? 3.510 -16.474 -15.403 1.00 81.81 407 GLN A N 1
ATOM 3212 C CA . GLN A 1 407 ? 3.234 -17.500 -16.427 1.00 81.81 407 GLN A CA 1
ATOM 3213 C C . GLN A 1 407 ? 4.291 -18.606 -16.442 1.00 81.81 407 GLN A C 1
ATOM 3215 O O . GLN A 1 407 ? 5.460 -18.331 -16.061 1.00 81.81 407 GLN A O 1
#

Nearest PDB structures (foldseek):
  8uv3-assembly1_B  TM=1.474E-01  e=1.373E-01  Murine norovirus 1
  1ywh-assembly3_K  TM=1.570E-01  e=3.724E+00  Homo sapiens
  1ywh-assembly2_A  TM=1.466E-01  e=4.902E+00  Homo sapiens

Sequence (407 aa):
MLLGYFESEEQLSNVERELPLLTIFVPELPRKSFSALSWDTDTQIPAVGITSYKTNDVTLVDHNGEERIIEAGLIPAFPVVVIKENERVIQVANSNPNTLAKGRVPQASGTPSFAFLADCFDGSRAADKSAARLTRSPDLKLLRAYNLYLSTDGWHRDYIYYNISPTQPRGAFSYAYQEHIRSFKMAGDPATAFSKIADQTGEPRLVSITPEPNSGWTGGAFEFKVRVLLNAKNGLGQELVTYFSALPDELFDLTYDEVVWYYYKPRITGLKTKSLTLPLFAWDLNDYASSIKIEVEEVDITETIVQSESRTVKFATNFAIDPAVGFLQKIGLKFGASLEETRTETTQRTYTLGNDILGAVIVNFADNVLVGPVTVDPIFLPPMLYWSSREYSTGWYSISVEPTRVQ

Foldseek 3Di:
DCQVVDPHPVVVVCCCVVQVQKDKAFFCFPPSLGGPVPDDPVPAFAWEWEDDLAALWTWTQGPVRDIDIDHQQKTFSGHHIYTDGDQFKDWDDPPDPPPQAPFDWPDDPDPGTMGTRAPQSPPVSCPPPPQVPLPLDDDVLLVVLCVQPPPDDFFSLCCVQFVDHPVRQKGDGDPQKFKWWFKKAWADDQLVLQLLQQNSHLDDDPPDDPDSRGNNRNPFWWKKKKKKQFAWPVPPPRIDIHIDTGGPVQFFDWDWDDDDVRMTGIDTDDTHMRTDGGTDGRNDLQTTFQKMKMWMWTTSDDAWDKDKDKDKTKGFQQWDQDPVPRDIMRGGGDGDPVGIDIDIDMDIDIDHRSIRTQDMWMDGSRDRQWPAWDWDDDVPDHIRIGTDGDWTDDNTMIIHMHMDGDD

pLDDT: mean 82.64, std 15.21, range [32.34, 97.69]

Radius of gyration: 25.0 Å; Cα contacts (8 Å, |Δi|>4): 854; chains: 1; bounding box: 71×43×76 Å

Organism: NCBI:txid48

Solvent-accessible surface area (backbone atoms only — not comparable to full-atom values): 23152 Å² total; per-residue (Å²): 129,66,62,85,81,42,99,39,71,65,59,51,53,47,47,54,68,76,46,71,45,60,40,82,44,65,37,79,32,70,95,74,48,28,26,74,93,69,62,49,80,91,80,54,80,49,28,41,29,43,69,46,59,86,44,69,41,32,44,31,34,40,92,87,67,52,75,49,78,42,57,25,37,49,36,66,48,55,56,50,33,31,45,43,74,45,75,50,51,42,82,40,63,100,72,63,63,78,81,74,34,74,20,66,62,58,84,58,98,57,87,78,34,37,22,22,52,37,51,81,64,37,74,92,61,59,64,74,84,65,69,49,63,84,56,66,64,72,60,69,64,60,52,48,24,49,64,57,44,72,84,40,87,64,31,36,48,44,32,65,34,23,60,32,44,93,91,35,45,53,24,45,81,45,80,42,37,28,32,20,39,43,31,41,25,68,30,77,56,46,58,60,44,48,55,59,70,45,63,71,44,66,58,92,68,83,88,82,69,85,76,59,56,56,51,48,64,86,69,60,56,48,38,33,41,37,41,34,39,36,53,26,80,82,68,69,58,41,63,49,80,51,67,49,76,42,44,62,74,46,41,28,39,75,47,72,46,79,77,52,97,58,34,32,32,71,43,63,79,35,73,29,72,32,57,35,82,44,78,72,51,60,86,48,47,85,48,25,32,46,46,32,40,43,32,41,28,39,49,72,47,85,56,64,47,80,48,77,51,75,46,80,48,45,30,56,58,46,61,49,67,39,86,90,78,72,44,63,20,44,49,52,73,68,69,54,88,91,27,49,46,79,47,77,49,72,44,83,39,74,46,52,51,66,34,38,75,47,50,64,40,77,51,49,53,70,48,58,42,60,74,45,78,42,79,46,76,50,91,98,48,77,72,41,70,36,64,39,62,34,72,47,61,44,80,41,29,35,34,26,58,42,75,42,79,75,107

Mean predicted aligned error: 9.1 Å

Secondary structure (DSSP, 8-state):
--GGGSS-HHHHHHHHHH-TTEEEE----GGGSS-TTT--TTT---EEEEEETTEEEEEEE-TT--EEEEPTT-EE-S-EEEEEE-TTEEEE-SS-GGGT--S-----SSSSEEEESSGGG-GGG--TT------SS--HHHHHHHHHHTSS---HHHHHHH---SS--EE---TTEEEEEEEEEE-S-HHHHHHTTS----SS--TTS--PPP--TTT-SEEEEEEEE--BTTSTTSEEEEEEEE-HHHHEEEEEEEEETTEEEEEEEEE-EEEEEEE-----TTTB-SEEEEEEEE-S---EEEEEEEEEEEEE--EEE-TTT-SEEEESSS--TTSEEEEEEEEEEEEESS--EEEEEEEETTS-SEEEEEEE--TTS--EEEEEEPEEE-SSEEEEEEEEE--